Protein AF-A0AAD7I2K2-F1 (afdb_monomer_lite)

Foldseek 3Di:
DVVVVVVVVVVVVVVPPDPPDDDDPPPPDDDDDPDPDPPPPDDDDPPPPPPPPPPPPPPPDPPPDPDDDDDDDDDDDDDDDDDDDDDDDDDDDDDDDDDPPCPVVVVVVVVVVVVVPPPDPDPDDDPDDDDDDDDDDDDDDDDDDDDDDDDDDDDPPPDDPDPPPPPPPPPPDPVNVVVVVVVCVVVVVVVVVVVVVVVVVVVVVVVVVVVVVVLVVLDDPVADVVVQLVQLQVQLVVQCVVLVPPDPVSNVPRSVVRSVVSNCVRPVSSNVSVVVVVLVVCVVPPVVVNVVVVVVVVVVVVVVVVVVVVVVVVVVVVVVVVVVVVVVCCVVVVDPCVVVPCCPVVVVVVVVVVVVVVVVVVVVVVVVVVVVVVVVVVVVVD

Organism: NCBI:txid1033252

Secondary structure (DSSP, 8-state):
-HHHHHHHHHHHHTTS-----SSS-SSSS-S------------------------TTSSSSSSSSS---------------------------------GGGTTHHHHHHHHHHHHSSS--------------------------------------SSPPP-----------HHHHHHHHHHHHHHHHHHHHHHHHHHHHHHHHHHHHHHHHHHHHHS-TTS-HHHHHHHHHHHHHHHHHHGGGS-HHHHHHHHHHHHHHHHHHH-HHHHHHHHHHHHHHHHHH-HHHHHHHHHHHHHHHHHHHHHHHHHHHHHHHHHHHHHHHHHHHHHHH---HHHH---HHHHHHHHHHHHHHHHHHHHHHHHHHHHHHHHHHHTTT-

Radius of gyration: 44.7 Å; chains: 1; bounding box: 110×74×136 Å

Structure (mmCIF, N/CA/C/O backbone):
data_AF-A0AAD7I2K2-F1
#
_entry.id   AF-A0AAD7I2K2-F1
#
loop_
_atom_site.group_PDB
_atom_site.id
_atom_site.type_symbol
_atom_site.label_atom_id
_atom_site.label_alt_id
_atom_site.label_comp_id
_atom_site.label_asym_id
_atom_site.label_entity_id
_atom_site.label_seq_id
_atom_site.pdbx_PDB_ins_code
_atom_site.Cartn_x
_atom_site.Cartn_y
_atom_site.Cartn_z
_atom_site.occupancy
_atom_site.B_iso_or_equiv
_atom_site.auth_seq_id
_atom_site.auth_comp_id
_atom_site.auth_asym_id
_atom_site.auth_atom_id
_atom_site.pdbx_PDB_model_num
ATOM 1 N N . MET A 1 1 ? -46.740 -30.922 44.273 1.00 50.88 1 MET A N 1
ATOM 2 C CA . MET A 1 1 ? -46.503 -29.736 43.411 1.00 50.88 1 MET A CA 1
ATOM 3 C C . MET A 1 1 ? -45.227 -29.784 42.548 1.00 50.88 1 MET A C 1
ATOM 5 O O . MET A 1 1 ? -45.094 -28.947 41.668 1.00 50.88 1 MET A O 1
ATOM 9 N N . ARG A 1 2 ? -44.319 -30.770 42.682 1.00 46.00 2 ARG A N 1
ATOM 10 C CA . ARG A 1 2 ? -43.087 -30.849 41.857 1.00 46.00 2 ARG A CA 1
ATOM 11 C C . ARG A 1 2 ? -43.280 -31.309 40.396 1.00 46.00 2 ARG A C 1
ATOM 13 O O . ARG A 1 2 ? -42.390 -31.097 39.586 1.00 46.00 2 ARG A O 1
ATOM 20 N N . CYS A 1 3 ? -44.440 -31.866 40.027 1.00 49.25 3 CYS A N 1
ATOM 21 C CA . CYS A 1 3 ? -44.718 -32.269 38.637 1.00 49.25 3 CYS A CA 1
ATOM 22 C C . CYS A 1 3 ? -45.165 -31.117 37.719 1.00 49.25 3 CYS A C 1
ATOM 24 O O . CYS A 1 3 ? -44.959 -31.202 36.512 1.00 49.25 3 CYS A O 1
ATOM 26 N N . GLN A 1 4 ? -45.725 -30.024 38.252 1.00 58.06 4 GLN A N 1
ATOM 27 C CA . GLN A 1 4 ? -46.202 -28.927 37.396 1.00 58.06 4 GLN A CA 1
ATOM 28 C C . GLN A 1 4 ? -45.075 -27.988 36.940 1.00 58.06 4 GLN A C 1
ATOM 30 O O . GLN A 1 4 ? -45.132 -27.461 35.831 1.00 58.06 4 GLN A O 1
ATOM 35 N N . LEU A 1 5 ? -44.000 -27.851 37.727 1.00 55.34 5 LEU A N 1
ATOM 36 C CA . LEU A 1 5 ? -42.855 -27.022 37.337 1.00 55.34 5 LEU A CA 1
ATOM 37 C C . LEU A 1 5 ? -42.014 -27.667 36.216 1.00 55.34 5 LEU A C 1
ATOM 39 O O . LEU A 1 5 ? -41.504 -26.967 35.344 1.00 55.34 5 LEU A O 1
ATOM 43 N N . ALA A 1 6 ? -41.927 -29.002 36.182 1.00 58.91 6 ALA A N 1
ATOM 44 C CA . ALA A 1 6 ? -41.206 -29.725 35.130 1.00 58.91 6 ALA A CA 1
ATOM 45 C C . ALA A 1 6 ? -41.907 -29.626 33.759 1.00 58.91 6 ALA A C 1
ATOM 47 O O . ALA A 1 6 ? -41.243 -29.511 32.730 1.00 58.91 6 ALA A O 1
ATOM 48 N N . GLN A 1 7 ? -43.245 -29.576 33.734 1.00 63.06 7 GLN A N 1
ATOM 49 C CA . GLN A 1 7 ? -44.010 -29.385 32.493 1.00 63.06 7 GLN A CA 1
ATOM 50 C C . GLN A 1 7 ? -43.929 -27.956 31.931 1.00 63.06 7 GLN A C 1
ATOM 52 O O . GLN A 1 7 ? -44.061 -27.771 30.719 1.00 63.06 7 GLN A O 1
ATOM 57 N N . ALA A 1 8 ? -43.677 -26.946 32.770 1.00 59.03 8 ALA A N 1
ATOM 58 C CA . ALA A 1 8 ? -43.521 -25.563 32.317 1.00 59.03 8 ALA A CA 1
ATOM 59 C C . ALA A 1 8 ? -42.165 -25.320 31.625 1.00 59.03 8 ALA A C 1
ATOM 61 O O . ALA A 1 8 ? -42.098 -24.603 30.624 1.00 59.03 8 ALA A O 1
ATOM 62 N N . ILE A 1 9 ? -41.097 -25.972 32.096 1.00 60.28 9 ILE A N 1
ATOM 63 C CA . ILE A 1 9 ? -39.748 -25.829 31.523 1.00 60.28 9 ILE A CA 1
ATOM 64 C C . ILE A 1 9 ? -39.633 -26.562 30.174 1.00 60.28 9 ILE A C 1
ATOM 66 O O . ILE A 1 9 ? -39.000 -26.051 29.248 1.00 60.28 9 ILE A O 1
ATOM 70 N N . ASP A 1 10 ? -40.319 -27.696 29.997 1.00 58.28 10 ASP A N 1
ATOM 71 C CA . ASP A 1 10 ? -40.282 -28.443 28.731 1.00 58.28 10 ASP A CA 1
ATOM 72 C C . ASP A 1 10 ? -41.101 -27.777 27.600 1.00 58.28 10 ASP A C 1
ATOM 74 O O . ASP A 1 10 ? -40.757 -27.870 26.419 1.00 58.28 10 ASP A O 1
ATOM 78 N N . ARG A 1 11 ? -42.144 -27.001 27.939 1.00 57.34 11 ARG A N 1
ATOM 79 C CA . ARG A 1 11 ? -42.892 -26.191 26.953 1.00 57.34 11 ARG A CA 1
ATOM 80 C C . ARG A 1 11 ? -42.120 -24.964 26.458 1.00 57.34 11 ARG A C 1
ATOM 82 O O . ARG A 1 11 ? -42.374 -24.511 25.343 1.00 57.34 11 ARG A O 1
ATOM 89 N N . SER A 1 12 ? -41.177 -24.451 27.250 1.00 52.66 12 SER A N 1
ATOM 90 C CA . SER A 1 12 ? -40.295 -23.339 26.868 1.00 52.66 12 SER A CA 1
ATOM 91 C C . SER A 1 12 ? -39.245 -23.778 25.835 1.00 52.66 12 SER A C 1
ATOM 93 O O . SER A 1 12 ? -39.040 -23.095 24.830 1.00 52.66 12 SER A O 1
ATOM 95 N N . LYS A 1 13 ? -38.671 -24.981 25.986 1.00 55.00 13 LYS A N 1
ATOM 96 C CA . LYS A 1 13 ? -37.675 -25.516 25.039 1.00 55.00 13 LYS A CA 1
ATOM 97 C C . LYS A 1 13 ? -38.234 -25.837 23.648 1.00 55.00 13 LYS A C 1
ATOM 99 O O . LYS A 1 13 ? -37.517 -25.664 22.668 1.00 55.00 13 LYS A O 1
ATOM 104 N N . ARG A 1 14 ? -39.510 -26.225 23.521 1.00 53.28 14 ARG A N 1
ATOM 105 C CA . ARG A 1 14 ? -40.127 -26.540 22.211 1.00 53.28 14 ARG A CA 1
ATOM 106 C C . ARG A 1 14 ? -40.544 -25.321 21.379 1.00 53.28 14 ARG A C 1
ATOM 108 O O . ARG A 1 14 ? -40.885 -25.492 20.215 1.00 53.28 14 ARG A O 1
ATOM 115 N N . ARG A 1 15 ? -40.515 -24.097 21.928 1.00 52.09 15 ARG A N 1
ATOM 116 C CA . ARG A 1 15 ? -40.813 -22.864 21.162 1.00 52.09 15 ARG A CA 1
ATOM 117 C C . ARG A 1 15 ? -39.586 -22.199 20.533 1.00 52.09 15 ARG A C 1
ATOM 119 O O . ARG A 1 15 ? -39.756 -21.251 19.778 1.00 52.09 15 ARG A O 1
ATOM 126 N N . LEU A 1 16 ? -38.376 -22.695 20.805 1.00 52.97 16 LEU A N 1
ATOM 127 C CA . LEU A 1 16 ? -37.130 -22.176 20.220 1.00 52.97 16 LEU A CA 1
ATOM 128 C C . LEU A 1 16 ? -36.544 -23.066 19.114 1.00 52.97 16 LEU A C 1
ATOM 130 O O . LEU A 1 16 ? -35.600 -22.658 18.447 1.00 52.97 16 LEU A O 1
ATOM 134 N N . SER A 1 17 ? -37.131 -24.235 18.849 1.00 47.56 17 SER A N 1
ATOM 135 C CA . SER A 1 17 ? -36.839 -25.037 17.658 1.00 47.56 17 SER A CA 1
ATOM 136 C C . SER A 1 17 ? -37.829 -24.694 16.542 1.00 47.56 17 SER A C 1
ATOM 138 O O . SER A 1 17 ? -38.709 -25.487 16.206 1.00 47.56 17 SER A O 1
ATOM 140 N N . VAL A 1 18 ? -37.723 -23.483 15.992 1.00 51.25 18 VAL A N 1
ATOM 141 C CA . VAL A 1 18 ? -38.296 -23.200 14.672 1.00 51.25 18 VAL A CA 1
ATOM 142 C C . VAL A 1 18 ? -37.351 -23.835 13.649 1.00 51.25 18 VAL A C 1
ATOM 144 O O . VAL A 1 18 ? -36.168 -23.489 13.646 1.00 51.25 18 VAL A O 1
ATOM 147 N N . PRO A 1 19 ? -37.813 -24.759 12.791 1.00 46.66 19 PRO A N 1
ATOM 148 C CA . PRO A 1 19 ? -37.011 -25.211 11.668 1.00 46.66 19 PRO A CA 1
ATOM 149 C C . PRO A 1 19 ? -36.876 -24.050 10.678 1.00 46.66 19 PRO A C 1
ATOM 151 O O . PRO A 1 19 ? -37.779 -23.768 9.896 1.00 46.66 19 PRO A O 1
ATOM 154 N N . VAL A 1 20 ? -35.733 -23.366 10.701 1.00 53.81 20 VAL A N 1
ATOM 155 C CA . VAL A 1 20 ? -35.263 -22.580 9.554 1.00 53.81 20 VAL A CA 1
ATOM 156 C C . VAL A 1 20 ? -34.643 -23.576 8.576 1.00 53.81 20 VAL A C 1
ATOM 158 O O . VAL A 1 20 ? -33.433 -23.735 8.491 1.00 53.81 20 VAL A O 1
ATOM 161 N N . SER A 1 21 ? -35.501 -24.321 7.888 1.00 51.47 21 SER A N 1
ATOM 162 C CA . SER A 1 21 ? -35.152 -25.065 6.682 1.00 51.47 21 SER A CA 1
ATOM 163 C C . SER A 1 21 ? -36.314 -24.899 5.718 1.00 51.47 21 SER A C 1
ATOM 165 O O . SER A 1 21 ? -37.441 -25.287 6.023 1.00 51.47 21 SER A O 1
ATOM 167 N N . GLY A 1 22 ? -36.055 -24.238 4.591 1.00 49.56 22 GLY A N 1
ATOM 168 C CA . GLY A 1 22 ? -37.079 -24.075 3.568 1.00 49.56 22 GLY A CA 1
ATOM 169 C C . GLY A 1 22 ? -36.928 -22.912 2.597 1.00 49.56 22 GLY A C 1
ATOM 170 O O . GLY A 1 22 ? -37.960 -22.431 2.144 1.00 49.56 22 GLY A O 1
ATOM 171 N N . ARG A 1 23 ? -35.716 -22.445 2.254 1.00 51.72 23 ARG A N 1
ATOM 172 C CA . ARG A 1 23 ? -35.456 -21.747 0.976 1.00 51.72 23 ARG A CA 1
ATOM 173 C C . ARG A 1 23 ? -33.951 -21.509 0.806 1.00 51.72 23 ARG A C 1
ATOM 175 O O . ARG A 1 23 ? -33.424 -20.694 1.541 1.00 51.72 23 ARG A O 1
ATOM 182 N N . PHE A 1 24 ? -33.320 -22.242 -0.115 1.00 47.47 24 PHE A N 1
ATOM 183 C CA . PHE A 1 24 ? -31.965 -22.106 -0.709 1.00 47.47 24 PHE A CA 1
ATOM 184 C C . PHE A 1 24 ? -31.224 -23.452 -0.781 1.00 47.47 24 PHE A C 1
ATOM 186 O O . PHE A 1 24 ? -30.059 -23.562 -0.431 1.00 47.47 24 PHE A O 1
ATOM 193 N N . GLU A 1 25 ? -31.906 -24.499 -1.249 1.00 47.81 25 GLU A N 1
ATOM 194 C CA . GLU A 1 25 ? -31.252 -25.779 -1.549 1.00 47.81 25 GLU A CA 1
ATOM 195 C C . GLU A 1 25 ? -31.965 -26.472 -2.717 1.00 47.81 25 GLU A C 1
ATOM 197 O O . GLU A 1 25 ? -32.531 -27.552 -2.601 1.00 47.81 25 GLU A O 1
ATOM 202 N N . LYS A 1 26 ? -32.013 -25.770 -3.856 1.00 44.69 26 LYS A N 1
ATOM 203 C CA . LYS A 1 26 ? -32.273 -26.332 -5.191 1.00 44.69 26 LYS A CA 1
ATOM 204 C C . LYS A 1 26 ? -31.541 -25.493 -6.241 1.00 44.69 26 LYS A C 1
ATOM 206 O O . LYS A 1 26 ? -32.177 -24.835 -7.046 1.00 44.69 26 LYS A O 1
ATOM 211 N N . GLU A 1 27 ? -30.210 -25.492 -6.182 1.00 47.78 27 GLU A N 1
ATOM 212 C CA . GLU A 1 27 ? -29.347 -25.147 -7.329 1.00 47.78 27 GLU A CA 1
ATOM 213 C C . GLU A 1 27 ? -27.921 -25.722 -7.187 1.00 47.78 27 GLU A C 1
ATOM 215 O O . GLU A 1 27 ? -26.949 -25.202 -7.717 1.00 47.78 27 GLU A O 1
ATOM 220 N N . ALA A 1 28 ? -27.792 -26.851 -6.486 1.00 49.34 28 ALA A N 1
ATOM 221 C CA . ALA A 1 28 ? -26.585 -27.671 -6.476 1.00 49.34 28 ALA A CA 1
ATOM 222 C C . ALA A 1 28 ? -26.981 -29.083 -6.916 1.00 49.34 28 ALA A C 1
ATOM 224 O O . ALA A 1 28 ? -27.310 -29.909 -6.072 1.00 49.34 28 ALA A O 1
ATOM 225 N N . ASN A 1 29 ? -27.103 -29.294 -8.234 1.00 54.94 29 ASN A N 1
ATOM 226 C CA . ASN A 1 29 ? -26.949 -30.582 -8.943 1.00 54.94 29 ASN A CA 1
ATOM 227 C C . ASN A 1 29 ? -27.468 -30.495 -10.393 1.00 54.94 29 ASN A C 1
ATOM 229 O O . ASN A 1 29 ? -28.344 -31.263 -10.777 1.00 54.94 29 ASN A O 1
ATOM 233 N N . GLN A 1 30 ? -26.935 -29.575 -11.210 1.00 53.66 30 GLN A N 1
ATOM 234 C CA . GLN A 1 30 ? -26.867 -29.773 -12.670 1.00 53.66 30 GLN A CA 1
ATOM 235 C C . GLN A 1 30 ? -25.935 -28.762 -13.358 1.00 53.66 30 GLN A C 1
ATOM 237 O O . GLN A 1 30 ? -26.364 -27.878 -14.087 1.00 53.66 30 GLN A O 1
ATOM 242 N N . ALA A 1 31 ? -24.628 -28.901 -13.143 1.00 42.38 31 ALA A N 1
ATOM 243 C CA . ALA A 1 31 ? -23.627 -28.383 -14.073 1.00 42.38 31 ALA A CA 1
ATOM 244 C C . ALA A 1 31 ? -22.372 -29.250 -13.964 1.00 42.38 31 ALA A C 1
ATOM 246 O O . ALA A 1 31 ? -21.489 -29.015 -13.150 1.00 42.38 31 ALA A O 1
ATOM 247 N N . ASN A 1 32 ? -22.399 -30.333 -14.736 1.00 50.44 32 ASN A N 1
ATOM 248 C CA . ASN A 1 32 ? -21.274 -30.975 -15.401 1.00 50.44 32 ASN A CA 1
ATOM 249 C C . ASN A 1 32 ? -19.885 -30.751 -14.787 1.00 50.44 32 ASN A C 1
ATOM 251 O O . ASN A 1 32 ? -19.248 -29.715 -14.954 1.00 50.44 32 ASN A O 1
ATOM 255 N N . THR A 1 33 ? -19.382 -31.838 -14.214 1.00 45.09 33 THR A N 1
ATOM 256 C CA . THR A 1 33 ? -17.989 -32.269 -14.311 1.00 45.09 33 THR A CA 1
ATOM 257 C C . THR A 1 33 ? -17.370 -31.902 -15.665 1.00 45.09 33 THR A C 1
ATOM 259 O O . THR A 1 33 ? -17.479 -32.650 -16.635 1.00 45.09 33 THR A O 1
ATOM 262 N N . VAL A 1 34 ? -16.691 -30.759 -15.716 1.00 46.56 34 VAL A N 1
ATOM 263 C CA . VAL A 1 34 ? -15.572 -30.525 -16.626 1.00 46.56 34 VAL A CA 1
ATOM 264 C C . VAL A 1 34 ? -14.331 -30.646 -15.763 1.00 46.56 34 VAL A C 1
ATOM 266 O O . VAL A 1 34 ? -13.894 -29.709 -15.101 1.00 46.56 34 VAL A O 1
ATOM 269 N N . THR A 1 35 ? -13.800 -31.860 -15.715 1.00 43.56 35 THR A N 1
ATOM 270 C CA . THR A 1 35 ? -12.402 -32.081 -15.376 1.00 43.56 35 THR A CA 1
ATOM 271 C C . THR A 1 35 ? -11.554 -31.264 -16.354 1.00 43.56 35 THR A C 1
ATOM 273 O O . THR A 1 35 ? -11.701 -31.442 -17.566 1.00 43.56 35 THR A O 1
ATOM 276 N N . PRO A 1 36 ? -10.648 -30.380 -15.901 1.00 48.22 36 PRO A N 1
ATOM 277 C CA . PRO A 1 36 ? -9.575 -29.951 -16.772 1.00 48.22 36 PRO A CA 1
ATOM 278 C C . PRO A 1 36 ? -8.665 -31.166 -16.958 1.00 48.22 36 PRO A C 1
ATOM 280 O O . PRO A 1 36 ? -7.891 -31.540 -16.077 1.00 48.22 36 PRO A O 1
ATOM 283 N N . GLN A 1 37 ? -8.819 -31.824 -18.106 1.00 43.31 37 GLN A N 1
ATOM 284 C CA . GLN A 1 37 ? -7.761 -32.631 -18.696 1.00 43.31 37 GLN A CA 1
ATOM 285 C C . GLN A 1 37 ? -6.449 -31.831 -18.621 1.00 43.31 37 GLN A C 1
ATOM 287 O O . GLN A 1 37 ? -6.454 -30.636 -18.944 1.00 43.31 37 GLN A O 1
ATOM 292 N N . PRO A 1 38 ? -5.326 -32.444 -18.210 1.00 44.34 38 PRO A N 1
ATOM 293 C CA . PRO A 1 38 ? -4.021 -31.846 -18.409 1.00 44.34 38 PRO A CA 1
ATOM 294 C C . PRO A 1 38 ? -3.773 -31.815 -19.916 1.00 44.34 38 PRO A C 1
ATOM 296 O O . PRO A 1 38 ? -3.331 -32.792 -20.519 1.00 44.34 38 PRO A O 1
ATOM 299 N N . ASN A 1 39 ? -4.109 -30.692 -20.545 1.00 40.16 39 ASN A N 1
ATOM 300 C CA . ASN A 1 39 ? -3.713 -30.447 -21.914 1.00 40.16 39 ASN A CA 1
ATOM 301 C C . ASN A 1 39 ? -2.189 -30.364 -21.926 1.00 40.16 39 ASN A C 1
ATOM 303 O O . ASN A 1 39 ? -1.588 -29.371 -21.521 1.00 40.16 39 ASN A O 1
ATOM 307 N N . ASN A 1 40 ? -1.596 -31.454 -22.406 1.00 49.12 40 ASN A N 1
ATOM 308 C CA . ASN A 1 40 ? -0.311 -31.501 -23.076 1.00 49.12 40 ASN A CA 1
ATOM 309 C C . ASN A 1 40 ? -0.301 -30.470 -24.215 1.00 49.12 40 ASN A C 1
ATOM 311 O O . ASN A 1 40 ? -0.401 -30.811 -25.389 1.00 49.12 40 ASN A O 1
ATOM 315 N N . THR A 1 41 ? -0.166 -29.194 -23.881 1.00 43.06 41 THR A N 1
ATOM 316 C CA . THR A 1 41 ? 0.470 -28.227 -24.763 1.00 43.06 41 THR A CA 1
ATOM 317 C C . THR A 1 41 ? 1.952 -28.308 -24.464 1.00 43.06 41 THR A C 1
ATOM 319 O O . THR A 1 41 ? 2.454 -27.710 -23.515 1.00 43.06 41 THR A O 1
ATOM 322 N N . SER A 1 42 ? 2.609 -29.168 -25.240 1.00 40.28 42 SER A N 1
ATOM 323 C CA . SER A 1 42 ? 3.939 -28.936 -25.795 1.00 40.28 42 SER A CA 1
ATOM 324 C C . SER A 1 42 ? 4.626 -27.674 -25.268 1.00 40.28 42 SER A C 1
ATOM 326 O O . SER A 1 42 ? 4.324 -26.562 -25.698 1.00 40.28 42 SER A O 1
ATOM 328 N N . PHE A 1 43 ? 5.559 -27.892 -24.340 1.00 43.69 43 PHE A N 1
ATOM 329 C CA . PHE A 1 43 ? 6.924 -27.381 -24.425 1.00 43.69 43 PHE A CA 1
ATOM 330 C C . PHE A 1 43 ? 7.113 -26.272 -25.472 1.00 43.69 43 PHE A C 1
ATOM 332 O O . PHE A 1 43 ? 7.406 -26.540 -26.636 1.00 43.69 43 PHE A O 1
ATOM 339 N N . LEU A 1 44 ? 7.032 -25.023 -25.027 1.00 40.72 44 LEU A N 1
ATOM 340 C CA . LEU A 1 44 ? 8.015 -24.042 -25.458 1.00 40.72 44 LEU A CA 1
ATOM 341 C C . LEU A 1 44 ? 9.023 -23.934 -24.315 1.00 40.72 44 LEU A C 1
ATOM 343 O O . LEU A 1 44 ? 8.606 -23.769 -23.164 1.00 40.72 44 LEU A O 1
ATOM 347 N N . PRO A 1 45 ? 10.326 -24.108 -24.584 1.00 41.41 45 PRO A N 1
ATOM 348 C CA . PRO A 1 45 ? 11.325 -24.008 -23.544 1.00 41.41 45 PRO A CA 1
ATOM 349 C C . PRO A 1 45 ? 11.240 -22.602 -22.961 1.00 41.41 45 PRO A C 1
ATOM 351 O O . PRO A 1 45 ? 11.398 -21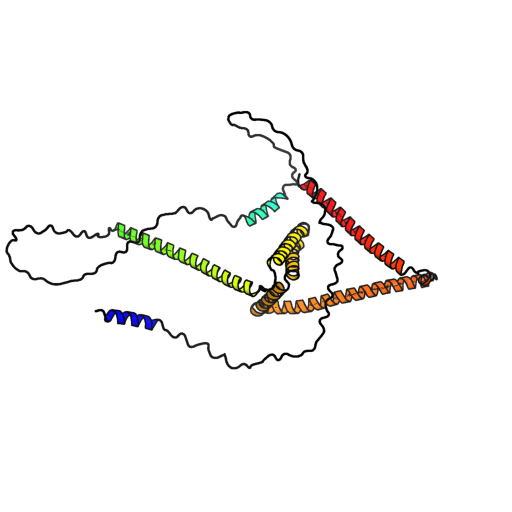.607 -23.668 1.00 41.41 45 PRO A O 1
ATOM 354 N N . SER A 1 46 ? 10.987 -22.537 -21.654 1.00 37.00 46 SER A N 1
ATOM 355 C CA . SER A 1 46 ? 11.461 -21.433 -20.840 1.00 37.00 46 SER A CA 1
ATOM 356 C C . SER A 1 46 ? 12.942 -21.311 -21.166 1.00 37.00 46 SER A C 1
ATOM 358 O O . SER A 1 46 ? 13.745 -22.149 -20.758 1.00 37.00 46 SER A O 1
ATOM 360 N N . SER A 1 47 ? 13.280 -20.326 -22.001 1.00 36.91 47 SER A N 1
ATOM 361 C CA . SER A 1 47 ? 14.637 -19.833 -22.094 1.00 36.91 47 SER A CA 1
ATOM 362 C C . SER A 1 47 ? 15.013 -19.530 -20.659 1.00 36.91 47 SER A C 1
ATOM 364 O O . SER A 1 47 ? 14.424 -18.639 -20.039 1.00 36.91 47 SER A O 1
ATOM 366 N N . SER A 1 48 ? 15.911 -20.346 -20.121 1.00 39.28 48 SER A N 1
ATOM 367 C CA . SER A 1 48 ? 16.744 -20.006 -18.990 1.00 39.28 48 SER A CA 1
ATOM 368 C C . SER A 1 48 ? 17.141 -18.552 -19.174 1.00 39.28 48 SER A C 1
ATOM 370 O O . SER A 1 48 ? 17.968 -18.234 -20.028 1.00 39.28 48 SER A O 1
ATOM 372 N N . GLY A 1 49 ? 16.462 -17.668 -18.446 1.00 35.56 49 GLY A N 1
ATOM 373 C CA . GLY A 1 49 ? 16.924 -16.316 -18.253 1.00 35.56 49 GLY A CA 1
ATOM 374 C C . GLY A 1 49 ? 18.247 -16.482 -17.545 1.00 35.56 49 GLY A C 1
ATOM 375 O O . GLY A 1 49 ? 18.280 -16.701 -16.336 1.00 35.56 49 GLY A O 1
ATOM 376 N N . GLU A 1 50 ? 19.314 -16.484 -18.335 1.00 36.88 50 GLU A N 1
ATOM 377 C CA . GLU A 1 50 ? 20.637 -16.124 -17.888 1.00 36.88 50 GLU A CA 1
ATOM 378 C C . GLU A 1 50 ? 20.447 -14.857 -17.064 1.00 36.88 50 GLU A C 1
ATOM 380 O O . GLU A 1 50 ? 20.172 -13.771 -17.581 1.00 36.88 50 GLU A O 1
ATOM 385 N N . TYR A 1 51 ? 20.515 -15.023 -15.746 1.00 42.75 51 TYR A N 1
ATOM 386 C CA . TYR A 1 51 ? 20.933 -13.952 -14.876 1.00 42.75 51 TYR A CA 1
ATOM 387 C C . TYR A 1 51 ? 22.293 -13.538 -15.420 1.00 42.75 51 TYR A C 1
ATOM 389 O O . TYR A 1 51 ? 23.297 -14.196 -15.152 1.00 42.75 51 TYR A O 1
ATOM 397 N N . LEU A 1 52 ? 22.307 -12.493 -16.248 1.00 40.28 52 LEU A N 1
ATOM 398 C CA . LEU A 1 52 ? 23.525 -11.764 -16.545 1.00 40.28 52 LEU A CA 1
ATOM 399 C C . LEU A 1 52 ? 24.190 -11.508 -15.189 1.00 40.28 52 LEU A C 1
ATOM 401 O O . LEU A 1 52 ? 23.539 -10.917 -14.316 1.00 40.28 52 LEU A O 1
ATOM 405 N N . PRO A 1 53 ? 25.427 -11.979 -14.960 1.00 41.72 53 PRO A N 1
ATOM 406 C CA . PRO A 1 53 ? 26.156 -11.572 -13.782 1.00 41.72 53 PRO A CA 1
ATOM 407 C C . PRO A 1 53 ? 26.341 -10.065 -13.919 1.00 41.72 53 PRO A C 1
ATOM 409 O O . PRO A 1 53 ? 27.127 -9.591 -14.736 1.00 41.72 53 PRO A O 1
ATOM 412 N N . LEU A 1 54 ? 25.563 -9.303 -13.150 1.00 40.25 54 LEU A N 1
ATOM 413 C CA . LEU A 1 54 ? 25.917 -7.936 -12.817 1.00 40.25 54 LEU A CA 1
ATOM 414 C C . LEU A 1 54 ? 27.354 -7.998 -12.305 1.00 40.25 54 LEU A C 1
ATOM 416 O O . LEU A 1 54 ? 27.641 -8.645 -11.296 1.00 40.25 54 LEU A O 1
ATOM 420 N N . SER A 1 55 ? 28.249 -7.400 -13.081 1.00 36.94 55 SER A N 1
ATOM 421 C CA . SER A 1 55 ? 29.674 -7.298 -12.825 1.00 36.94 55 SER A CA 1
ATOM 422 C C . SER A 1 55 ? 29.916 -6.939 -11.350 1.00 36.94 55 SER A C 1
ATOM 424 O O . SER A 1 55 ? 29.287 -6.001 -10.853 1.00 36.94 55 SER A O 1
ATOM 426 N N . PRO A 1 56 ? 30.831 -7.612 -10.630 1.00 41.28 56 PRO A N 1
ATOM 427 C CA . PRO A 1 56 ? 31.074 -7.380 -9.200 1.00 41.28 56 PRO A CA 1
ATOM 428 C C . PRO A 1 56 ? 31.764 -6.036 -8.877 1.00 41.28 56 PRO A C 1
ATOM 430 O O . PRO A 1 56 ? 32.314 -5.868 -7.793 1.00 41.28 56 PRO A O 1
ATOM 433 N N . LEU A 1 57 ? 31.737 -5.058 -9.787 1.00 40.66 57 LEU A N 1
ATOM 434 C CA . LEU A 1 57 ? 32.530 -3.829 -9.699 1.00 40.66 57 LEU A CA 1
ATOM 435 C C . LEU A 1 57 ? 31.817 -2.628 -9.052 1.00 40.66 57 LEU A C 1
ATOM 437 O O . LEU A 1 57 ? 32.469 -1.625 -8.802 1.00 40.66 57 LEU A O 1
ATOM 441 N N . VAL A 1 58 ? 30.525 -2.718 -8.705 1.00 42.53 58 VAL A N 1
ATOM 442 C CA . VAL A 1 58 ? 29.764 -1.558 -8.167 1.00 42.53 58 VAL A CA 1
ATOM 443 C C . VAL A 1 58 ? 29.349 -1.717 -6.689 1.00 42.53 58 VAL A C 1
ATOM 445 O O . VAL A 1 58 ? 28.697 -0.850 -6.120 1.00 42.53 58 VAL A O 1
ATOM 448 N N . VAL A 1 59 ? 29.764 -2.788 -5.999 1.00 41.19 59 VAL A N 1
ATOM 449 C CA . VAL A 1 59 ? 29.386 -3.034 -4.582 1.00 41.19 59 VAL A CA 1
ATOM 450 C C . VAL A 1 59 ? 30.547 -2.809 -3.587 1.00 41.19 59 VAL A C 1
ATOM 452 O O . VAL A 1 59 ? 30.393 -3.042 -2.392 1.00 41.19 59 VAL A O 1
ATOM 455 N N . LEU A 1 60 ? 31.704 -2.287 -4.019 1.00 37.31 60 LEU A N 1
ATOM 456 C CA . LEU A 1 60 ? 32.905 -2.159 -3.168 1.00 37.31 60 LEU A CA 1
ATOM 457 C C . LEU A 1 60 ? 33.476 -0.736 -2.991 1.00 37.31 60 LEU A C 1
ATOM 459 O O . LEU A 1 60 ? 34.684 -0.588 -2.845 1.00 37.31 60 LEU A O 1
ATOM 463 N N . THR A 1 61 ? 32.651 0.316 -2.911 1.00 40.16 61 THR A N 1
ATOM 464 C CA . THR A 1 61 ? 33.156 1.671 -2.557 1.00 40.16 61 THR A CA 1
ATOM 465 C C . THR A 1 61 ? 32.374 2.428 -1.475 1.00 40.16 61 THR A C 1
ATOM 467 O O . THR A 1 61 ? 32.638 3.602 -1.247 1.00 40.16 61 THR A O 1
ATOM 470 N N . LEU A 1 62 ? 31.493 1.774 -0.706 1.00 40.09 62 LEU A N 1
ATOM 471 C CA . LEU A 1 62 ? 30.829 2.399 0.462 1.00 40.09 62 LEU A CA 1
ATOM 472 C C . LEU A 1 62 ? 31.051 1.638 1.782 1.00 40.09 62 LEU A C 1
ATOM 474 O O . LEU A 1 62 ? 30.215 1.672 2.683 1.00 40.09 62 LEU A O 1
ATOM 478 N N . GLY A 1 63 ? 32.187 0.945 1.912 1.00 36.47 63 GLY A N 1
ATOM 479 C CA . GLY A 1 63 ? 32.458 0.044 3.040 1.00 36.47 63 GLY A CA 1
ATOM 480 C C . GLY A 1 63 ? 33.807 0.197 3.747 1.00 36.47 63 GLY A C 1
ATOM 481 O O . GLY A 1 63 ? 34.178 -0.721 4.473 1.00 36.47 63 GLY A O 1
ATOM 482 N N . SER A 1 64 ? 34.569 1.284 3.558 1.00 39.06 64 SER A N 1
ATOM 483 C CA . SER A 1 64 ? 35.965 1.333 4.046 1.00 39.06 64 SER A CA 1
ATOM 484 C C . SER A 1 64 ? 36.453 2.646 4.677 1.00 39.06 64 SER A C 1
ATOM 486 O O . SER A 1 64 ? 37.662 2.845 4.767 1.00 39.06 64 SER A O 1
ATOM 488 N N . SER A 1 65 ? 35.579 3.527 5.183 1.00 41.12 65 SER A N 1
ATOM 489 C CA . SER A 1 65 ? 36.042 4.777 5.836 1.00 41.12 65 SER A CA 1
ATOM 490 C C . SER A 1 65 ? 35.545 5.033 7.262 1.00 41.12 65 SER A C 1
ATOM 492 O O . SER A 1 65 ? 35.821 6.097 7.804 1.00 41.12 65 SER A O 1
ATOM 494 N N . PHE A 1 66 ? 34.900 4.069 7.930 1.00 40.38 66 PHE A N 1
ATOM 495 C CA . PHE A 1 66 ? 34.413 4.262 9.309 1.00 40.38 66 PHE A CA 1
ATOM 496 C C . PHE A 1 66 ? 35.079 3.356 10.355 1.00 40.38 66 PHE A C 1
ATOM 498 O O . PHE A 1 66 ? 34.436 2.890 11.291 1.00 40.38 66 PHE A O 1
ATOM 505 N N . SER A 1 67 ? 36.379 3.084 10.212 1.00 42.97 67 SER A N 1
ATOM 506 C CA . SER A 1 67 ? 37.125 2.343 11.235 1.00 42.97 67 SER A CA 1
ATOM 507 C C . SER A 1 67 ? 38.590 2.771 11.306 1.00 42.97 67 SER A C 1
ATOM 509 O O . SER A 1 67 ? 39.480 2.077 10.831 1.00 42.97 67 SER A O 1
ATOM 511 N N . ALA A 1 68 ? 38.840 3.949 11.878 1.00 38.62 68 ALA A N 1
ATOM 512 C CA . ALA A 1 68 ? 40.083 4.273 12.578 1.00 38.62 68 ALA A CA 1
ATOM 513 C C . ALA A 1 68 ? 39.962 5.666 13.201 1.00 38.62 68 ALA A C 1
ATOM 515 O O . ALA A 1 68 ? 39.897 6.645 12.465 1.00 38.62 68 ALA A O 1
ATOM 516 N N . ARG A 1 69 ? 39.975 5.736 14.543 1.00 42.59 69 ARG A N 1
ATOM 517 C CA . ARG A 1 69 ? 40.702 6.726 15.377 1.00 42.59 69 ARG A CA 1
ATOM 518 C C . ARG A 1 69 ? 40.000 6.962 16.719 1.00 42.59 69 ARG A C 1
ATOM 520 O O . ARG A 1 69 ? 39.494 8.039 16.993 1.00 42.59 69 ARG A O 1
ATOM 527 N N . LEU A 1 70 ? 40.043 5.950 17.584 1.00 39.19 70 LEU A N 1
ATOM 528 C CA . LEU A 1 70 ? 39.985 6.136 19.034 1.00 39.19 70 LEU A CA 1
ATOM 529 C C . LEU A 1 70 ? 41.047 5.231 19.670 1.00 39.19 70 LEU A C 1
ATOM 531 O O . LEU A 1 70 ? 40.810 4.060 19.951 1.00 39.19 70 LEU A O 1
ATOM 535 N N . ARG A 1 71 ? 42.252 5.779 19.857 1.00 37.31 71 ARG A N 1
ATOM 536 C CA . ARG A 1 71 ? 43.194 5.317 20.879 1.00 37.31 71 ARG A CA 1
ATOM 537 C C . ARG A 1 71 ? 43.562 6.505 21.751 1.00 37.31 71 ARG A C 1
ATOM 539 O O . ARG A 1 71 ? 44.003 7.518 21.230 1.00 37.31 71 ARG A O 1
ATOM 546 N N . HIS A 1 72 ? 43.343 6.275 23.042 1.00 39.56 72 HIS A N 1
ATOM 547 C CA . HIS A 1 72 ? 44.152 6.672 24.187 1.00 39.56 72 HIS A CA 1
ATOM 548 C C . HIS A 1 72 ? 44.712 8.092 24.212 1.00 39.56 72 HIS A C 1
ATOM 550 O O . HIS A 1 72 ? 45.707 8.361 23.562 1.00 39.56 72 HIS A O 1
ATOM 556 N N . ASP A 1 73 ? 44.175 8.890 25.135 1.00 36.78 73 ASP A N 1
ATOM 557 C CA . ASP A 1 73 ? 45.007 9.472 26.185 1.00 36.78 73 ASP A CA 1
ATOM 558 C C . ASP A 1 73 ? 44.248 9.426 27.515 1.00 36.78 73 ASP A C 1
ATOM 560 O O . ASP A 1 73 ? 43.054 9.716 27.594 1.00 36.78 73 ASP A O 1
ATOM 564 N N . GLY A 1 74 ? 44.939 8.942 28.545 1.00 39.53 74 GLY A N 1
ATOM 565 C CA . GLY A 1 74 ? 44.461 8.875 29.921 1.00 39.53 74 GLY A CA 1
ATOM 566 C C . GLY A 1 74 ? 45.177 9.874 30.829 1.00 39.53 74 GLY A C 1
ATOM 567 O O . GLY A 1 74 ? 46.121 10.532 30.403 1.00 39.53 74 GLY A O 1
ATOM 568 N N . LEU A 1 75 ? 44.773 9.845 32.112 1.00 39.94 75 LEU A N 1
ATOM 569 C CA . LEU A 1 75 ? 45.353 10.525 33.293 1.00 39.94 75 LEU A CA 1
ATOM 570 C C . LEU A 1 75 ? 44.962 12.018 33.387 1.00 39.94 75 LEU A C 1
ATOM 572 O O . LEU A 1 75 ? 45.130 12.755 32.434 1.00 39.94 75 LEU A O 1
ATOM 576 N N . ARG A 1 76 ? 44.432 12.590 34.478 1.00 34.84 76 ARG A N 1
ATOM 577 C CA . ARG A 1 76 ? 44.432 12.333 35.936 1.00 34.84 76 ARG A CA 1
ATOM 578 C C . ARG A 1 76 ? 43.292 13.166 36.583 1.00 34.84 76 ARG A C 1
ATOM 580 O O . ARG A 1 76 ? 42.912 14.179 36.001 1.00 34.84 76 ARG A O 1
ATOM 587 N N . PRO A 1 77 ? 42.826 12.833 37.803 1.00 61.06 77 PRO A N 1
ATOM 588 C CA . PRO A 1 77 ? 41.950 13.683 38.618 1.00 61.06 77 PRO A CA 1
ATOM 589 C C . PRO A 1 77 ? 42.751 14.579 39.588 1.00 61.06 77 PRO A C 1
ATOM 591 O O . PRO A 1 77 ? 43.896 14.256 39.918 1.00 61.06 77 PRO A O 1
ATOM 594 N N . PRO A 1 78 ? 42.150 15.678 40.079 1.00 55.75 78 PRO A N 1
ATOM 595 C CA . PRO A 1 78 ? 42.069 15.849 41.537 1.00 55.75 78 PRO A CA 1
ATOM 596 C C . PRO A 1 78 ? 40.721 16.474 41.981 1.00 55.75 78 PRO A C 1
ATOM 598 O O . PRO A 1 78 ? 40.128 17.294 41.292 1.00 55.75 78 PRO A O 1
ATOM 601 N N . SER A 1 79 ? 40.096 15.894 43.005 1.00 40.50 79 SER A N 1
ATOM 602 C CA . SER A 1 79 ? 40.022 16.397 44.391 1.00 40.50 79 SER A CA 1
ATOM 603 C C . SER A 1 79 ? 38.832 17.322 44.674 1.00 40.50 79 SER A C 1
ATOM 605 O O . SER A 1 79 ? 38.702 18.414 44.136 1.00 40.50 79 SER A O 1
ATOM 607 N N . THR A 1 80 ? 38.011 16.823 45.591 1.00 47.97 80 THR A N 1
ATOM 608 C CA . THR A 1 80 ? 36.999 17.468 46.431 1.00 47.97 80 THR A CA 1
ATOM 609 C C . THR A 1 80 ? 37.341 18.876 46.919 1.00 47.97 80 THR A C 1
ATOM 611 O O . THR A 1 80 ? 38.420 19.057 47.475 1.00 47.97 80 THR A O 1
ATOM 614 N N . THR A 1 81 ? 36.353 19.775 46.904 1.00 44.09 81 THR A N 1
ATOM 615 C CA . THR A 1 81 ? 36.066 20.688 48.025 1.00 44.09 81 THR A CA 1
ATOM 616 C C . THR A 1 81 ? 34.596 21.117 48.039 1.00 44.09 81 THR A C 1
ATOM 618 O O . THR A 1 81 ? 33.948 21.278 47.008 1.00 44.09 81 THR A O 1
ATOM 621 N N . GLU A 1 82 ? 34.104 21.242 49.269 1.00 39.91 82 GLU A N 1
ATOM 622 C CA . GLU A 1 82 ? 32.826 21.771 49.739 1.00 39.91 82 GLU A CA 1
ATOM 623 C C . GLU A 1 82 ? 32.427 23.135 49.157 1.00 39.91 82 GLU A C 1
ATOM 625 O O . GLU A 1 82 ? 33.274 23.959 48.820 1.00 39.91 82 GLU A O 1
ATOM 630 N N . GLY A 1 83 ? 31.122 23.430 49.172 1.00 37.38 83 GLY A N 1
ATOM 631 C CA . GLY A 1 83 ? 30.633 24.803 49.035 1.00 37.38 83 GLY A CA 1
ATOM 632 C C . GLY A 1 83 ? 29.116 24.906 48.896 1.00 37.38 83 GLY A C 1
ATOM 633 O O . GLY A 1 83 ? 28.550 24.532 47.878 1.00 37.38 83 GLY A O 1
ATOM 634 N N . ALA A 1 84 ? 28.468 25.406 49.942 1.00 36.22 84 ALA A N 1
ATOM 635 C CA . ALA A 1 84 ? 27.028 25.551 50.117 1.00 36.22 84 ALA A CA 1
ATOM 636 C C . ALA A 1 84 ? 26.345 26.603 49.200 1.00 36.22 84 ALA A C 1
ATOM 638 O O . ALA A 1 84 ? 26.978 27.574 48.810 1.00 36.22 84 ALA A O 1
ATOM 639 N N . HIS A 1 85 ? 25.044 26.374 48.922 1.00 38.66 85 HIS A N 1
ATOM 640 C CA . HIS A 1 85 ? 23.867 27.284 48.807 1.00 38.66 85 HIS A CA 1
ATOM 641 C C . HIS A 1 85 ? 24.015 28.813 48.501 1.00 38.66 85 HIS A C 1
ATOM 643 O O . HIS A 1 85 ? 24.960 29.437 48.960 1.00 38.66 85 HIS A O 1
ATOM 649 N N . PRO A 1 86 ? 22.941 29.533 48.069 1.00 57.81 86 PRO A N 1
ATOM 650 C CA . PRO A 1 86 ? 21.881 29.247 47.088 1.00 57.81 86 PRO A CA 1
ATOM 651 C C . PRO A 1 86 ? 21.563 30.523 46.213 1.00 57.81 86 PRO A C 1
ATOM 653 O O . PRO A 1 86 ? 22.516 31.180 45.808 1.00 57.81 86 PRO A O 1
ATOM 656 N N . PRO A 1 87 ? 20.316 30.879 45.790 1.00 68.81 87 PRO A N 1
ATOM 657 C CA . PRO A 1 87 ? 20.029 31.298 44.410 1.00 68.81 87 PRO A CA 1
ATOM 658 C C . PRO A 1 87 ? 19.724 32.803 44.233 1.00 68.81 87 PRO A C 1
ATOM 660 O O . PRO A 1 87 ? 19.303 33.470 45.172 1.00 68.81 87 PRO A O 1
ATOM 663 N N . SER A 1 88 ? 19.804 33.332 43.005 1.00 38.75 88 SER A N 1
ATOM 664 C CA . SER A 1 88 ? 18.810 34.275 42.435 1.00 38.75 88 SER A CA 1
ATOM 665 C C . SER A 1 88 ? 19.275 34.941 41.131 1.00 38.75 88 SER A C 1
ATOM 667 O O . SER A 1 88 ? 20.442 35.254 40.961 1.00 38.75 88 SER A O 1
ATOM 669 N N . ARG A 1 89 ? 18.282 35.184 40.260 1.00 37.72 89 ARG A N 1
ATOM 670 C CA . ARG A 1 89 ? 18.136 36.298 39.298 1.00 37.72 89 ARG A CA 1
ATOM 671 C C . ARG A 1 89 ? 19.312 36.627 38.362 1.00 37.72 89 ARG A C 1
ATOM 673 O O . ARG A 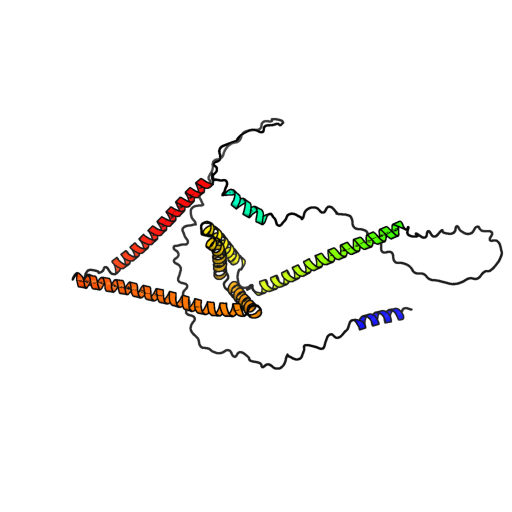1 89 ? 20.313 37.183 38.776 1.00 37.72 89 ARG A O 1
ATOM 680 N N . CYS A 1 90 ? 19.060 36.516 37.057 1.00 35.41 90 CYS A N 1
ATOM 681 C CA . CYS A 1 90 ? 18.736 37.691 36.235 1.00 35.41 90 CYS A CA 1
ATOM 682 C C . CYS A 1 90 ? 18.369 37.271 34.805 1.00 35.41 90 CYS A C 1
ATOM 684 O O . CYS A 1 90 ? 19.162 36.675 34.081 1.00 35.41 90 CYS A O 1
ATOM 686 N N . GLN A 1 91 ? 17.147 37.626 34.403 1.00 39.09 91 GLN A N 1
ATOM 687 C CA . GLN A 1 91 ? 16.891 38.030 33.028 1.00 39.09 91 GLN A CA 1
ATOM 688 C C . GLN A 1 91 ? 17.747 39.263 32.728 1.00 39.09 91 GLN A C 1
ATOM 690 O O . GLN A 1 91 ? 17.737 40.184 33.536 1.00 39.09 91 GLN A O 1
ATOM 695 N N . GLU A 1 92 ? 18.405 39.320 31.575 1.00 36.47 92 GLU A N 1
ATOM 696 C CA . GLU A 1 92 ? 18.150 40.352 30.559 1.00 36.47 92 GLU A CA 1
ATOM 697 C C . GLU A 1 92 ? 19.147 40.256 29.397 1.00 36.47 92 GLU A C 1
ATOM 699 O O . GLU A 1 92 ? 20.337 40.045 29.591 1.00 36.47 92 GLU A O 1
ATOM 704 N N . LYS A 1 93 ? 18.615 40.548 28.203 1.00 38.66 93 LYS A N 1
ATOM 705 C CA . LYS A 1 93 ? 19.295 41.125 27.031 1.00 38.66 93 LYS A CA 1
ATOM 706 C C . LYS A 1 93 ? 20.312 40.265 26.280 1.00 38.66 93 LYS A C 1
ATOM 708 O O . LYS A 1 93 ? 21.509 40.426 26.451 1.00 38.66 93 LYS A O 1
ATOM 713 N N . ILE A 1 94 ? 19.816 39.563 25.255 1.00 35.38 94 ILE A N 1
ATOM 714 C CA . ILE A 1 94 ? 20.408 39.660 23.909 1.00 35.38 94 ILE A CA 1
ATOM 715 C C . ILE A 1 94 ? 19.268 39.802 22.898 1.00 35.38 94 ILE A C 1
ATOM 717 O O . ILE A 1 94 ? 18.585 38.845 22.538 1.00 35.38 94 ILE A O 1
ATOM 721 N N . SER A 1 95 ? 19.042 41.042 22.474 1.00 38.91 95 SER A N 1
ATOM 722 C CA . SER A 1 95 ? 18.234 41.388 21.314 1.00 38.91 95 SER A CA 1
ATOM 723 C C . SER A 1 95 ? 19.164 41.813 20.181 1.00 38.91 95 SER A C 1
ATOM 725 O O . SER A 1 95 ? 20.039 42.641 20.415 1.00 38.91 95 SER A O 1
ATOM 727 N N . LEU A 1 96 ? 18.838 41.345 18.972 1.00 41.78 96 LEU A N 1
ATOM 728 C CA . LEU A 1 96 ? 19.178 41.916 17.660 1.00 41.78 96 LEU A CA 1
ATOM 729 C C . LEU A 1 96 ? 20.547 41.537 17.072 1.00 41.78 96 LEU A C 1
ATOM 731 O O . LEU A 1 96 ? 21.541 42.204 17.298 1.00 41.78 96 LEU A O 1
ATOM 735 N N . GLN A 1 97 ? 20.544 40.531 16.194 1.00 44.75 97 GLN A N 1
ATOM 736 C CA . GLN A 1 97 ? 20.665 40.747 14.745 1.00 44.75 97 GLN A CA 1
ATOM 737 C C . GLN A 1 97 ? 20.248 39.441 14.046 1.00 44.75 97 GLN A C 1
ATOM 739 O O . GLN A 1 97 ? 20.948 38.439 14.128 1.00 44.75 97 GLN A O 1
ATOM 744 N N . CYS A 1 98 ? 19.085 39.404 13.391 1.00 35.41 98 CYS A N 1
ATOM 745 C CA . CYS A 1 98 ? 18.715 38.259 12.555 1.00 35.41 98 CYS A CA 1
ATOM 746 C C . CYS A 1 98 ? 18.023 38.767 11.276 1.00 35.41 98 CYS A C 1
ATOM 748 O O . CYS A 1 98 ? 17.034 39.503 11.379 1.00 35.41 98 CYS A O 1
ATOM 750 N N . PRO A 1 99 ? 18.554 38.462 10.078 1.00 49.72 99 PRO A N 1
ATOM 751 C CA . PRO A 1 99 ? 18.077 39.025 8.821 1.00 49.72 99 PRO A CA 1
ATOM 752 C C . PRO A 1 99 ? 16.689 38.499 8.418 1.00 49.72 99 PRO A C 1
ATOM 754 O O . PRO A 1 99 ? 16.348 37.328 8.583 1.00 49.72 99 PRO A O 1
ATOM 757 N N . ARG A 1 100 ? 15.886 39.394 7.825 1.00 50.50 100 ARG A N 1
ATOM 758 C CA . ARG A 1 100 ? 14.485 39.201 7.391 1.00 50.50 100 ARG A CA 1
ATOM 759 C C . ARG A 1 100 ? 14.247 38.077 6.363 1.00 50.50 100 ARG A C 1
ATOM 761 O O . ARG A 1 100 ? 13.091 37.798 6.065 1.00 50.50 100 ARG A O 1
ATOM 768 N N . ALA A 1 101 ? 15.282 37.407 5.856 1.00 47.00 101 ALA A N 1
ATOM 769 C CA . ALA A 1 101 ? 15.149 36.358 4.841 1.00 47.00 101 ALA A CA 1
ATOM 770 C C . ALA A 1 101 ? 14.772 34.971 5.404 1.00 47.00 101 ALA A C 1
ATOM 772 O O . ALA A 1 101 ? 14.344 34.106 4.648 1.00 47.00 101 ALA A O 1
ATOM 773 N N . PHE A 1 102 ? 14.859 34.753 6.722 1.00 44.75 102 PHE A N 1
ATOM 774 C CA . PHE A 1 102 ? 14.591 33.436 7.323 1.00 44.75 102 PHE A CA 1
ATOM 775 C C . PHE A 1 102 ? 13.140 33.222 7.789 1.00 44.75 102 PHE A C 1
ATOM 777 O O . PHE A 1 102 ? 12.788 32.160 8.305 1.00 44.75 102 PHE A O 1
ATOM 784 N N . ARG A 1 103 ? 12.267 34.225 7.617 1.00 50.31 103 ARG A N 1
ATOM 785 C CA . ARG A 1 103 ? 10.907 34.190 8.177 1.00 50.31 103 ARG A CA 1
ATOM 786 C C . ARG A 1 103 ? 9.897 33.421 7.309 1.00 50.31 103 ARG A C 1
ATOM 788 O O . ARG A 1 103 ? 8.900 32.967 7.845 1.00 50.31 103 ARG A O 1
ATOM 795 N N . THR A 1 104 ? 10.175 33.172 6.026 1.00 51.59 104 THR A N 1
ATOM 796 C CA . THR A 1 104 ? 9.277 32.398 5.138 1.00 51.59 104 THR A CA 1
ATOM 797 C C . THR A 1 104 ? 9.554 30.889 5.130 1.00 51.59 104 THR A C 1
ATOM 799 O O . THR A 1 104 ? 8.665 30.102 4.815 1.00 51.59 104 THR A O 1
ATOM 802 N N . ALA A 1 105 ? 10.751 30.447 5.529 1.00 49.00 105 ALA A N 1
ATOM 803 C CA . ALA A 1 105 ? 11.094 29.021 5.574 1.00 49.00 105 ALA A CA 1
ATOM 804 C C . ALA A 1 105 ? 10.558 28.311 6.834 1.00 49.00 105 ALA A C 1
ATOM 806 O O . ALA A 1 105 ? 10.248 27.118 6.794 1.00 49.00 105 ALA A O 1
ATOM 807 N N . LEU A 1 106 ? 10.394 29.040 7.944 1.00 48.50 106 LEU A N 1
ATOM 808 C CA . LEU A 1 106 ? 9.865 28.489 9.198 1.00 48.50 106 LEU A CA 1
ATOM 809 C C . LEU A 1 106 ? 8.335 28.342 9.207 1.00 48.50 106 LEU A C 1
ATOM 811 O O . LEU A 1 106 ? 7.825 27.464 9.906 1.00 48.50 106 LEU A O 1
ATOM 815 N N . ASP A 1 107 ? 7.606 29.090 8.376 1.00 50.91 107 ASP A N 1
ATOM 816 C CA . ASP A 1 107 ? 6.145 28.959 8.281 1.00 50.91 107 ASP A CA 1
ATOM 817 C C . ASP A 1 107 ? 5.712 27.636 7.617 1.00 50.91 107 ASP A C 1
ATOM 819 O O . ASP A 1 107 ? 4.731 27.016 8.040 1.00 50.91 107 ASP A O 1
ATOM 823 N N . HIS A 1 108 ? 6.496 27.103 6.672 1.00 52.50 108 HIS A N 1
ATOM 824 C CA . HIS A 1 108 ? 6.198 25.810 6.038 1.00 52.50 108 HIS A CA 1
ATOM 825 C C . HIS A 1 108 ? 6.498 24.597 6.935 1.00 52.50 108 HIS A C 1
ATOM 827 O O . HIS A 1 108 ? 5.792 23.587 6.870 1.00 52.50 108 HIS A O 1
ATOM 833 N N . VAL A 1 109 ? 7.494 24.693 7.823 1.00 52.41 109 VAL A N 1
ATOM 834 C CA . VAL A 1 109 ? 7.800 23.631 8.801 1.00 52.41 109 VAL A CA 1
ATOM 835 C C . VAL A 1 109 ? 6.785 23.637 9.953 1.00 52.41 109 VAL A C 1
ATOM 837 O O . VAL A 1 109 ? 6.430 22.580 10.483 1.00 52.41 109 VAL A O 1
ATOM 840 N N . CYS A 1 110 ? 6.235 24.806 10.293 1.00 45.81 110 CYS A N 1
ATOM 841 C CA . CYS A 1 110 ? 5.194 24.935 11.310 1.00 45.81 110 CYS A CA 1
ATOM 842 C C . CYS A 1 110 ? 3.836 24.365 10.843 1.00 45.81 110 CYS A C 1
ATOM 844 O O . CYS A 1 110 ? 3.093 23.804 11.653 1.00 45.81 110 CYS A O 1
ATOM 846 N N . TRP A 1 111 ? 3.533 24.405 9.538 1.00 54.12 111 TRP A N 1
ATOM 847 C CA . TRP A 1 111 ? 2.291 23.846 8.983 1.00 54.12 111 TRP A CA 1
ATOM 848 C C . TRP A 1 111 ? 2.225 22.309 9.064 1.00 54.12 111 TRP A C 1
ATOM 850 O O . TRP A 1 111 ? 1.225 21.757 9.527 1.00 54.12 111 TRP A O 1
ATOM 860 N N . ILE A 1 112 ? 3.314 21.601 8.735 1.00 51.94 112 ILE A N 1
ATOM 861 C CA . ILE A 1 112 ? 3.355 20.123 8.768 1.00 51.94 112 ILE A CA 1
ATOM 862 C C . ILE A 1 112 ? 3.248 19.590 10.208 1.00 51.94 112 ILE A C 1
ATOM 864 O O . ILE A 1 112 ? 2.561 18.599 10.463 1.00 51.94 112 ILE A O 1
ATOM 868 N N . ARG A 1 113 ? 3.844 20.283 11.189 1.00 47.44 113 ARG A N 1
ATOM 869 C CA . ARG A 1 113 ? 3.746 19.899 12.608 1.00 47.44 113 ARG A CA 1
ATOM 870 C C . ARG A 1 113 ? 2.363 20.191 13.205 1.00 47.44 113 ARG A C 1
ATOM 872 O O . ARG A 1 113 ? 1.944 19.506 14.138 1.00 47.44 113 ARG A O 1
ATOM 879 N N . ARG A 1 114 ? 1.621 21.160 12.654 1.00 49.06 114 ARG A N 1
ATOM 880 C CA . ARG A 1 114 ? 0.248 21.482 13.075 1.00 49.06 114 ARG A CA 1
ATOM 881 C C . ARG A 1 114 ? -0.786 20.498 12.517 1.00 49.06 114 ARG A C 1
ATOM 883 O O . ARG A 1 114 ? -1.767 20.234 13.205 1.00 49.06 114 ARG A O 1
ATOM 890 N N . PHE A 1 115 ? -0.528 19.892 11.355 1.00 50.59 115 PHE A N 1
ATOM 891 C CA . PHE A 1 115 ? -1.408 18.871 10.771 1.00 50.59 115 PHE A CA 1
ATOM 892 C C . PHE A 1 115 ? -1.335 17.519 11.507 1.00 50.59 115 PHE A C 1
ATOM 894 O O . PHE A 1 115 ? -2.351 16.849 11.652 1.00 50.59 115 PHE A O 1
ATOM 901 N N . PHE A 1 116 ? -0.171 17.143 12.056 1.00 48.34 116 PHE A N 1
ATOM 902 C CA . PHE A 1 116 ? -0.019 15.874 12.792 1.00 48.34 116 PHE A CA 1
ATOM 903 C C . PHE A 1 116 ? -0.361 15.961 14.296 1.00 48.34 116 PHE A C 1
ATOM 905 O O . PHE A 1 116 ? -0.712 14.956 14.908 1.00 48.34 116 PHE A O 1
ATOM 912 N N . CYS A 1 117 ? -0.328 17.152 14.907 1.00 43.78 117 CYS A N 1
ATOM 913 C CA . CYS A 1 117 ? -0.636 17.340 16.338 1.00 43.78 117 CYS A CA 1
ATOM 914 C C . CYS A 1 117 ? -2.108 17.677 16.653 1.00 43.78 117 CYS A C 1
ATOM 916 O O . CYS A 1 117 ? -2.451 17.836 17.827 1.00 43.78 117 CYS A O 1
ATOM 918 N N . ALA A 1 118 ? -2.980 17.800 15.647 1.00 43.09 118 ALA A N 1
ATOM 919 C CA . ALA A 1 118 ? -4.395 18.136 15.843 1.00 43.09 118 ALA A CA 1
ATOM 920 C C . ALA A 1 118 ? -5.304 16.918 16.132 1.00 43.09 118 ALA A C 1
ATOM 922 O O . ALA A 1 118 ? -6.478 17.106 16.433 1.00 43.09 118 ALA A O 1
ATOM 923 N N . GLY A 1 119 ? -4.784 15.683 16.083 1.00 40.84 119 GLY A N 1
ATOM 924 C CA . GLY A 1 119 ? -5.598 14.459 16.160 1.00 40.84 119 GLY A CA 1
ATOM 925 C C . GLY A 1 119 ? -5.711 13.751 17.520 1.00 40.84 119 GLY A C 1
ATOM 926 O O . GLY A 1 119 ? -6.474 12.798 17.618 1.00 40.84 119 GLY A O 1
ATOM 927 N N . THR A 1 120 ? -4.976 14.143 18.572 1.00 43.78 120 THR A N 1
ATOM 928 C CA . THR A 1 120 ? -4.860 13.299 19.793 1.00 43.78 120 THR A CA 1
ATOM 929 C C . THR A 1 120 ? -4.963 14.029 21.139 1.00 43.78 120 THR A C 1
ATOM 931 O O . THR A 1 120 ? -4.524 13.512 22.166 1.00 43.78 120 THR A O 1
ATOM 934 N N . ARG A 1 121 ? -5.601 15.203 21.203 1.00 42.81 121 ARG A N 1
ATOM 935 C CA . ARG A 1 121 ? -5.848 15.900 22.482 1.00 42.81 121 ARG A CA 1
ATOM 936 C C . ARG A 1 121 ? -7.282 15.723 22.982 1.00 42.81 121 ARG A C 1
ATOM 938 O O . ARG A 1 121 ? -8.032 16.683 22.891 1.00 42.81 121 ARG A O 1
ATOM 945 N N . ASN A 1 122 ? -7.653 14.552 23.524 1.00 46.03 122 ASN A N 1
ATOM 946 C CA . ASN A 1 122 ? -8.620 14.501 24.645 1.00 46.03 122 ASN A CA 1
ATOM 947 C C . ASN A 1 122 ? -8.777 13.128 25.346 1.00 46.03 122 ASN A C 1
ATOM 949 O O . ASN A 1 122 ? -9.889 12.642 25.518 1.00 46.03 122 ASN A O 1
ATOM 953 N N . TRP A 1 123 ? -7.691 12.477 25.775 1.00 42.00 123 TRP A N 1
ATOM 954 C CA . TRP A 1 123 ? -7.802 11.260 26.600 1.00 42.00 123 TRP A CA 1
ATOM 955 C C . TRP A 1 123 ? -6.831 11.297 27.778 1.00 42.00 123 TRP A C 1
ATOM 957 O O . TRP A 1 123 ? -5.856 10.551 27.825 1.00 42.00 123 TRP A O 1
ATOM 967 N N . ARG A 1 124 ? -7.066 12.201 28.735 1.00 46.06 124 ARG A N 1
ATOM 968 C CA . ARG A 1 124 ? -6.450 12.112 30.066 1.00 46.06 124 ARG A CA 1
ATOM 969 C C . ARG A 1 124 ? -7.192 12.981 31.079 1.00 46.06 124 ARG A C 1
ATOM 971 O O . ARG A 1 124 ? -6.811 14.120 31.283 1.00 46.06 124 ARG A O 1
ATOM 978 N N . THR A 1 125 ? -8.218 12.403 31.700 1.00 43.97 125 THR A N 1
ATOM 979 C CA . THR A 1 125 ? -8.542 12.518 33.137 1.00 43.97 125 THR A CA 1
ATOM 980 C C . THR A 1 125 ? -9.798 11.688 33.429 1.00 43.97 125 THR A C 1
ATOM 982 O O . THR A 1 125 ? -10.911 12.094 33.132 1.00 43.97 125 THR A O 1
ATOM 985 N N . ASN A 1 126 ? -9.628 10.510 34.033 1.00 43.91 126 ASN A N 1
ATOM 986 C CA . ASN A 1 126 ? -10.716 9.817 34.726 1.00 43.91 126 ASN A CA 1
ATOM 987 C C . ASN A 1 126 ? -10.197 9.403 36.108 1.00 43.91 126 ASN A C 1
ATOM 989 O O . ASN A 1 126 ? -9.419 8.452 36.196 1.00 43.91 126 ASN A O 1
ATOM 993 N N . PRO A 1 127 ? -10.568 10.119 37.181 1.00 58.28 127 PRO A N 1
ATOM 994 C CA . PRO A 1 127 ? -10.217 9.754 38.540 1.00 58.28 127 PRO A CA 1
ATOM 995 C C . PRO A 1 127 ? -11.430 9.122 39.228 1.00 58.28 127 PRO A C 1
ATOM 997 O O . PRO A 1 127 ? -12.056 9.765 40.051 1.00 58.28 127 PRO A O 1
ATOM 1000 N N . PHE A 1 128 ? -11.789 7.875 38.913 1.00 43.53 128 PHE A N 1
ATOM 1001 C CA . PHE A 1 128 ? -12.755 7.135 39.738 1.00 43.53 128 PHE A CA 1
ATOM 1002 C C . PHE A 1 128 ? -12.391 5.655 39.803 1.00 43.53 128 PHE A C 1
ATOM 1004 O O . PHE A 1 128 ? -12.872 4.813 39.050 1.00 43.53 128 PHE A O 1
ATOM 1011 N N . ARG A 1 129 ? -11.497 5.357 40.747 1.00 48.34 129 ARG A N 1
ATOM 1012 C CA . ARG A 1 129 ? -11.370 4.044 41.370 1.00 48.34 129 ARG A CA 1
ATOM 1013 C C . ARG A 1 129 ? -12.227 4.091 42.634 1.00 48.34 129 ARG A C 1
ATOM 1015 O O . ARG A 1 129 ? -11.756 4.552 43.667 1.00 48.34 129 ARG A O 1
ATOM 1022 N N . THR A 1 130 ? -13.474 3.641 42.549 1.00 42.34 130 THR A N 1
ATOM 1023 C CA . THR A 1 130 ? -14.294 3.344 43.728 1.00 42.34 130 THR A CA 1
ATOM 1024 C C . THR A 1 130 ? -14.640 1.860 43.738 1.00 42.34 130 THR A C 1
ATOM 1026 O O . THR A 1 130 ? -15.271 1.327 42.830 1.00 42.34 130 THR A O 1
ATOM 1029 N N . SER A 1 131 ? -14.077 1.211 44.755 1.00 49.88 131 SER A N 1
ATOM 1030 C CA . SER A 1 131 ? -14.548 0.034 45.487 1.00 49.88 131 SER A CA 1
ATOM 1031 C C . SER A 1 131 ? -15.755 -0.733 44.929 1.00 49.88 131 SER A C 1
ATOM 1033 O O . SER A 1 131 ? -16.876 -0.231 44.857 1.00 49.88 131 SER A O 1
ATOM 1035 N N . SER A 1 132 ? -15.501 -2.013 44.676 1.00 50.41 132 SER A N 1
ATOM 1036 C CA . SER A 1 132 ? -16.454 -3.122 44.616 1.00 50.41 132 SER A CA 1
ATOM 1037 C C . SER A 1 132 ? -17.537 -3.073 45.705 1.00 50.41 132 SER A C 1
ATOM 1039 O O . SER A 1 132 ? -17.180 -2.948 46.880 1.00 50.41 132 SER A O 1
ATOM 1041 N N . PRO A 1 133 ? -18.823 -3.294 45.377 1.00 52.84 133 PRO A N 1
ATOM 1042 C CA . PRO A 1 133 ? -19.798 -3.725 46.360 1.00 52.84 133 PRO A CA 1
ATOM 1043 C C . PRO A 1 133 ? -19.867 -5.257 46.400 1.00 52.84 133 PRO A C 1
ATOM 1045 O O . PRO A 1 133 ? -19.984 -5.931 45.375 1.00 52.84 133 PRO A O 1
ATOM 1048 N N . VAL A 1 134 ? -19.779 -5.768 47.623 1.00 49.50 134 VAL A N 1
ATOM 1049 C CA . VAL A 1 134 ? -20.108 -7.130 48.042 1.00 49.50 134 VAL A CA 1
ATOM 1050 C C . VAL A 1 134 ? -21.533 -7.449 47.582 1.00 49.50 134 VAL A C 1
ATOM 1052 O O . VAL A 1 134 ? -22.449 -6.650 47.771 1.00 49.50 134 VAL A O 1
ATOM 1055 N N . ALA A 1 135 ? -21.704 -8.584 46.908 1.00 42.41 135 ALA A N 1
ATOM 1056 C CA . ALA A 1 135 ? -23.006 -9.079 46.492 1.00 42.41 135 ALA A CA 1
ATOM 1057 C C . ALA A 1 135 ? -23.650 -9.829 47.665 1.00 42.41 135 ALA A C 1
ATOM 1059 O O . ALA A 1 135 ? -23.376 -11.010 47.861 1.00 42.41 135 ALA A O 1
ATOM 1060 N N . ASP A 1 136 ? -24.504 -9.143 48.423 1.00 36.84 136 ASP A N 1
ATOM 1061 C CA . ASP A 1 136 ? -25.444 -9.792 49.335 1.00 36.84 136 ASP A CA 1
ATOM 1062 C C . ASP A 1 136 ? -26.618 -10.355 48.529 1.00 36.84 136 ASP A C 1
ATOM 1064 O O . ASP A 1 136 ? -27.421 -9.637 47.927 1.00 36.84 136 ASP A O 1
ATOM 1068 N N . ILE A 1 137 ? -26.673 -11.683 48.487 1.00 46.00 137 ILE A N 1
ATOM 1069 C CA . ILE A 1 137 ? -27.764 -12.476 47.932 1.00 46.00 137 ILE A CA 1
ATOM 1070 C C . ILE A 1 137 ? -28.808 -12.622 49.044 1.00 46.00 137 ILE A C 1
ATOM 1072 O O . ILE A 1 137 ? -28.677 -13.490 49.902 1.00 46.00 137 ILE A O 1
ATOM 1076 N N . TYR A 1 138 ? -29.851 -11.790 49.030 1.00 41.59 138 TYR A N 1
ATOM 1077 C CA . TYR A 1 138 ? -31.070 -12.046 49.801 1.00 41.59 138 TYR A CA 1
ATOM 1078 C C . TYR A 1 138 ? -32.086 -12.780 48.918 1.00 41.59 138 TYR A C 1
ATOM 1080 O O . TYR A 1 138 ? -32.595 -12.245 47.932 1.00 41.59 138 TYR A O 1
ATOM 1088 N N . LEU A 1 139 ? -32.353 -14.035 49.278 1.00 44.19 139 LEU A N 1
ATOM 1089 C CA . LEU A 1 139 ? -33.487 -14.828 48.806 1.00 44.19 139 LEU A CA 1
ATOM 1090 C C . LEU A 1 139 ? -34.747 -14.401 49.583 1.00 44.19 139 LEU A C 1
ATOM 1092 O O . LEU A 1 139 ? -34.689 -14.373 50.813 1.00 44.19 139 LEU A O 1
ATOM 1096 N N . PRO A 1 140 ? -35.890 -14.115 48.934 1.00 51.09 140 PRO A N 1
ATOM 1097 C CA . PRO A 1 140 ? -37.148 -13.936 49.648 1.00 51.09 140 PRO A CA 1
ATOM 1098 C C . PRO A 1 140 ? -37.775 -15.300 49.980 1.00 51.09 140 PRO A C 1
ATOM 1100 O O . PRO A 1 140 ? -38.067 -16.100 49.090 1.00 51.09 140 PRO A O 1
ATOM 1103 N N . CYS A 1 141 ? -37.994 -15.557 51.271 1.00 38.97 141 CYS A N 1
ATOM 1104 C CA . CYS A 1 141 ? -38.886 -16.610 51.752 1.00 38.97 141 CYS A CA 1
ATOM 1105 C C . CYS A 1 141 ? -40.337 -16.127 51.636 1.00 38.97 141 CYS A C 1
ATOM 1107 O O . CYS A 1 141 ? -40.771 -15.268 52.398 1.00 38.97 141 CYS A O 1
ATOM 1109 N N . GLU A 1 142 ? -41.100 -16.704 50.710 1.00 44.19 142 GLU A N 1
ATOM 1110 C CA . GLU A 1 142 ? -42.562 -16.687 50.768 1.00 44.19 142 GLU A CA 1
ATOM 1111 C C . GLU A 1 142 ? -43.033 -17.852 51.648 1.00 44.19 142 GLU A C 1
ATOM 1113 O O . GLU A 1 142 ? -42.889 -19.018 51.280 1.00 44.19 142 GLU A O 1
ATOM 1118 N N . SER A 1 143 ? -43.641 -17.551 52.796 1.00 52.31 143 SER A N 1
ATOM 1119 C CA . SER A 1 143 ? -44.461 -18.512 53.541 1.00 52.31 143 SER A CA 1
ATOM 1120 C C . SER A 1 143 ? -45.861 -17.946 53.751 1.00 52.31 143 SER A C 1
ATOM 1122 O O . SER A 1 143 ? -46.175 -17.356 54.782 1.00 52.31 143 SER A O 1
ATOM 1124 N N . ASN A 1 144 ? -46.709 -18.166 52.746 1.00 52.44 144 ASN A N 1
ATOM 1125 C CA . ASN A 1 144 ? -48.158 -18.181 52.901 1.00 52.44 144 ASN A CA 1
ATOM 1126 C C . ASN A 1 144 ? -48.553 -19.453 53.661 1.00 52.44 144 ASN A C 1
ATOM 1128 O O . ASN A 1 144 ? -48.552 -20.543 53.087 1.00 52.44 144 ASN A O 1
ATOM 1132 N N . PHE A 1 145 ? -48.926 -19.321 54.933 1.00 45.12 145 PHE A N 1
ATOM 1133 C CA . PHE A 1 145 ? -49.711 -20.345 55.616 1.00 45.12 145 PHE A CA 1
ATOM 1134 C C . PHE A 1 145 ? -50.868 -19.685 56.366 1.00 45.12 145 PHE A C 1
ATOM 1136 O O . PHE A 1 145 ? -50.723 -19.164 57.468 1.00 45.12 145 PHE A O 1
ATOM 1143 N N . SER A 1 146 ? -52.019 -19.665 55.697 1.00 51.75 146 SER A N 1
ATOM 1144 C CA . SER A 1 146 ? -53.316 -19.315 56.265 1.00 51.75 146 SER A CA 1
ATOM 1145 C C . SER A 1 146 ? -53.923 -20.525 56.974 1.00 51.75 146 SER A C 1
ATOM 1147 O O . SER A 1 146 ? -54.024 -21.602 56.390 1.00 51.75 146 SER A O 1
ATOM 1149 N N . GLY A 1 147 ? -54.408 -20.309 58.194 1.00 48.88 147 GLY A N 1
ATOM 1150 C CA . GLY A 1 147 ? -55.283 -21.222 58.933 1.00 48.88 147 GLY A CA 1
ATOM 1151 C C . GLY A 1 147 ? -54.998 -21.111 60.430 1.00 48.88 147 GLY A C 1
ATOM 1152 O O . GLY A 1 147 ? -53.855 -21.228 60.834 1.00 48.88 147 GLY A O 1
ATOM 1153 N N . GLY A 1 148 ? -55.941 -20.855 61.326 1.00 44.53 148 GLY A N 1
ATOM 1154 C CA . GLY A 1 148 ? -57.378 -20.667 61.231 1.00 44.53 148 GLY A CA 1
ATOM 1155 C C . GLY A 1 148 ? -57.857 -20.113 62.577 1.00 44.53 148 GLY A C 1
ATOM 1156 O O . GLY A 1 148 ? -57.213 -20.300 63.608 1.00 44.53 148 GLY A O 1
ATOM 1157 N N . ILE A 1 149 ? -58.964 -19.380 62.546 1.00 51.00 149 ILE A N 1
ATOM 1158 C CA . ILE A 1 149 ? -59.594 -18.765 63.713 1.00 51.00 149 ILE A CA 1
ATOM 1159 C C . ILE A 1 149 ? -60.358 -19.848 64.478 1.00 51.00 149 ILE A C 1
ATOM 1161 O O . ILE A 1 149 ? -61.288 -20.434 63.928 1.00 51.00 149 ILE A O 1
ATOM 1165 N N . LEU A 1 150 ? -60.017 -20.066 65.748 1.00 47.72 150 LEU A N 1
ATOM 1166 C CA . LEU A 1 150 ? -60.936 -20.618 66.744 1.00 47.72 150 LEU A CA 1
ATOM 1167 C C . LEU A 1 150 ? -60.832 -19.782 68.019 1.00 47.72 150 LEU A C 1
ATOM 1169 O O . LEU A 1 150 ? -59.875 -19.868 68.783 1.00 47.72 150 LEU A O 1
ATOM 1173 N N . THR A 1 151 ? -61.836 -18.935 68.211 1.00 54.88 151 THR A N 1
ATOM 1174 C CA . THR A 1 151 ? -62.103 -18.186 69.435 1.00 54.88 151 THR A CA 1
ATOM 1175 C C . THR A 1 151 ? -62.625 -19.137 70.508 1.00 54.88 151 THR A C 1
ATOM 1177 O O . THR A 1 151 ? -63.699 -19.717 70.333 1.00 54.88 151 THR A O 1
ATOM 1180 N N . PHE A 1 152 ? -61.917 -19.267 71.631 1.00 53.81 152 PHE A N 1
ATOM 1181 C CA . PHE A 1 152 ? -62.485 -19.860 72.839 1.00 53.81 152 PHE A CA 1
ATOM 1182 C C . PHE A 1 152 ? -61.963 -19.177 74.106 1.00 53.81 152 PHE A C 1
ATOM 1184 O O . PHE A 1 152 ? -60.772 -18.916 74.242 1.00 53.81 152 PHE A O 1
ATOM 1191 N N . SER A 1 153 ? -62.892 -19.002 75.044 1.00 48.47 153 SER A N 1
ATOM 1192 C CA . SER A 1 153 ? -62.705 -18.752 76.476 1.00 48.47 153 SER A CA 1
ATOM 1193 C C . SER A 1 153 ? -62.355 -17.335 76.937 1.00 48.47 153 SER A C 1
ATOM 1195 O O . SER A 1 153 ? -61.211 -16.890 76.937 1.00 48.47 153 SER A O 1
ATOM 1197 N N . SER A 1 154 ? -63.382 -16.665 77.457 1.00 55.00 154 SER A N 1
ATOM 1198 C CA . SER A 1 154 ? -63.312 -15.489 78.320 1.00 55.00 154 SER A CA 1
ATOM 1199 C C . SER A 1 154 ? -62.812 -15.864 79.725 1.00 55.00 154 SER A C 1
ATOM 1201 O O . SER A 1 154 ? -63.585 -15.888 80.685 1.00 55.00 154 SER A O 1
ATOM 1203 N N . GLN A 1 155 ? -61.520 -16.158 79.849 1.00 59.22 155 GLN A N 1
ATOM 1204 C CA . GLN A 1 155 ? -60.806 -16.159 81.125 1.00 59.22 155 GLN A CA 1
ATOM 1205 C C . GLN A 1 155 ? -59.656 -15.152 80.990 1.00 59.22 155 GLN A C 1
ATOM 1207 O O . GLN A 1 155 ? -58.861 -15.298 80.061 1.00 59.22 155 GLN A O 1
ATOM 1212 N N . PRO A 1 156 ? -59.562 -14.105 81.830 1.00 62.53 156 PRO A N 1
ATOM 1213 C CA . PRO A 1 156 ? -58.438 -13.180 81.745 1.00 62.53 156 PRO A CA 1
ATOM 1214 C C . PRO A 1 156 ? -57.146 -13.962 82.010 1.00 62.53 156 PRO A C 1
ATOM 1216 O O . PRO A 1 156 ? -57.012 -14.612 83.050 1.00 62.53 156 PRO A O 1
ATOM 1219 N N . SER A 1 157 ? -56.219 -13.960 81.048 1.00 70.56 157 SER A N 1
ATOM 1220 C CA . SER A 1 157 ? -54.908 -14.576 81.230 1.00 70.56 157 SER A CA 1
ATOM 1221 C C . SER A 1 157 ? -54.163 -13.825 82.332 1.00 70.56 157 SER A C 1
ATOM 1223 O O . SER A 1 157 ? -53.993 -12.614 82.257 1.00 70.56 157 SER A O 1
ATOM 1225 N N . ILE A 1 158 ? -53.725 -14.557 83.358 1.00 73.75 158 ILE A N 1
ATOM 1226 C CA . ILE A 1 158 ? -52.953 -14.037 84.503 1.00 73.75 158 ILE A CA 1
ATOM 1227 C C . ILE A 1 158 ? -51.537 -13.599 84.082 1.00 73.75 158 ILE A C 1
ATOM 1229 O O . ILE A 1 158 ? -50.859 -12.890 84.818 1.00 73.75 158 ILE A O 1
ATOM 1233 N N . TYR A 1 159 ? -51.086 -14.007 82.896 1.00 78.31 159 TYR A N 1
ATOM 1234 C CA . TYR A 1 159 ? -49.799 -13.607 82.348 1.00 78.31 159 TYR A CA 1
ATOM 1235 C C . TYR A 1 159 ? -49.966 -12.404 81.434 1.00 78.31 159 TYR A C 1
ATOM 1237 O O . TYR A 1 159 ? -50.823 -12.413 80.543 1.00 78.31 159 TYR A O 1
ATOM 1245 N N . ASP A 1 160 ? -49.100 -11.414 81.632 1.00 76.31 160 ASP A N 1
ATOM 1246 C CA . ASP A 1 160 ? -48.874 -10.386 80.632 1.00 76.31 160 ASP A CA 1
ATOM 1247 C C . ASP A 1 160 ? -48.494 -11.079 79.313 1.00 76.31 160 ASP A C 1
ATOM 1249 O O . ASP A 1 160 ? -47.666 -12.002 79.318 1.00 76.31 160 ASP A O 1
ATOM 1253 N N . PRO A 1 161 ? -49.123 -10.707 78.185 1.00 74.38 161 PRO A N 1
ATOM 1254 C CA . PRO A 1 161 ? -48.772 -11.288 76.901 1.00 74.38 161 PRO A CA 1
ATOM 1255 C C . PRO A 1 161 ? -47.272 -11.064 76.649 1.00 74.38 161 PRO A C 1
ATOM 1257 O O . PRO A 1 161 ? -46.762 -9.986 76.973 1.00 74.38 161 PRO A O 1
ATOM 1260 N N . PRO A 1 162 ? -46.547 -12.061 76.101 1.00 79.19 162 PRO A N 1
ATOM 1261 C CA . PRO A 1 162 ? -45.128 -11.901 75.804 1.00 79.19 162 PRO A CA 1
ATOM 1262 C C . PRO A 1 162 ? -44.946 -10.645 74.945 1.00 79.19 162 PRO A C 1
ATOM 1264 O O . PRO A 1 162 ? -45.795 -10.399 74.082 1.00 79.19 162 PRO A O 1
ATOM 1267 N N . PRO A 1 163 ? -43.895 -9.837 75.187 1.00 74.81 163 PRO A N 1
ATOM 1268 C CA . PRO A 1 163 ? -43.715 -8.562 74.509 1.00 74.81 163 PRO A CA 1
ATOM 1269 C C . PRO A 1 163 ? -43.790 -8.799 73.006 1.00 74.81 163 PRO A C 1
ATOM 1271 O O . PRO A 1 163 ? -42.963 -9.511 72.438 1.00 74.81 163 PRO A O 1
ATOM 1274 N N . THR A 1 164 ? -44.846 -8.267 72.394 1.00 73.69 164 THR A N 1
ATOM 1275 C CA . THR A 1 164 ? -45.132 -8.446 70.978 1.00 73.69 164 THR A CA 1
ATOM 1276 C C . THR A 1 164 ? -43.919 -7.961 70.202 1.00 73.69 164 THR A C 1
ATOM 1278 O O . THR A 1 164 ? -43.582 -6.780 70.275 1.00 73.69 164 THR A O 1
ATOM 1281 N N . GLU A 1 165 ? -43.240 -8.868 69.498 1.00 71.31 165 GLU A N 1
ATOM 1282 C CA . GLU A 1 165 ? -42.112 -8.529 68.638 1.00 71.31 165 GLU A CA 1
ATOM 1283 C C . GLU A 1 165 ? -42.626 -7.553 67.576 1.00 71.31 165 GLU A C 1
ATOM 1285 O O . GLU A 1 165 ? -43.359 -7.920 66.655 1.00 71.31 165 GLU A O 1
ATOM 1290 N N . THR A 1 166 ? -42.348 -6.264 67.773 1.00 62.12 166 THR A N 1
ATOM 1291 C CA . THR A 1 166 ? -42.761 -5.212 66.853 1.00 62.12 166 THR A CA 1
ATOM 1292 C C . THR A 1 166 ? -41.998 -5.425 65.560 1.00 62.12 166 THR A C 1
ATOM 1294 O O . THR A 1 166 ? -40.824 -5.070 65.461 1.00 62.12 166 THR A O 1
ATOM 1297 N N . LEU A 1 167 ? -42.661 -6.042 64.584 1.00 71.44 167 LEU A N 1
ATOM 1298 C CA . LEU A 1 167 ? -42.126 -6.244 63.250 1.00 71.44 167 LEU A CA 1
ATOM 1299 C C . LEU A 1 167 ? -41.961 -4.860 62.617 1.00 71.44 167 LEU A C 1
ATOM 1301 O O . LEU A 1 167 ? -42.926 -4.251 62.153 1.00 71.44 167 LEU A O 1
ATOM 1305 N N . LEU A 1 168 ? -40.737 -4.337 62.683 1.00 73.94 168 LEU A N 1
ATOM 1306 C CA . LEU A 1 168 ? -40.319 -3.122 61.998 1.00 73.94 168 LEU A CA 1
ATOM 1307 C C . LEU A 1 168 ? -40.447 -3.392 60.498 1.00 73.94 168 LEU A C 1
ATOM 1309 O O . LEU A 1 168 ? -39.556 -3.950 59.863 1.00 73.94 168 LEU A O 1
ATOM 1313 N N . LEU A 1 169 ? -41.609 -3.055 59.940 1.00 71.94 169 LEU A N 1
ATOM 1314 C CA . LEU A 1 169 ? -41.762 -2.956 58.501 1.00 71.94 169 LEU A CA 1
ATOM 1315 C C . LEU A 1 169 ? -40.924 -1.761 58.057 1.00 71.94 169 LEU A C 1
ATOM 1317 O O . LEU A 1 169 ? -41.358 -0.613 58.195 1.00 71.94 169 LEU A O 1
ATOM 1321 N N . ASP A 1 170 ? -39.737 -2.050 57.519 1.00 76.12 170 ASP A N 1
ATOM 1322 C CA . ASP A 1 170 ? -38.928 -1.112 56.744 1.00 76.12 170 ASP A CA 1
ATOM 1323 C C . ASP A 1 170 ? -39.738 -0.687 55.519 1.00 76.12 170 ASP A C 1
ATOM 1325 O O . ASP A 1 170 ? -39.660 -1.241 54.421 1.00 76.12 170 ASP A O 1
ATOM 1329 N N . THR A 1 171 ? -40.623 0.272 55.753 1.00 82.75 171 THR A N 1
ATOM 1330 C CA . THR A 1 171 ? -41.479 0.841 54.732 1.00 82.75 171 THR A CA 1
ATOM 1331 C C . THR A 1 171 ? -40.611 1.877 54.037 1.00 82.75 171 THR A C 1
ATOM 1333 O O . THR A 1 171 ? -40.218 2.853 54.684 1.00 82.75 171 THR A O 1
ATOM 1336 N N . PRO A 1 172 ? -40.246 1.670 52.761 1.00 80.38 172 PRO A N 1
ATOM 1337 C CA . PRO A 1 172 ? -39.270 2.519 52.105 1.00 80.38 172 PRO A CA 1
ATOM 1338 C C . PRO A 1 172 ? -39.764 3.957 52.132 1.00 80.38 172 PRO A C 1
ATOM 1340 O O . PRO A 1 172 ? -40.897 4.261 51.742 1.00 80.38 172 PRO A O 1
ATOM 1343 N N . SER A 1 173 ? -38.907 4.852 52.613 1.00 90.31 173 SER A N 1
ATOM 1344 C CA . SER A 1 173 ? -39.251 6.268 52.659 1.00 90.31 173 SER A CA 1
ATOM 1345 C C . SER A 1 173 ? -39.479 6.793 51.236 1.00 90.31 173 SER A C 1
ATOM 1347 O O . SER A 1 173 ? -38.880 6.314 50.268 1.00 90.31 173 SER A O 1
ATOM 1349 N N . ALA A 1 174 ? -40.313 7.824 51.083 1.00 92.19 174 ALA A N 1
ATOM 1350 C CA . ALA A 1 174 ? -40.546 8.441 49.774 1.00 92.19 174 ALA A CA 1
ATOM 1351 C C . ALA A 1 174 ? -39.232 8.878 49.090 1.00 92.19 174 ALA A C 1
ATOM 1353 O O . ALA A 1 174 ? -39.114 8.818 47.865 1.00 92.19 174 ALA A O 1
ATOM 1354 N N . LEU A 1 175 ? -38.222 9.262 49.878 1.00 93.38 175 LEU A N 1
ATOM 1355 C CA . LEU A 1 175 ? -36.890 9.616 49.395 1.00 93.38 175 LEU A CA 1
ATOM 1356 C C . LEU A 1 175 ? -36.134 8.405 48.835 1.00 93.38 175 LEU A C 1
ATOM 1358 O O . LEU A 1 175 ? -35.528 8.490 47.768 1.00 93.38 175 LEU A O 1
ATOM 1362 N N . GLU A 1 176 ? -36.198 7.268 49.520 1.00 94.31 176 GLU A N 1
ATOM 1363 C CA . GLU A 1 176 ? -35.557 6.031 49.080 1.00 94.31 176 GLU A CA 1
ATOM 1364 C C . GLU A 1 176 ? -36.115 5.555 47.734 1.00 94.31 176 GLU A C 1
ATOM 1366 O O . GLU A 1 176 ? -35.351 5.180 46.839 1.00 94.31 176 GLU A O 1
ATOM 1371 N N . ALA A 1 177 ? -37.433 5.670 47.535 1.00 94.12 177 ALA A N 1
ATOM 1372 C CA . ALA A 1 177 ? -38.061 5.366 46.253 1.00 94.12 177 ALA A CA 1
ATOM 1373 C C . ALA A 1 177 ? -37.481 6.227 45.112 1.00 94.12 177 ALA A C 1
ATOM 1375 O O . ALA A 1 177 ? -37.166 5.700 44.041 1.00 94.12 177 ALA A O 1
ATOM 1376 N N . HIS A 1 178 ? -37.264 7.526 45.352 1.00 96.75 178 HIS A N 1
ATOM 1377 C CA . HIS A 1 178 ? -36.676 8.447 44.370 1.00 96.75 178 HIS A CA 1
ATOM 1378 C C . HIS A 1 178 ? -35.189 8.168 44.115 1.00 96.75 178 HIS A C 1
ATOM 1380 O O . HIS A 1 178 ? -34.744 8.157 42.968 1.00 96.75 178 HIS A O 1
ATOM 1386 N N . ILE A 1 179 ? -34.406 7.875 45.155 1.00 96.56 179 ILE A N 1
ATOM 1387 C CA . ILE A 1 179 ? -33.000 7.477 44.986 1.00 96.56 179 ILE A CA 1
ATOM 1388 C C . ILE A 1 179 ? -32.919 6.178 44.171 1.00 96.56 179 ILE A C 1
ATOM 1390 O O . ILE A 1 179 ? -32.073 6.042 43.281 1.00 96.56 179 ILE A O 1
ATOM 1394 N N . GLY A 1 180 ? -33.844 5.245 44.407 1.00 96.06 180 GLY A N 1
ATOM 1395 C CA . GLY A 1 180 ? -33.963 4.005 43.651 1.00 96.06 180 GLY A CA 1
ATOM 1396 C C . GLY A 1 180 ? -34.244 4.228 42.163 1.00 96.06 180 GLY A C 1
ATOM 1397 O O . GLY A 1 180 ? -33.604 3.589 41.322 1.00 96.06 180 GLY A O 1
ATOM 1398 N N . THR A 1 181 ? -35.161 5.131 41.799 1.00 97.56 181 THR A N 1
ATOM 1399 C CA . THR A 1 181 ? -35.455 5.431 40.383 1.00 97.56 181 THR A CA 1
ATOM 1400 C C . THR A 1 181 ? -34.269 6.092 39.692 1.00 97.56 181 THR A C 1
ATOM 1402 O O . THR A 1 181 ? -33.872 5.640 38.616 1.00 97.56 181 THR A O 1
ATOM 1405 N N . VAL A 1 182 ? -33.634 7.077 40.335 1.00 98.00 182 VAL A N 1
ATOM 1406 C CA . VAL A 1 182 ? -32.451 7.764 39.798 1.00 98.00 182 VAL A CA 1
ATOM 1407 C C . VAL A 1 182 ? -31.297 6.783 39.602 1.00 98.00 182 VAL A C 1
ATOM 1409 O O . VAL A 1 182 ? -30.687 6.746 38.530 1.00 98.00 182 VAL A O 1
ATOM 1412 N N . ARG A 1 183 ? -31.019 5.917 40.583 1.00 97.88 183 ARG A N 1
ATOM 1413 C CA . ARG A 1 183 ? -29.954 4.910 40.479 1.00 97.88 183 ARG A CA 1
ATOM 1414 C C . ARG A 1 183 ? -30.208 3.920 39.346 1.00 97.88 183 ARG A C 1
ATOM 1416 O O . ARG A 1 183 ? -29.287 3.597 38.596 1.00 97.88 183 ARG A O 1
ATOM 1423 N N . ARG A 1 184 ? -31.443 3.436 39.188 1.00 97.81 184 ARG A N 1
ATOM 1424 C CA . ARG A 1 184 ? -31.795 2.519 38.091 1.00 97.81 184 ARG A CA 1
ATOM 1425 C C . ARG A 1 184 ? -31.689 3.208 36.733 1.00 97.81 184 ARG A C 1
ATOM 1427 O O . ARG A 1 184 ? -31.108 2.626 35.822 1.00 97.81 184 ARG A O 1
ATOM 1434 N N . ALA A 1 185 ? -32.174 4.444 36.608 1.00 98.19 185 ALA A N 1
ATOM 1435 C CA . ALA A 1 185 ? -32.104 5.215 35.367 1.00 98.19 185 ALA A CA 1
ATOM 1436 C C . ALA A 1 185 ? -30.652 5.496 34.949 1.00 98.19 185 ALA A C 1
ATOM 1438 O O . ALA A 1 185 ? -30.267 5.234 33.810 1.00 98.19 185 ALA A O 1
ATOM 1439 N N . THR A 1 186 ? -29.821 5.952 35.888 1.00 98.25 186 THR A N 1
ATOM 1440 C CA . THR A 1 186 ? -28.391 6.216 35.655 1.00 98.25 186 THR A CA 1
ATOM 1441 C C . THR A 1 186 ? -27.621 4.938 35.324 1.00 98.25 186 THR A C 1
ATOM 1443 O O . THR A 1 186 ? -26.886 4.907 34.338 1.00 98.25 186 THR A O 1
ATOM 1446 N N . THR A 1 187 ? -27.844 3.849 36.067 1.00 98.25 187 THR A N 1
ATOM 1447 C CA . THR A 1 187 ? -27.219 2.544 35.779 1.00 98.25 187 THR A CA 1
ATOM 1448 C C . THR A 1 187 ? -27.674 1.992 34.426 1.00 98.25 187 THR A C 1
ATOM 1450 O O . THR A 1 187 ? -26.867 1.424 33.692 1.00 98.25 187 THR A O 1
ATOM 1453 N N . GLY A 1 188 ? -28.948 2.177 34.065 1.00 98.06 188 GLY A N 1
ATOM 1454 C CA . GLY A 1 188 ? -29.490 1.796 32.762 1.00 98.06 188 GLY A CA 1
ATOM 1455 C C . GLY A 1 188 ? -28.793 2.531 31.620 1.00 98.06 188 GLY A C 1
ATOM 1456 O O . GLY A 1 188 ? -28.281 1.890 30.704 1.00 98.06 188 GLY A O 1
ATOM 1457 N N . LYS A 1 189 ? -28.677 3.861 31.721 1.00 98.31 189 LYS A N 1
ATOM 1458 C CA . LYS A 1 189 ? -27.996 4.692 30.716 1.00 98.31 189 LYS A CA 1
ATOM 1459 C C . LYS A 1 189 ? -26.505 4.390 30.609 1.00 98.31 189 LYS A C 1
ATOM 1461 O O . LYS A 1 189 ? -25.971 4.320 29.506 1.00 98.31 189 LYS A O 1
ATOM 1466 N N . TYR A 1 190 ? -25.845 4.139 31.737 1.00 98.38 190 TYR A N 1
ATOM 1467 C CA . TYR A 1 190 ? -24.446 3.721 31.751 1.00 98.38 190 TYR A CA 1
ATOM 1468 C C . TYR A 1 190 ? -24.239 2.383 31.028 1.00 98.38 190 TYR A C 1
ATOM 1470 O O . TYR A 1 190 ? -23.340 2.256 30.197 1.00 98.38 190 TYR A O 1
ATOM 1478 N N . ARG A 1 191 ? -25.095 1.389 31.297 1.00 98.25 191 ARG A N 1
ATOM 1479 C CA . ARG A 1 191 ? -25.029 0.076 30.637 1.00 98.25 191 ARG A CA 1
ATOM 1480 C C . ARG A 1 191 ? -25.313 0.163 29.139 1.00 98.25 191 ARG A C 1
ATOM 1482 O O . ARG A 1 191 ? -24.626 -0.503 28.373 1.00 98.25 191 ARG A O 1
ATOM 1489 N N . GLU A 1 192 ? -26.272 0.988 28.724 1.00 98.06 192 GLU A N 1
ATOM 1490 C CA . GLU A 1 192 ? -26.592 1.244 27.312 1.00 98.06 192 GLU A CA 1
ATOM 1491 C C . GLU A 1 192 ? -25.396 1.863 26.570 1.00 98.06 192 GLU A C 1
ATOM 1493 O O . GLU A 1 192 ? -24.971 1.354 25.531 1.00 98.06 192 GLU A O 1
ATOM 1498 N N . ALA A 1 193 ? -24.783 2.903 27.145 1.00 98.00 193 ALA A N 1
ATOM 1499 C CA . ALA A 1 193 ? -23.584 3.524 26.587 1.00 98.00 193 ALA A CA 1
ATOM 1500 C C . ALA A 1 193 ? -22.414 2.531 26.502 1.00 98.00 193 ALA A C 1
ATOM 1502 O O . ALA A 1 193 ? -21.740 2.439 25.474 1.00 98.00 193 ALA A O 1
ATOM 1503 N N . HIS A 1 194 ? -22.203 1.736 27.555 1.00 98.12 194 HIS A N 1
ATOM 1504 C CA . HIS A 1 194 ? -21.177 0.699 27.562 1.00 98.12 194 HIS A CA 1
ATOM 1505 C C . HIS A 1 194 ? -21.436 -0.364 26.483 1.00 98.12 194 HIS A C 1
ATOM 1507 O O . HIS A 1 194 ? -20.516 -0.729 25.757 1.00 98.12 194 HIS A O 1
ATOM 1513 N N . ALA A 1 195 ? -22.681 -0.818 26.314 1.00 97.75 195 ALA A N 1
ATOM 1514 C CA . ALA A 1 195 ? -23.051 -1.775 25.273 1.00 97.75 195 ALA A CA 1
ATOM 1515 C C . ALA A 1 195 ? -22.800 -1.225 23.858 1.00 97.75 195 ALA A C 1
ATOM 1517 O O . ALA A 1 195 ? -22.311 -1.957 22.999 1.00 97.75 195 ALA A O 1
ATOM 1518 N N . HIS A 1 196 ? -23.050 0.067 23.619 1.00 97.81 196 HIS A N 1
ATOM 1519 C CA . HIS A 1 196 ? -22.733 0.707 22.340 1.00 97.81 196 HIS A CA 1
ATOM 1520 C C . HIS A 1 196 ? -21.232 0.732 22.043 1.00 97.81 196 HIS A C 1
ATOM 1522 O O . HIS A 1 196 ? -20.827 0.386 20.931 1.00 97.81 196 HIS A O 1
ATOM 1528 N N . VAL A 1 197 ? -20.407 1.095 23.029 1.00 98.06 197 VAL A N 1
ATOM 1529 C CA . VAL A 1 197 ? -18.943 1.092 22.879 1.00 98.06 197 VAL A CA 1
ATOM 1530 C C . VAL A 1 197 ? -18.437 -0.327 22.636 1.00 98.06 197 VAL A C 1
ATOM 1532 O O . VAL A 1 197 ? -17.691 -0.547 21.684 1.00 98.06 197 VAL A O 1
ATOM 1535 N N . GLN A 1 198 ? -18.902 -1.301 23.423 1.00 97.44 198 GLN A N 1
ATOM 1536 C CA . GLN A 1 198 ? -18.553 -2.708 23.224 1.00 97.44 198 GLN A CA 1
ATOM 1537 C C . GLN A 1 198 ? -18.966 -3.191 21.828 1.00 97.44 198 GLN A C 1
ATOM 1539 O O . GLN A 1 198 ? -18.162 -3.805 21.141 1.00 97.44 198 GLN A O 1
ATOM 1544 N N . GLY A 1 199 ? -20.153 -2.822 21.337 1.00 97.19 199 GLY A N 1
ATOM 1545 C CA . GLY A 1 199 ? -20.592 -3.162 19.982 1.00 97.19 199 GLY A CA 1
ATOM 1546 C C . GLY A 1 199 ? -19.745 -2.533 18.865 1.00 97.19 199 GLY A C 1
ATOM 1547 O O . GLY A 1 199 ? -19.600 -3.118 17.791 1.00 97.19 199 GLY A O 1
ATOM 1548 N N . VAL A 1 200 ? -19.163 -1.347 19.076 1.00 98.06 200 VAL A N 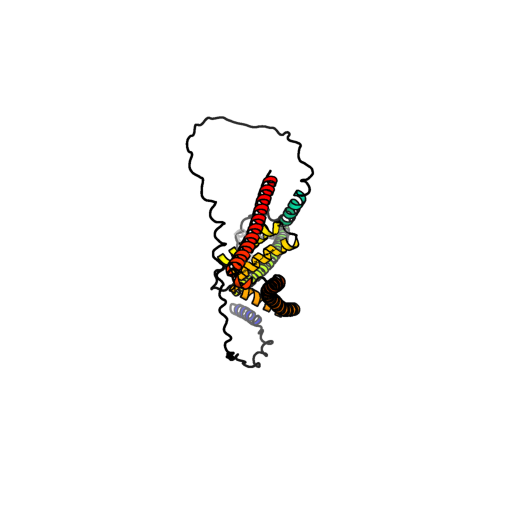1
ATOM 1549 C CA . VAL A 1 200 ? -18.195 -0.751 18.133 1.00 98.06 200 VAL A CA 1
ATOM 1550 C C . VAL A 1 200 ? -16.864 -1.498 18.184 1.00 98.06 200 VAL A C 1
ATOM 1552 O O . VAL A 1 200 ? -16.342 -1.870 17.134 1.00 98.06 200 VAL A O 1
ATOM 1555 N N . VAL A 1 201 ? -16.353 -1.784 19.382 1.00 98.12 201 VAL A N 1
ATOM 1556 C CA . VAL A 1 201 ? -15.100 -2.529 19.571 1.00 98.12 201 VAL A CA 1
ATOM 1557 C C . VAL A 1 201 ? -15.210 -3.940 18.989 1.00 98.12 201 VAL A C 1
ATOM 1559 O O . VAL A 1 201 ? -14.331 -4.356 18.242 1.00 98.12 201 VAL A O 1
ATOM 1562 N N . SER A 1 202 ? -16.314 -4.653 19.220 1.00 97.56 202 SER A N 1
ATOM 1563 C CA . SER A 1 202 ? -16.544 -5.981 18.639 1.00 97.56 202 SER A CA 1
ATOM 1564 C C . SER A 1 202 ? -16.589 -5.949 17.110 1.00 97.56 202 SER A C 1
ATOM 1566 O O . SER A 1 202 ? -16.049 -6.846 16.464 1.00 97.56 202 SER A O 1
ATOM 1568 N N . ARG A 1 203 ? -17.183 -4.907 16.507 1.00 97.56 203 ARG A N 1
ATOM 1569 C CA . ARG A 1 203 ? -17.154 -4.724 15.045 1.00 97.56 203 ARG A CA 1
ATOM 1570 C C . ARG A 1 203 ? -15.738 -4.479 14.536 1.00 97.56 203 ARG A C 1
ATOM 1572 O O . ARG A 1 203 ? -15.375 -5.041 13.506 1.00 97.56 203 ARG A O 1
ATOM 1579 N N . TRP A 1 204 ? -14.947 -3.690 15.259 1.00 97.75 204 TRP A N 1
ATOM 1580 C CA . TRP A 1 204 ? -13.552 -3.433 14.912 1.00 97.75 204 TRP A CA 1
ATOM 1581 C C . TRP A 1 204 ? -12.696 -4.704 14.986 1.00 97.75 204 TRP A C 1
ATOM 1583 O O . TRP A 1 204 ? -12.031 -5.036 14.010 1.00 97.75 204 TRP A O 1
ATOM 1593 N N . ILE A 1 205 ? -12.810 -5.480 16.067 1.00 97.06 205 ILE A N 1
ATOM 1594 C CA . ILE A 1 205 ? -12.128 -6.779 16.214 1.00 97.06 205 ILE A CA 1
ATOM 1595 C C . ILE A 1 205 ? -12.543 -7.740 15.088 1.00 97.06 205 ILE A C 1
ATOM 1597 O O . ILE A 1 205 ? -11.718 -8.453 14.526 1.00 97.06 205 ILE A O 1
ATOM 1601 N N . GLY A 1 206 ? -13.819 -7.736 14.690 1.00 97.25 206 GLY A N 1
ATOM 1602 C CA . GLY A 1 206 ? -14.289 -8.531 13.553 1.00 97.25 206 GLY A CA 1
ATOM 1603 C C . GLY A 1 206 ? -13.710 -8.092 12.200 1.00 97.25 206 GLY A C 1
ATOM 1604 O O . GLY A 1 206 ? -13.575 -8.911 11.291 1.00 97.25 206 GLY A O 1
ATOM 1605 N N . VAL A 1 207 ? -13.374 -6.810 12.025 1.00 97.75 207 VAL A N 1
ATOM 1606 C CA . VAL A 1 207 ? -12.636 -6.328 10.844 1.00 97.75 207 VAL A CA 1
ATOM 1607 C C . VAL A 1 207 ? -11.179 -6.772 10.924 1.00 97.75 207 VAL A C 1
ATOM 1609 O O . VAL A 1 207 ? -10.677 -7.329 9.953 1.00 97.75 207 VAL A O 1
ATOM 1612 N N . GLU A 1 208 ? -10.535 -6.605 12.078 1.00 97.19 208 GLU A N 1
ATOM 1613 C CA . GLU A 1 208 ? -9.150 -7.021 12.310 1.00 97.19 208 GLU A CA 1
ATOM 1614 C C . GLU A 1 208 ? -8.954 -8.512 12.033 1.00 97.19 208 GLU A C 1
ATOM 1616 O O . GLU A 1 208 ? -8.113 -8.866 11.216 1.00 97.19 208 GLU A O 1
ATOM 1621 N N . ASN A 1 209 ? -9.810 -9.378 12.580 1.00 97.62 209 ASN A N 1
ATOM 1622 C CA . ASN A 1 209 ? -9.724 -10.823 12.364 1.00 97.62 209 ASN A CA 1
ATOM 1623 C C . ASN A 1 209 ? -9.895 -11.220 10.890 1.00 97.62 209 ASN A C 1
ATOM 1625 O O . ASN A 1 209 ? -9.261 -12.173 10.431 1.00 97.62 209 ASN A O 1
ATOM 1629 N N . ARG A 1 210 ? -10.749 -10.506 10.137 1.00 95.94 210 ARG A N 1
ATOM 1630 C CA . ARG A 1 210 ? -10.928 -10.727 8.690 1.00 95.94 210 ARG A CA 1
ATOM 1631 C C . ARG A 1 210 ? -9.693 -10.298 7.909 1.00 95.94 210 ARG A C 1
ATOM 1633 O O . ARG A 1 210 ? -9.255 -11.026 7.022 1.00 95.94 210 ARG A O 1
ATOM 1640 N N . VAL A 1 211 ? -9.122 -9.145 8.253 1.00 95.75 211 VAL A N 1
ATOM 1641 C CA . VAL A 1 211 ? -7.880 -8.654 7.648 1.00 95.75 211 VAL A CA 1
ATOM 1642 C C . VAL A 1 211 ? -6.726 -9.590 7.986 1.00 95.75 211 VAL A C 1
ATOM 1644 O O . VAL A 1 211 ? -5.999 -9.981 7.085 1.00 95.75 211 VAL A O 1
ATOM 1647 N N . GLU A 1 212 ? -6.591 -10.025 9.236 1.00 96.25 212 GLU A N 1
ATOM 1648 C CA . GLU A 1 212 ? -5.550 -10.949 9.677 1.00 96.25 212 GLU A CA 1
ATOM 1649 C C . GLU A 1 212 ? -5.648 -12.290 8.945 1.00 96.25 212 GLU A C 1
ATOM 1651 O O . GLU A 1 212 ? -4.653 -12.750 8.386 1.00 96.25 212 GLU A O 1
ATOM 1656 N N . HIS A 1 213 ? -6.840 -12.895 8.877 1.00 96.00 213 HIS A N 1
ATOM 1657 C CA . HIS A 1 213 ? -7.047 -14.119 8.097 1.00 96.00 213 HIS A CA 1
ATOM 1658 C C . HIS A 1 213 ? -6.676 -13.914 6.630 1.00 96.00 213 HIS A C 1
ATOM 1660 O O . HIS A 1 213 ? -6.037 -14.780 6.029 1.00 96.00 213 HIS A O 1
ATOM 1666 N N . ARG A 1 214 ? -7.029 -12.761 6.049 1.00 93.69 214 ARG A N 1
ATOM 1667 C CA . ARG A 1 214 ? -6.709 -12.480 4.651 1.00 93.69 214 ARG A CA 1
ATOM 1668 C C . ARG A 1 214 ? -5.215 -12.290 4.435 1.00 93.69 214 ARG A C 1
ATOM 1670 O O . ARG A 1 214 ? -4.660 -12.909 3.534 1.00 93.69 214 ARG A O 1
ATOM 1677 N N . VAL A 1 215 ? -4.553 -11.501 5.273 1.00 93.94 215 VAL A N 1
ATOM 1678 C CA . VAL A 1 215 ? -3.104 -11.275 5.214 1.00 93.94 215 VAL A CA 1
ATOM 1679 C C . VAL A 1 215 ? -2.357 -12.595 5.388 1.00 93.94 215 VAL A C 1
ATOM 1681 O O . VAL A 1 215 ? -1.475 -12.895 4.589 1.00 93.94 215 VAL A O 1
ATOM 1684 N N . LYS A 1 216 ? -2.764 -13.435 6.348 1.00 93.19 216 LYS A N 1
ATOM 1685 C CA . LYS A 1 216 ? -2.205 -14.783 6.523 1.00 93.19 216 LYS A CA 1
ATOM 1686 C C . LYS A 1 216 ? -2.410 -15.661 5.291 1.00 93.19 216 LYS A C 1
ATOM 1688 O O . LYS A 1 216 ? -1.496 -16.383 4.926 1.00 93.19 216 LYS A O 1
ATOM 1693 N N . SER A 1 217 ? -3.564 -15.572 4.624 1.00 94.12 217 SER A N 1
ATOM 1694 C CA . SER A 1 217 ? -3.822 -16.338 3.394 1.00 94.12 217 SER A CA 1
ATOM 1695 C C . SER A 1 217 ? -2.983 -15.887 2.191 1.00 94.12 217 SER A C 1
ATOM 1697 O O . SER A 1 217 ? -2.767 -16.670 1.274 1.00 94.12 217 SER A O 1
ATOM 1699 N N . LEU A 1 218 ? -2.514 -14.634 2.180 1.00 94.19 218 LEU A N 1
ATOM 1700 C CA . LEU A 1 218 ? -1.673 -14.095 1.105 1.00 94.19 218 LEU A CA 1
ATOM 1701 C C . LEU A 1 218 ? -0.185 -14.388 1.317 1.00 94.19 218 LEU A C 1
ATOM 1703 O O . LEU A 1 218 ? 0.580 -14.393 0.350 1.00 94.19 218 LEU A O 1
ATOM 1707 N N . LEU A 1 219 ? 0.221 -14.617 2.566 1.00 93.94 219 LEU A N 1
ATOM 1708 C CA . LEU A 1 219 ? 1.597 -14.888 2.961 1.00 93.94 219 LEU A CA 1
ATOM 1709 C C . LEU A 1 219 ? 1.993 -16.335 2.618 1.00 93.94 219 LEU A C 1
ATOM 1711 O O . LEU A 1 219 ? 1.445 -17.267 3.207 1.00 93.94 219 LEU A O 1
ATOM 1715 N N . PRO A 1 220 ? 2.962 -16.553 1.711 1.00 91.88 220 PRO A N 1
ATOM 1716 C CA . PRO A 1 220 ? 3.517 -17.883 1.498 1.00 91.88 220 PRO A CA 1
ATOM 1717 C C . PRO A 1 220 ? 4.379 -18.295 2.710 1.00 91.88 220 PRO A C 1
ATOM 1719 O O . PRO A 1 220 ? 5.207 -17.498 3.156 1.00 91.88 220 PRO A O 1
ATOM 1722 N N . PRO A 1 221 ? 4.234 -19.523 3.247 1.00 89.19 221 PRO A N 1
ATOM 1723 C CA . PRO A 1 221 ? 5.025 -19.984 4.395 1.00 89.19 221 PRO A CA 1
ATOM 1724 C C . PRO A 1 221 ? 6.505 -20.224 4.052 1.00 89.19 221 PRO A C 1
ATOM 1726 O O . PRO A 1 221 ? 7.350 -20.231 4.945 1.00 89.19 221 PRO A O 1
ATOM 1729 N N . ASP A 1 222 ? 6.820 -20.388 2.767 1.00 90.88 222 ASP A N 1
ATOM 1730 C CA . ASP A 1 222 ? 8.151 -20.767 2.285 1.00 90.88 222 ASP A CA 1
ATOM 1731 C C . ASP A 1 222 ? 9.109 -19.570 2.105 1.00 90.88 222 ASP A C 1
ATOM 1733 O O . ASP A 1 222 ? 10.297 -19.753 1.841 1.00 90.88 222 ASP A O 1
ATOM 1737 N N . GLU A 1 223 ? 8.618 -18.332 2.238 1.00 90.69 223 GLU A N 1
ATOM 1738 C CA . GLU A 1 223 ? 9.382 -17.103 1.982 1.00 90.69 223 GLU A CA 1
ATOM 1739 C C . GLU A 1 223 ? 9.717 -16.360 3.290 1.00 90.69 223 GLU A C 1
ATOM 1741 O O . GLU A 1 223 ? 8.872 -16.165 4.166 1.00 90.69 223 GLU A O 1
ATOM 1746 N N . ARG A 1 224 ? 10.969 -15.904 3.444 1.00 90.19 224 ARG A N 1
ATOM 1747 C CA . ARG A 1 224 ? 11.402 -15.136 4.626 1.00 90.19 224 ARG A CA 1
ATOM 1748 C C . ARG A 1 224 ? 10.954 -13.676 4.510 1.00 90.19 224 ARG A C 1
ATOM 1750 O O . ARG A 1 224 ? 11.656 -12.849 3.942 1.00 90.19 224 ARG A O 1
ATOM 1757 N N . LEU A 1 225 ? 9.825 -13.342 5.125 1.00 89.00 225 LEU A N 1
ATOM 1758 C CA . LEU A 1 225 ? 9.194 -12.017 5.007 1.00 89.00 225 LEU A CA 1
ATOM 1759 C C . LEU A 1 225 ? 9.977 -10.874 5.664 1.00 89.00 225 LEU A C 1
ATOM 1761 O O . LEU A 1 225 ? 9.992 -9.753 5.158 1.00 89.00 225 LEU A O 1
ATOM 1765 N N . VAL A 1 226 ? 10.606 -11.149 6.810 1.00 91.88 226 VAL A N 1
ATOM 1766 C CA . VAL A 1 226 ? 11.245 -10.123 7.649 1.00 91.88 226 VAL A CA 1
ATOM 1767 C C . VAL A 1 226 ? 12.339 -9.346 6.901 1.00 91.88 226 VAL A C 1
ATOM 1769 O O . VAL A 1 226 ? 12.256 -8.117 6.888 1.00 91.88 226 VAL A O 1
ATOM 1772 N N . PRO A 1 227 ? 13.331 -9.985 6.245 1.00 92.06 227 PRO A N 1
ATOM 1773 C CA . PRO A 1 227 ? 14.340 -9.233 5.503 1.00 92.06 227 PRO A CA 1
ATOM 1774 C C . PRO A 1 227 ? 13.746 -8.496 4.295 1.00 92.06 227 PRO A C 1
ATOM 1776 O O . PRO A 1 227 ? 14.075 -7.333 4.079 1.00 92.06 227 PRO A O 1
ATOM 1779 N N . GLY A 1 228 ? 12.829 -9.116 3.542 1.00 92.31 228 GLY A N 1
ATOM 1780 C CA . GLY A 1 228 ? 12.281 -8.515 2.322 1.00 92.31 228 GLY A CA 1
ATOM 1781 C C . GLY A 1 228 ? 11.449 -7.256 2.582 1.00 92.31 228 GLY A C 1
ATOM 1782 O O . GLY A 1 228 ? 11.624 -6.242 1.907 1.00 92.31 228 GLY A O 1
ATOM 1783 N N . VAL A 1 229 ? 10.579 -7.276 3.599 1.00 94.50 229 VAL A N 1
ATOM 1784 C CA . VAL A 1 229 ? 9.793 -6.089 3.988 1.00 94.50 229 VAL A CA 1
ATOM 1785 C C . VAL A 1 229 ? 10.699 -4.988 4.541 1.00 94.50 229 VAL A C 1
ATOM 1787 O O . VAL A 1 229 ? 10.484 -3.813 4.241 1.00 94.50 229 VAL A O 1
ATOM 1790 N N . LEU A 1 230 ? 11.740 -5.351 5.297 1.00 96.31 230 LEU A N 1
ATOM 1791 C CA . LEU A 1 230 ? 12.721 -4.390 5.797 1.00 96.31 230 LEU A CA 1
ATOM 1792 C C . LEU A 1 230 ? 13.455 -3.693 4.641 1.00 96.31 230 LEU A C 1
ATOM 1794 O O . LEU A 1 230 ? 13.548 -2.467 4.640 1.00 96.31 230 LEU A O 1
ATOM 1798 N N . TYR A 1 231 ? 13.915 -4.437 3.630 1.00 95.50 231 TYR A N 1
ATOM 1799 C CA . TYR A 1 231 ? 14.571 -3.848 2.459 1.00 95.50 231 TYR A CA 1
ATOM 1800 C C . TYR A 1 231 ? 13.631 -2.962 1.641 1.00 95.50 231 TYR A C 1
ATOM 1802 O O . TYR A 1 231 ? 14.038 -1.884 1.208 1.00 95.50 231 TYR A O 1
ATOM 1810 N N . ALA A 1 232 ? 12.362 -3.350 1.488 1.00 96.56 232 ALA A N 1
ATOM 1811 C CA . ALA A 1 232 ? 11.362 -2.504 0.841 1.00 96.56 232 ALA A CA 1
ATOM 1812 C C . ALA A 1 232 ? 11.127 -1.189 1.607 1.00 96.56 232 ALA A C 1
ATOM 1814 O O . ALA A 1 232 ? 11.040 -0.121 0.998 1.00 96.56 232 ALA A O 1
ATOM 1815 N N . ALA A 1 233 ? 11.089 -1.236 2.943 1.00 97.00 233 ALA A N 1
ATOM 1816 C CA . ALA A 1 233 ? 10.966 -0.044 3.780 1.00 97.00 233 ALA A CA 1
ATOM 1817 C C . ALA A 1 233 ? 12.205 0.865 3.689 1.00 97.00 233 ALA A C 1
ATOM 1819 O O . ALA A 1 233 ? 12.065 2.086 3.587 1.00 97.00 233 ALA A O 1
ATOM 1820 N N . VAL A 1 234 ? 13.413 0.288 3.668 1.00 97.62 234 VAL A N 1
ATOM 1821 C CA . VAL A 1 234 ? 14.663 1.040 3.464 1.00 97.62 234 VAL A CA 1
ATOM 1822 C C . VAL A 1 234 ? 14.687 1.688 2.079 1.00 97.62 234 VAL A C 1
ATOM 1824 O O . VAL A 1 234 ? 15.033 2.862 1.979 1.00 97.62 234 VAL A O 1
ATOM 1827 N N . ALA A 1 235 ? 14.256 0.982 1.030 1.00 97.94 235 ALA A N 1
ATOM 1828 C CA . ALA A 1 235 ? 14.147 1.524 -0.326 1.00 97.94 235 ALA A CA 1
ATOM 1829 C C . ALA A 1 235 ? 13.114 2.662 -0.432 1.00 97.94 235 ALA A C 1
ATOM 1831 O O . ALA A 1 235 ? 13.340 3.661 -1.114 1.00 97.94 235 ALA A O 1
ATOM 1832 N N . PHE A 1 236 ? 11.989 2.551 0.277 1.00 97.81 236 PHE A N 1
ATOM 1833 C CA . PHE A 1 236 ? 11.007 3.631 0.370 1.00 97.81 236 PHE A CA 1
ATOM 1834 C C . PHE A 1 236 ? 11.603 4.871 1.058 1.00 97.81 236 PHE A C 1
ATOM 1836 O O . PHE A 1 236 ? 11.449 5.995 0.575 1.00 97.81 236 PHE A O 1
ATOM 1843 N N . LEU A 1 237 ? 12.315 4.675 2.175 1.00 97.12 237 LEU A N 1
ATOM 1844 C CA . LEU A 1 237 ? 12.935 5.760 2.937 1.00 97.12 237 LEU A CA 1
ATOM 1845 C C . LEU A 1 237 ? 14.087 6.421 2.167 1.00 97.12 237 LEU A C 1
ATOM 1847 O O . LEU A 1 237 ? 14.178 7.650 2.146 1.00 97.12 237 LEU A O 1
ATOM 1851 N N . SER A 1 238 ? 14.932 5.635 1.494 1.00 97.62 238 SER A N 1
ATOM 1852 C CA . SER A 1 238 ? 15.984 6.162 0.620 1.00 97.62 238 SER A CA 1
ATOM 1853 C C . SER A 1 238 ? 15.376 6.930 -0.552 1.00 97.62 238 SER A C 1
ATOM 1855 O O . SER A 1 238 ? 15.818 8.040 -0.850 1.00 97.62 238 SER A O 1
ATOM 1857 N N . GLY A 1 239 ? 14.273 6.435 -1.120 1.00 96.19 239 GLY A N 1
ATOM 1858 C CA . GLY A 1 239 ? 13.469 7.166 -2.090 1.00 96.19 239 GLY A CA 1
ATOM 1859 C C . GLY A 1 239 ? 12.984 8.512 -1.566 1.00 96.19 239 GLY A C 1
ATOM 1860 O O . GLY A 1 239 ? 13.109 9.512 -2.263 1.00 96.19 239 GLY A O 1
ATOM 1861 N N . ALA A 1 240 ? 12.512 8.593 -0.322 1.00 96.50 240 ALA A N 1
ATOM 1862 C CA . ALA A 1 240 ? 12.099 9.862 0.285 1.00 96.50 240 ALA A CA 1
ATOM 1863 C C . ALA A 1 240 ? 13.253 10.865 0.443 1.00 96.50 240 ALA A C 1
ATOM 1865 O O . ALA A 1 240 ? 13.046 12.069 0.256 1.00 96.50 240 ALA A O 1
ATOM 1866 N N . ILE A 1 241 ? 14.466 10.388 0.742 1.00 96.06 241 ILE A N 1
ATOM 1867 C CA . ILE A 1 241 ? 15.669 11.228 0.817 1.00 96.06 241 ILE A CA 1
ATOM 1868 C C . ILE A 1 241 ? 16.039 11.742 -0.579 1.00 96.06 241 ILE A C 1
ATOM 1870 O O . ILE A 1 241 ? 16.194 12.951 -0.757 1.00 96.06 241 ILE A O 1
ATOM 1874 N N . VAL A 1 242 ? 16.089 10.859 -1.581 1.00 95.94 242 VAL A N 1
ATOM 1875 C CA . VAL A 1 242 ? 16.416 11.218 -2.974 1.00 95.94 242 VAL A CA 1
ATOM 1876 C C . VAL A 1 242 ? 15.375 12.176 -3.561 1.00 95.94 242 VAL A C 1
ATOM 1878 O O . VAL A 1 242 ? 15.711 13.148 -4.242 1.00 95.94 242 VAL A O 1
ATOM 1881 N N . ALA A 1 243 ? 14.095 11.973 -3.252 1.00 95.81 243 ALA A N 1
ATOM 1882 C CA . ALA A 1 243 ? 13.017 12.814 -3.758 1.00 95.81 243 ALA A CA 1
ATOM 1883 C C . ALA A 1 243 ? 12.942 14.188 -3.068 1.00 95.81 243 ALA A C 1
ATOM 1885 O O . ALA A 1 243 ? 12.221 15.075 -3.534 1.00 95.81 243 ALA A O 1
ATOM 1886 N N . ARG A 1 244 ? 13.700 14.407 -1.980 1.00 92.62 244 ARG A N 1
ATOM 1887 C CA . ARG A 1 244 ? 13.662 15.650 -1.196 1.00 92.62 244 ARG A CA 1
ATOM 1888 C C . ARG A 1 244 ? 14.010 16.889 -2.025 1.00 92.62 244 ARG A C 1
ATOM 1890 O O . ARG A 1 244 ? 13.455 17.950 -1.744 1.00 92.62 244 ARG A O 1
ATOM 1897 N N . HIS A 1 245 ? 14.888 16.757 -3.020 1.00 91.88 245 HIS A N 1
ATOM 1898 C CA . HIS A 1 245 ? 15.376 17.863 -3.857 1.00 91.88 245 HIS A CA 1
ATOM 1899 C C . HIS A 1 245 ? 14.713 17.918 -5.253 1.00 91.88 245 HIS A C 1
ATOM 1901 O O . HIS A 1 245 ? 15.117 18.688 -6.125 1.00 91.88 245 HIS A O 1
ATOM 1907 N N . ARG A 1 246 ? 13.695 17.097 -5.520 1.00 93.56 246 ARG A N 1
ATOM 1908 C CA . ARG A 1 246 ? 13.007 17.088 -6.820 1.00 93.56 246 ARG A CA 1
ATOM 1909 C C . ARG A 1 246 ? 11.674 17.834 -6.743 1.00 93.56 246 ARG A C 1
ATOM 1911 O O . ARG A 1 246 ? 11.163 18.123 -5.661 1.00 93.56 246 ARG A O 1
ATOM 1918 N N . ILE A 1 247 ? 11.126 18.159 -7.913 1.00 94.50 247 ILE A N 1
ATOM 1919 C CA . ILE A 1 247 ? 9.793 18.758 -8.060 1.00 94.50 247 ILE A CA 1
ATOM 1920 C C . ILE A 1 247 ? 8.733 17.942 -7.293 1.00 94.50 247 ILE A C 1
ATOM 1922 O O . ILE A 1 247 ? 8.841 16.718 -7.185 1.00 94.50 247 ILE A O 1
ATOM 1926 N N . LEU A 1 248 ? 7.690 18.612 -6.785 1.00 94.38 248 LEU A N 1
ATOM 1927 C CA . LEU A 1 248 ? 6.628 18.010 -5.960 1.00 94.38 248 LEU A CA 1
ATOM 1928 C C . LEU A 1 248 ? 6.040 16.678 -6.479 1.00 94.38 248 LEU A C 1
ATOM 1930 O O . LEU A 1 248 ? 5.865 15.783 -5.651 1.00 94.38 248 LEU A O 1
ATOM 1934 N N . PRO A 1 249 ? 5.764 16.473 -7.786 1.00 94.38 249 PRO A N 1
ATOM 1935 C CA . PRO A 1 249 ? 5.220 15.193 -8.245 1.00 94.38 249 PRO A CA 1
ATOM 1936 C C . PRO A 1 249 ? 6.218 14.041 -8.086 1.00 94.38 249 PRO A C 1
ATOM 1938 O O . PRO A 1 249 ? 5.858 12.982 -7.578 1.00 94.38 249 PRO A O 1
ATOM 1941 N N . ILE A 1 250 ? 7.493 14.257 -8.428 1.00 95.00 250 ILE A N 1
ATOM 1942 C CA . ILE A 1 250 ? 8.548 13.254 -8.217 1.00 95.00 250 ILE A CA 1
ATOM 1943 C C . ILE A 1 250 ? 8.713 12.993 -6.719 1.00 95.00 250 ILE A C 1
ATOM 1945 O O . ILE A 1 250 ? 8.879 11.851 -6.309 1.00 95.00 250 ILE A O 1
ATOM 1949 N N . ARG A 1 251 ? 8.589 14.027 -5.882 1.00 94.25 251 ARG A N 1
ATOM 1950 C CA . ARG A 1 251 ? 8.649 13.881 -4.425 1.00 94.25 251 ARG A CA 1
ATOM 1951 C C . ARG A 1 251 ? 7.578 12.946 -3.858 1.00 94.25 251 ARG A C 1
ATOM 1953 O O . ARG A 1 251 ? 7.867 12.209 -2.920 1.00 94.25 251 ARG A O 1
ATOM 1960 N N . ALA A 1 252 ? 6.369 12.982 -4.409 1.00 95.31 252 ALA A N 1
ATOM 1961 C CA . ALA A 1 252 ? 5.269 12.126 -3.975 1.00 95.31 252 ALA A CA 1
ATOM 1962 C C . ALA A 1 252 ? 5.346 10.711 -4.574 1.00 95.31 252 ALA A C 1
ATOM 1964 O O . ALA A 1 252 ? 5.006 9.747 -3.894 1.00 95.31 252 ALA A O 1
ATOM 1965 N N . LEU A 1 253 ? 5.803 10.585 -5.825 1.00 97.31 253 LEU A N 1
ATOM 1966 C CA . LEU A 1 253 ? 5.791 9.319 -6.563 1.00 97.31 253 LEU A CA 1
ATOM 1967 C C . LEU A 1 253 ? 7.051 8.470 -6.361 1.00 97.31 253 LEU A C 1
ATOM 1969 O O . LEU A 1 253 ? 6.958 7.247 -6.348 1.00 97.31 253 LEU A O 1
ATOM 1973 N N . LEU A 1 254 ? 8.225 9.078 -6.178 1.00 97.06 254 LEU A N 1
ATOM 1974 C CA . LEU A 1 254 ? 9.487 8.334 -6.107 1.00 97.06 254 LEU A CA 1
ATOM 1975 C C . LEU A 1 254 ? 9.551 7.366 -4.907 1.00 97.06 254 LEU A C 1
ATOM 1977 O O . LEU A 1 254 ? 9.916 6.210 -5.123 1.00 97.06 254 LEU A O 1
ATOM 1981 N N . PRO A 1 255 ? 9.173 7.760 -3.670 1.00 96.75 255 PRO A N 1
ATOM 1982 C CA . PRO A 1 255 ? 9.224 6.844 -2.528 1.00 96.75 255 PRO A CA 1
ATOM 1983 C C . PRO A 1 255 ? 8.357 5.584 -2.697 1.00 96.75 255 PRO A C 1
ATOM 1985 O O . PRO A 1 255 ? 8.899 4.484 -2.556 1.00 96.75 255 PRO A O 1
ATOM 1988 N N . PRO A 1 256 ? 7.051 5.672 -3.044 1.00 97.31 256 PRO A N 1
ATOM 1989 C CA . PRO A 1 256 ? 6.232 4.477 -3.231 1.00 97.31 256 PRO A CA 1
ATOM 1990 C C . PRO A 1 256 ? 6.688 3.640 -4.425 1.00 97.31 256 PRO A C 1
ATOM 1992 O O . PRO A 1 256 ? 6.629 2.416 -4.341 1.00 97.31 256 PRO A O 1
ATOM 1995 N N . VAL A 1 257 ? 7.196 4.250 -5.502 1.00 97.75 257 VAL A N 1
ATOM 1996 C CA . VAL A 1 257 ? 7.728 3.496 -6.648 1.00 97.75 257 VAL A CA 1
ATOM 1997 C C . VAL A 1 257 ? 8.947 2.666 -6.243 1.00 97.75 257 VAL A C 1
ATOM 1999 O O . VAL A 1 257 ? 8.979 1.472 -6.522 1.00 97.75 257 VAL A O 1
ATOM 2002 N N . LEU A 1 258 ? 9.918 3.241 -5.526 1.00 97.31 258 LEU A N 1
ATOM 2003 C CA . LEU A 1 258 ? 11.087 2.477 -5.076 1.00 97.31 258 LEU A CA 1
ATOM 2004 C C . LEU A 1 258 ? 10.729 1.414 -4.033 1.00 97.31 258 LEU A C 1
ATOM 2006 O O . LEU A 1 258 ? 11.228 0.294 -4.110 1.00 97.31 258 LEU A O 1
ATOM 2010 N N . GLY A 1 259 ? 9.829 1.725 -3.097 1.00 97.38 259 GLY A N 1
ATOM 2011 C CA . GLY A 1 259 ? 9.360 0.752 -2.109 1.00 97.38 259 GLY A CA 1
ATOM 2012 C C . GLY A 1 259 ? 8.623 -0.432 -2.743 1.00 97.38 259 GLY A C 1
ATOM 2013 O O . GLY A 1 259 ? 8.875 -1.581 -2.388 1.00 97.38 259 GLY A O 1
ATOM 2014 N N . THR A 1 260 ? 7.746 -0.174 -3.717 1.00 96.69 260 THR A N 1
ATOM 2015 C CA . THR A 1 260 ? 7.013 -1.233 -4.435 1.00 96.69 260 THR A CA 1
ATOM 2016 C C . THR A 1 260 ? 7.920 -2.035 -5.362 1.00 96.69 260 THR A C 1
ATOM 2018 O O . THR A 1 260 ? 7.812 -3.260 -5.389 1.00 96.69 260 THR A O 1
ATOM 2021 N N . ALA A 1 261 ? 8.861 -1.389 -6.055 1.00 97.25 261 ALA A N 1
ATOM 2022 C CA . ALA A 1 261 ? 9.864 -2.079 -6.863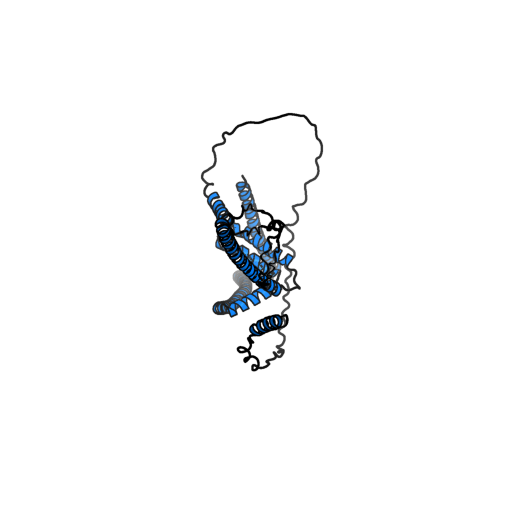 1.00 97.25 261 ALA A CA 1
ATOM 2023 C C . ALA A 1 261 ? 10.724 -3.022 -6.008 1.00 97.25 261 ALA A C 1
ATOM 2025 O O . ALA A 1 261 ? 10.893 -4.191 -6.354 1.00 97.25 261 ALA A O 1
ATOM 2026 N N . ALA A 1 262 ? 11.195 -2.552 -4.849 1.00 97.12 262 ALA A N 1
ATOM 2027 C CA . ALA A 1 262 ? 11.926 -3.380 -3.897 1.00 97.12 262 ALA A CA 1
ATOM 2028 C C . ALA A 1 262 ? 11.062 -4.529 -3.353 1.00 97.12 262 ALA A C 1
ATOM 2030 O O . ALA A 1 262 ? 11.546 -5.649 -3.228 1.00 97.12 262 ALA A O 1
ATOM 2031 N N . LEU A 1 263 ? 9.773 -4.296 -3.089 1.00 95.94 263 LEU A N 1
ATOM 2032 C CA . LEU A 1 263 ? 8.864 -5.349 -2.635 1.00 95.94 263 LEU A CA 1
ATOM 2033 C C . LEU A 1 263 ? 8.689 -6.459 -3.683 1.00 95.94 263 LEU A C 1
ATOM 2035 O O . LEU A 1 263 ? 8.700 -7.634 -3.325 1.00 95.94 263 LEU A O 1
ATOM 2039 N N . VAL A 1 264 ? 8.558 -6.101 -4.965 1.00 96.38 264 VAL A N 1
ATOM 2040 C CA . VAL A 1 264 ? 8.480 -7.072 -6.073 1.00 96.38 264 VAL A CA 1
ATOM 2041 C C . VAL A 1 264 ? 9.798 -7.828 -6.237 1.00 96.38 264 VAL A C 1
ATOM 2043 O O . VAL A 1 264 ? 9.781 -9.025 -6.513 1.00 96.38 264 VAL A O 1
ATOM 2046 N N . HIS A 1 265 ? 10.929 -7.148 -6.039 1.00 96.19 265 HIS A N 1
ATOM 2047 C CA . HIS A 1 265 ? 12.254 -7.744 -6.167 1.00 96.19 265 HIS A CA 1
ATOM 2048 C C . HIS A 1 265 ? 12.578 -8.729 -5.033 1.00 96.19 265 HIS A C 1
ATOM 2050 O O . HIS A 1 265 ? 13.022 -9.842 -5.302 1.00 96.19 265 HIS A O 1
ATOM 2056 N N . PHE A 1 266 ? 12.340 -8.343 -3.776 1.00 96.00 266 PHE A N 1
ATOM 2057 C CA . PHE A 1 266 ? 12.704 -9.160 -2.614 1.00 96.00 266 PHE A CA 1
ATOM 2058 C C . PHE A 1 266 ? 11.646 -10.192 -2.221 1.00 96.00 266 PHE A C 1
ATOM 2060 O O . PHE A 1 266 ? 12.013 -11.203 -1.633 1.00 96.00 266 PHE A O 1
ATOM 2067 N N . ASN A 1 267 ? 10.364 -9.954 -2.533 1.00 95.44 267 ASN A N 1
ATOM 2068 C CA . ASN A 1 267 ? 9.268 -10.871 -2.205 1.00 95.44 267 ASN A CA 1
ATOM 2069 C C . ASN A 1 267 ? 8.407 -11.201 -3.447 1.00 95.44 267 ASN A C 1
ATOM 2071 O O . ASN A 1 267 ? 7.245 -10.768 -3.557 1.00 95.44 267 ASN A O 1
ATOM 2075 N N . PRO A 1 268 ? 8.949 -11.940 -4.432 1.00 95.12 268 PRO A N 1
ATOM 2076 C CA . PRO A 1 268 ? 8.243 -12.244 -5.674 1.00 95.12 268 PRO A CA 1
ATOM 2077 C C . PRO A 1 268 ? 6.964 -13.067 -5.462 1.00 95.12 268 PRO A C 1
ATOM 2079 O O . PRO A 1 268 ? 5.982 -12.848 -6.174 1.00 95.12 268 PRO A O 1
ATOM 2082 N N . ARG A 1 269 ? 6.926 -13.987 -4.484 1.00 95.38 269 ARG A N 1
ATOM 2083 C CA . ARG A 1 269 ? 5.740 -14.833 -4.247 1.00 95.38 269 ARG A CA 1
ATOM 2084 C C . ARG A 1 269 ? 4.623 -14.042 -3.581 1.00 95.38 269 ARG A C 1
ATOM 2086 O O . ARG A 1 269 ? 3.500 -14.041 -4.083 1.00 95.38 269 ARG A O 1
ATOM 2093 N N . LEU A 1 270 ? 4.940 -13.300 -2.520 1.00 95.19 270 LEU A N 1
ATOM 2094 C CA . LEU A 1 270 ? 3.984 -12.392 -1.887 1.00 95.19 270 LEU A CA 1
ATOM 2095 C C . LEU A 1 270 ? 3.405 -11.383 -2.890 1.00 95.19 270 LEU A C 1
ATOM 2097 O O . LEU A 1 270 ? 2.191 -11.193 -2.956 1.00 95.19 270 LEU A O 1
ATOM 2101 N N . SER A 1 271 ? 4.258 -10.749 -3.698 1.00 95.12 271 SER A N 1
ATOM 2102 C CA . SER A 1 271 ? 3.804 -9.758 -4.678 1.00 95.12 271 SER A CA 1
ATOM 2103 C C . SER A 1 271 ? 2.943 -10.368 -5.790 1.00 95.12 271 SER A C 1
ATOM 2105 O O . SER A 1 271 ? 2.052 -9.691 -6.304 1.00 95.12 271 SER A O 1
ATOM 2107 N N . ALA A 1 272 ? 3.158 -11.634 -6.166 1.00 95.44 272 ALA A N 1
ATOM 2108 C CA . ALA A 1 272 ? 2.282 -12.353 -7.091 1.00 95.44 272 ALA A CA 1
ATOM 2109 C C . ALA A 1 272 ? 0.908 -12.648 -6.464 1.00 95.44 272 ALA A C 1
ATOM 2111 O O . ALA A 1 272 ? -0.112 -12.370 -7.093 1.00 95.44 272 ALA A O 1
ATOM 2112 N N . ASN A 1 273 ? 0.869 -13.112 -5.210 1.00 95.69 273 ASN A N 1
ATOM 2113 C CA . ASN A 1 273 ? -0.380 -13.384 -4.487 1.00 95.69 273 ASN A CA 1
ATOM 2114 C C . ASN A 1 273 ? -1.215 -12.112 -4.282 1.00 95.69 273 ASN A C 1
ATOM 2116 O O . ASN A 1 273 ? -2.424 -12.120 -4.506 1.00 95.69 273 ASN A O 1
ATOM 2120 N N . ILE A 1 274 ? -0.571 -11.002 -3.902 1.00 95.50 274 ILE A N 1
ATOM 2121 C CA . ILE A 1 274 ? -1.238 -9.702 -3.749 1.00 95.50 274 ILE A CA 1
ATOM 2122 C C . ILE A 1 274 ? -1.810 -9.231 -5.088 1.00 95.50 274 ILE A C 1
ATOM 2124 O O . ILE A 1 274 ? -2.953 -8.786 -5.127 1.00 95.50 274 ILE A O 1
ATOM 2128 N N . ARG A 1 275 ? -1.054 -9.354 -6.190 1.00 94.69 275 ARG A N 1
ATOM 2129 C CA . ARG A 1 275 ? -1.536 -8.978 -7.530 1.00 94.69 275 ARG A CA 1
ATOM 2130 C C . ARG A 1 275 ? -2.712 -9.836 -7.985 1.00 94.69 275 ARG A C 1
ATOM 2132 O O . ARG A 1 275 ? -3.678 -9.287 -8.500 1.00 94.69 275 ARG A O 1
ATOM 2139 N N . ALA A 1 276 ? -2.654 -11.149 -7.770 1.00 95.50 276 ALA A N 1
ATOM 2140 C CA . ALA A 1 276 ? -3.758 -12.050 -8.094 1.00 95.50 276 ALA A CA 1
ATOM 2141 C C . ALA A 1 276 ? -5.018 -11.703 -7.289 1.00 95.50 276 ALA A C 1
ATOM 2143 O O . ALA A 1 276 ? -6.118 -11.672 -7.832 1.00 95.50 276 ALA A O 1
ATOM 2144 N N . TYR A 1 277 ? -4.854 -11.379 -6.004 1.00 95.88 277 TYR A N 1
ATOM 2145 C CA . TYR A 1 277 ? -5.967 -10.948 -5.169 1.00 95.88 277 TYR A CA 1
ATOM 2146 C C . TYR A 1 277 ? -6.547 -9.598 -5.595 1.00 95.88 277 TYR A C 1
ATOM 2148 O O . TYR A 1 277 ? -7.765 -9.462 -5.654 1.00 95.88 277 TYR A O 1
ATOM 2156 N N . ALA A 1 278 ? -5.694 -8.616 -5.892 1.00 94.94 278 ALA A N 1
ATOM 2157 C CA . ALA A 1 278 ? -6.134 -7.315 -6.381 1.00 94.94 278 ALA A CA 1
ATOM 2158 C C . ALA A 1 278 ? -6.921 -7.458 -7.691 1.00 94.94 278 ALA A C 1
ATOM 2160 O O . ALA A 1 278 ? -7.996 -6.884 -7.795 1.00 94.94 278 ALA A O 1
ATOM 2161 N N . GLY A 1 279 ? -6.450 -8.299 -8.621 1.00 95.12 279 GLY A N 1
ATOM 2162 C CA . GLY A 1 279 ? -7.177 -8.616 -9.853 1.00 95.12 279 GLY A CA 1
ATOM 2163 C C . GLY A 1 279 ? -8.553 -9.226 -9.581 1.00 95.12 279 GLY A C 1
ATOM 2164 O O . GLY A 1 279 ? -9.551 -8.700 -10.051 1.00 95.12 279 GLY A O 1
ATOM 2165 N N . ALA A 1 280 ? -8.635 -10.249 -8.722 1.00 95.06 280 ALA A N 1
ATOM 2166 C CA . ALA A 1 280 ? -9.920 -10.856 -8.364 1.00 95.06 280 ALA A CA 1
ATOM 2167 C C . ALA A 1 280 ? -10.896 -9.854 -7.715 1.00 95.06 280 ALA A C 1
ATOM 2169 O O . ALA A 1 280 ? -12.103 -9.917 -7.941 1.00 95.06 280 ALA A O 1
ATOM 2170 N N . LEU A 1 281 ? -10.379 -8.918 -6.911 1.00 95.94 281 LEU A N 1
ATOM 2171 C CA . LEU A 1 281 ? -11.191 -7.882 -6.275 1.00 95.94 281 LEU A CA 1
ATOM 2172 C C . LEU A 1 281 ? -11.674 -6.832 -7.286 1.00 95.94 281 LEU A C 1
ATOM 2174 O O . LEU A 1 281 ? -12.817 -6.382 -7.196 1.00 95.94 281 LEU A O 1
ATOM 2178 N N . GLU A 1 282 ? -10.811 -6.448 -8.227 1.00 96.69 282 GLU A N 1
ATOM 2179 C CA . GLU A 1 282 ? -11.146 -5.564 -9.345 1.00 96.69 282 GLU A CA 1
ATOM 2180 C C . GLU A 1 282 ? -12.218 -6.195 -10.239 1.00 96.69 282 GLU A C 1
ATOM 2182 O O . GLU A 1 282 ? -13.184 -5.517 -10.574 1.00 96.69 282 GLU A O 1
ATOM 2187 N N . ASP A 1 283 ? -12.113 -7.487 -10.548 1.00 96.19 283 ASP A N 1
ATOM 2188 C CA . ASP A 1 283 ? -13.103 -8.210 -11.353 1.00 96.19 283 ASP A CA 1
ATOM 2189 C C . ASP A 1 283 ? -14.481 -8.260 -10.672 1.00 96.19 283 ASP A C 1
ATOM 2191 O O . ASP A 1 283 ? -15.508 -8.062 -11.323 1.00 96.19 283 ASP A O 1
ATOM 2195 N N . GLU A 1 284 ? -14.514 -8.492 -9.355 1.00 96.94 284 GLU A N 1
ATOM 2196 C CA . GLU A 1 284 ? -15.761 -8.605 -8.588 1.00 96.94 284 GLU A CA 1
ATOM 2197 C C . GLU A 1 284 ? -16.439 -7.245 -8.359 1.00 96.94 284 GLU A C 1
ATOM 2199 O O . GLU A 1 284 ? -17.659 -7.128 -8.480 1.00 96.94 284 GLU A O 1
ATOM 2204 N N . HIS A 1 285 ? -15.665 -6.207 -8.023 1.00 97.25 285 HIS A N 1
ATOM 2205 C CA . HIS A 1 285 ? -16.223 -4.928 -7.570 1.00 97.25 285 HIS A CA 1
ATOM 2206 C C . HIS A 1 285 ? -16.167 -3.820 -8.629 1.00 97.25 285 HIS A C 1
ATOM 2208 O O . HIS A 1 285 ? -16.970 -2.888 -8.569 1.00 97.25 285 HIS A O 1
ATOM 2214 N N . LEU A 1 286 ? -15.217 -3.869 -9.570 1.00 97.44 286 LEU A N 1
ATOM 2215 C CA . LEU A 1 286 ? -14.888 -2.775 -10.495 1.00 97.44 286 LEU A CA 1
ATOM 2216 C C . LEU A 1 286 ? -14.520 -3.290 -11.909 1.00 97.44 286 LEU A C 1
ATOM 2218 O O . LEU A 1 286 ? -13.426 -2.999 -12.405 1.00 97.44 286 LEU A O 1
ATOM 2222 N N . PRO A 1 287 ? -15.435 -3.973 -12.626 1.00 95.31 287 PRO A N 1
ATOM 2223 C CA . PRO A 1 287 ? -15.116 -4.643 -13.894 1.00 95.31 287 PRO A CA 1
ATOM 2224 C C . PRO A 1 287 ? -14.631 -3.686 -14.995 1.00 95.31 287 PRO A C 1
ATOM 2226 O O . PRO A 1 287 ? -13.855 -4.072 -15.867 1.00 95.31 287 PRO A O 1
ATOM 2229 N N . ALA A 1 288 ? -15.042 -2.413 -14.953 1.00 95.62 288 ALA A N 1
ATOM 2230 C CA . ALA A 1 288 ? -14.538 -1.399 -15.877 1.00 95.62 288 ALA A CA 1
ATOM 2231 C C . ALA A 1 288 ? -13.027 -1.162 -15.698 1.00 95.62 288 ALA A C 1
ATOM 2233 O O . ALA A 1 288 ? -12.301 -1.045 -16.681 1.00 95.62 288 ALA A O 1
ATOM 2234 N N . VAL A 1 289 ? -12.541 -1.128 -14.452 1.00 95.00 289 VAL A N 1
ATOM 2235 C CA . VAL A 1 289 ? -11.115 -0.928 -14.146 1.00 95.00 289 VAL A CA 1
ATOM 2236 C C . VAL A 1 289 ? -10.302 -2.139 -14.590 1.00 95.00 289 VAL A C 1
ATOM 2238 O O . VAL A 1 289 ? -9.251 -1.959 -15.203 1.00 95.00 289 VAL A O 1
ATOM 2241 N N . ALA A 1 290 ? -10.821 -3.350 -14.378 1.00 94.31 290 ALA A N 1
ATOM 2242 C CA . ALA A 1 290 ? -10.181 -4.579 -14.839 1.00 94.31 290 ALA A CA 1
ATOM 2243 C C . ALA A 1 290 ? -9.948 -4.570 -16.363 1.00 94.31 290 ALA A C 1
ATOM 2245 O O . ALA A 1 290 ? -8.837 -4.829 -16.827 1.00 94.31 290 ALA A O 1
ATOM 2246 N N . GLN A 1 291 ? -10.946 -4.156 -17.155 1.00 94.81 291 GLN A N 1
ATOM 2247 C CA . GLN A 1 291 ? -10.800 -4.030 -18.613 1.00 94.81 291 GLN A CA 1
ATOM 2248 C C . GLN A 1 291 ? -9.730 -3.005 -19.017 1.00 94.81 291 GLN A C 1
ATOM 2250 O O . GLN A 1 291 ? -8.951 -3.255 -19.943 1.00 94.81 291 GLN A O 1
ATOM 2255 N N . PHE A 1 292 ? -9.653 -1.865 -18.319 1.00 95.56 292 PHE A N 1
ATOM 2256 C CA . PHE A 1 292 ? -8.602 -0.873 -18.557 1.00 95.56 292 PHE A CA 1
ATOM 2257 C C . PHE A 1 292 ? -7.218 -1.394 -18.172 1.00 95.56 292 PHE A C 1
ATOM 2259 O O . PHE A 1 292 ? -6.257 -1.117 -18.887 1.00 95.56 292 PHE A O 1
ATOM 2266 N N . HIS A 1 293 ? -7.097 -2.160 -17.087 1.00 94.12 293 HIS A N 1
ATOM 2267 C CA . HIS A 1 293 ? -5.837 -2.785 -16.699 1.00 94.12 293 HIS A CA 1
ATOM 2268 C C . HIS A 1 293 ? -5.379 -3.829 -17.716 1.00 94.12 293 HIS A C 1
ATOM 2270 O O . HIS A 1 293 ? -4.212 -3.807 -18.096 1.00 94.12 293 HIS A O 1
ATOM 2276 N N . GLU A 1 294 ? -6.265 -4.692 -18.214 1.00 93.50 294 GLU A N 1
ATOM 2277 C CA . GLU A 1 294 ? -5.907 -5.679 -19.242 1.00 93.50 294 GLU A CA 1
ATOM 2278 C C . GLU A 1 294 ? -5.524 -5.013 -20.571 1.00 93.50 294 GLU A C 1
ATOM 2280 O O . GLU A 1 294 ? -4.484 -5.324 -21.156 1.00 93.50 294 GLU A O 1
ATOM 2285 N N . THR A 1 295 ? -6.287 -4.005 -20.997 1.00 95.25 295 THR A N 1
ATOM 2286 C CA . THR A 1 295 ? -5.963 -3.207 -22.191 1.00 95.25 295 THR A CA 1
ATOM 2287 C C . THR A 1 295 ? -4.636 -2.465 -22.011 1.00 95.25 295 THR A C 1
ATOM 2289 O O . THR A 1 295 ? -3.770 -2.476 -22.886 1.00 95.25 295 THR A O 1
ATOM 2292 N N . GLY A 1 296 ? -4.431 -1.862 -20.839 1.00 95.69 296 GLY A N 1
ATOM 2293 C CA . GLY A 1 296 ? -3.205 -1.165 -20.473 1.00 95.69 296 GLY A CA 1
ATOM 2294 C C . GLY A 1 296 ? -1.991 -2.090 -20.454 1.00 95.69 296 GLY A C 1
ATOM 2295 O O . GLY A 1 296 ? -0.948 -1.716 -20.983 1.00 95.69 296 GLY A O 1
ATOM 2296 N N . LYS A 1 297 ? -2.122 -3.313 -19.923 1.00 93.75 297 LYS A N 1
ATOM 2297 C CA . LYS A 1 297 ? -1.068 -4.339 -19.962 1.00 93.75 297 LYS A CA 1
ATOM 2298 C C . LYS A 1 297 ? -0.713 -4.702 -21.398 1.00 93.75 297 LYS A C 1
ATOM 2300 O O . LYS A 1 297 ? 0.467 -4.681 -21.734 1.00 93.75 297 LYS A O 1
ATOM 2305 N N . ALA A 1 298 ? -1.699 -4.966 -22.256 1.00 95.50 298 ALA A N 1
ATOM 2306 C CA . ALA A 1 298 ? -1.450 -5.286 -23.661 1.00 95.50 298 ALA A CA 1
ATOM 2307 C C . ALA A 1 298 ? -0.706 -4.148 -24.386 1.00 95.50 298 ALA A C 1
ATOM 2309 O O . ALA A 1 298 ? 0.290 -4.388 -25.069 1.00 95.50 298 ALA A O 1
ATOM 2310 N N . HIS A 1 299 ? -1.123 -2.893 -24.185 1.00 96.12 299 HIS A N 1
ATOM 2311 C CA . HIS A 1 299 ? -0.437 -1.739 -24.772 1.00 96.12 299 HIS A CA 1
ATOM 2312 C C . HIS A 1 299 ? 0.944 -1.477 -24.170 1.00 96.12 299 HIS A C 1
ATOM 2314 O O . HIS A 1 299 ? 1.851 -1.083 -24.900 1.00 96.12 299 HIS A O 1
ATOM 2320 N N . ALA A 1 300 ? 1.130 -1.712 -22.872 1.00 95.62 300 ALA A N 1
ATOM 2321 C CA . ALA A 1 300 ? 2.428 -1.590 -22.222 1.00 95.62 300 ALA A CA 1
ATOM 2322 C C . ALA A 1 300 ? 3.410 -2.649 -22.735 1.00 95.62 300 ALA A C 1
ATOM 2324 O O . ALA A 1 300 ? 4.558 -2.313 -23.013 1.00 95.62 300 ALA A O 1
ATOM 2325 N N . LEU A 1 301 ? 2.955 -3.893 -22.924 1.00 96.12 301 LEU A N 1
ATOM 2326 C CA . LEU A 1 301 ? 3.758 -4.965 -23.515 1.00 96.12 301 LEU A CA 1
ATOM 2327 C C . LEU A 1 301 ? 4.145 -4.626 -24.957 1.00 96.12 301 LEU A C 1
ATOM 2329 O O . LEU A 1 301 ? 5.332 -4.618 -25.273 1.00 96.12 301 LEU A O 1
ATOM 2333 N N . MET A 1 302 ? 3.183 -4.219 -25.791 1.00 95.06 302 MET A N 1
ATOM 2334 C CA . MET A 1 302 ? 3.473 -3.769 -27.158 1.00 95.06 302 MET A CA 1
ATOM 2335 C C . MET A 1 302 ? 4.422 -2.564 -27.187 1.00 95.06 302 MET A C 1
ATOM 2337 O O . MET A 1 302 ? 5.310 -2.491 -28.031 1.00 95.06 302 MET A O 1
ATOM 2341 N N . GLY A 1 303 ? 4.253 -1.599 -26.279 1.00 97.12 303 GLY A N 1
ATOM 2342 C CA . GLY A 1 303 ? 5.127 -0.432 -26.166 1.00 97.12 303 GLY A CA 1
ATOM 2343 C C . GLY A 1 303 ? 6.548 -0.811 -25.754 1.00 97.12 303 GLY A C 1
ATOM 2344 O O . GLY A 1 303 ? 7.509 -0.310 -26.336 1.00 97.12 303 GLY A O 1
ATOM 2345 N N . TRP A 1 304 ? 6.685 -1.732 -24.799 1.00 96.56 304 TRP A N 1
ATOM 2346 C CA . TRP A 1 304 ? 7.972 -2.258 -24.355 1.00 96.56 304 TRP A CA 1
ATOM 2347 C C . TRP A 1 304 ? 8.698 -3.007 -25.472 1.00 96.56 304 TRP A C 1
ATOM 2349 O O . TRP A 1 304 ? 9.877 -2.750 -25.719 1.00 96.56 304 TRP A O 1
ATOM 2359 N N . GLU A 1 305 ? 7.989 -3.869 -26.200 1.00 95.50 305 GLU A N 1
ATOM 2360 C CA . GLU A 1 305 ? 8.523 -4.561 -27.375 1.00 95.50 305 GLU A CA 1
ATOM 2361 C C . GLU A 1 305 ? 8.973 -3.569 -28.448 1.00 95.50 305 GLU A C 1
ATOM 2363 O O . GLU A 1 305 ? 10.081 -3.693 -28.963 1.00 95.50 305 GLU A O 1
ATOM 2368 N N . ARG A 1 306 ? 8.192 -2.513 -28.709 1.00 95.88 306 ARG A N 1
ATOM 2369 C CA . ARG A 1 306 ? 8.554 -1.464 -29.675 1.00 95.88 306 ARG A CA 1
ATOM 2370 C C . ARG A 1 306 ? 9.806 -0.689 -29.271 1.00 95.88 306 ARG A C 1
ATOM 2372 O O . ARG A 1 306 ? 10.612 -0.328 -30.124 1.00 95.88 306 ARG A O 1
ATOM 2379 N N . VAL A 1 307 ? 9.976 -0.413 -27.978 1.00 96.25 307 VAL A N 1
ATOM 2380 C CA . VAL A 1 307 ? 11.179 0.247 -27.445 1.00 96.25 307 VAL A CA 1
ATOM 2381 C C . VAL A 1 307 ? 12.389 -0.678 -27.549 1.00 96.25 307 VAL A C 1
ATOM 2383 O O . VAL A 1 307 ? 13.465 -0.232 -27.958 1.00 96.25 307 VAL A O 1
ATOM 2386 N N . ARG A 1 308 ? 12.221 -1.965 -27.228 1.00 96.50 308 ARG A N 1
ATOM 2387 C CA . ARG A 1 308 ? 13.269 -2.978 -27.377 1.00 96.50 308 ARG A CA 1
ATOM 2388 C C . ARG A 1 308 ? 13.703 -3.103 -28.836 1.00 96.50 308 ARG A C 1
ATOM 2390 O O . ARG A 1 308 ? 14.886 -2.946 -29.128 1.00 96.50 308 ARG A O 1
ATOM 2397 N N . GLU A 1 309 ? 12.749 -3.278 -29.744 1.00 94.44 309 GLU A N 1
ATOM 2398 C CA . GLU A 1 309 ? 12.987 -3.363 -31.184 1.00 94.44 309 GLU A CA 1
ATOM 2399 C C . GLU A 1 309 ? 13.627 -2.073 -31.718 1.00 94.44 309 GLU A C 1
ATOM 2401 O O . GLU A 1 309 ? 14.596 -2.109 -32.473 1.00 94.44 309 GLU A O 1
ATOM 2406 N N . GLY A 1 310 ? 13.144 -0.907 -31.279 1.00 95.25 310 GLY A N 1
ATOM 2407 C CA . GLY A 1 310 ? 13.731 0.389 -31.614 1.00 95.25 310 GLY A CA 1
ATOM 2408 C C . GLY A 1 310 ? 15.188 0.515 -31.162 1.00 95.25 310 GLY A C 1
ATOM 2409 O O . GLY A 1 310 ? 16.008 1.065 -31.895 1.00 95.25 310 GLY A O 1
ATOM 2410 N N . THR A 1 311 ? 15.533 -0.041 -29.999 1.00 95.06 311 THR A N 1
ATOM 2411 C CA . THR A 1 311 ? 16.898 -0.036 -29.452 1.00 95.06 311 THR A CA 1
ATOM 2412 C C . THR A 1 311 ? 17.819 -0.990 -30.214 1.00 95.06 311 THR A C 1
ATOM 2414 O O . THR A 1 311 ? 18.944 -0.618 -30.555 1.00 95.06 311 THR A O 1
ATOM 2417 N N 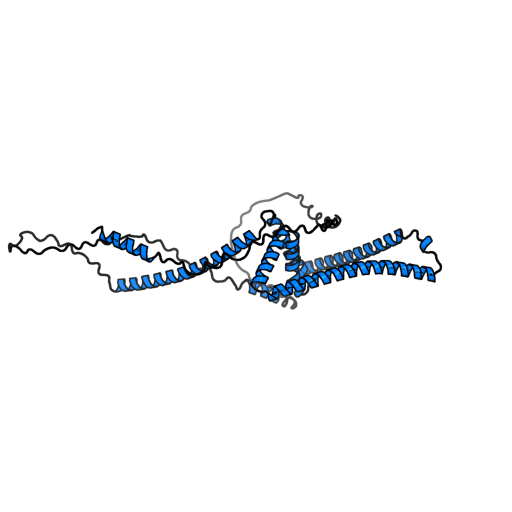. GLU A 1 312 ? 17.346 -2.196 -30.533 1.00 94.19 312 GLU A N 1
ATOM 2418 C CA . GLU A 1 312 ? 18.080 -3.169 -31.352 1.00 94.19 312 GLU A CA 1
ATOM 2419 C C . GLU A 1 312 ? 18.319 -2.617 -32.771 1.00 94.19 312 GLU A C 1
ATOM 2421 O O . GLU A 1 312 ? 19.453 -2.601 -33.262 1.00 94.19 312 GLU A O 1
ATOM 2426 N N . ASN A 1 313 ? 17.287 -2.032 -33.385 1.00 92.62 313 ASN A N 1
ATOM 2427 C CA . ASN A 1 313 ? 17.377 -1.371 -34.686 1.00 92.62 313 ASN A CA 1
ATOM 2428 C C . ASN A 1 313 ? 18.285 -0.134 -34.663 1.00 92.62 313 ASN A C 1
ATOM 2430 O O . ASN A 1 313 ? 19.008 0.107 -35.632 1.00 92.62 313 ASN A O 1
ATOM 2434 N N . ALA A 1 314 ? 18.277 0.650 -33.582 1.00 92.81 314 ALA A N 1
ATOM 2435 C CA . ALA A 1 314 ? 19.171 1.793 -33.418 1.00 92.81 314 ALA A CA 1
ATOM 2436 C C . ALA A 1 314 ? 20.633 1.343 -33.332 1.00 92.81 314 ALA A C 1
ATOM 2438 O O . ALA A 1 314 ? 21.461 1.863 -34.077 1.00 92.81 314 ALA A O 1
ATOM 2439 N N . ARG A 1 315 ? 20.949 0.325 -32.517 1.00 90.94 315 ARG A N 1
ATOM 2440 C CA . ARG A 1 315 ? 22.302 -0.258 -32.456 1.00 90.94 315 ARG A CA 1
ATOM 2441 C C . ARG A 1 315 ? 22.759 -0.754 -33.828 1.00 90.94 315 ARG A C 1
ATOM 2443 O O . ARG A 1 315 ? 23.857 -0.415 -34.260 1.00 90.94 315 ARG A O 1
ATOM 2450 N N . GLY A 1 316 ? 21.888 -1.460 -34.552 1.00 87.62 316 GLY A N 1
ATOM 2451 C CA . GLY A 1 316 ? 22.175 -1.937 -35.907 1.00 87.62 316 GLY A CA 1
ATOM 2452 C C . GLY A 1 316 ? 22.298 -0.832 -36.966 1.00 87.62 316 GLY A C 1
ATOM 2453 O O . GLY A 1 316 ? 22.939 -1.036 -37.994 1.00 87.62 316 GLY A O 1
ATOM 2454 N N . LYS A 1 317 ? 21.674 0.336 -36.774 1.00 90.12 317 LYS A N 1
ATOM 2455 C CA . LYS A 1 317 ? 21.816 1.500 -37.670 1.00 90.12 317 LYS A CA 1
ATOM 2456 C C . LYS A 1 317 ? 23.046 2.337 -37.339 1.00 90.12 317 LYS A C 1
ATOM 2458 O O . LYS A 1 317 ? 23.661 2.859 -38.258 1.00 90.12 317 LYS A O 1
ATOM 2463 N N . VAL A 1 318 ? 23.425 2.438 -36.067 1.00 91.94 318 VAL A N 1
ATOM 2464 C CA . VAL A 1 318 ? 24.662 3.111 -35.651 1.00 91.94 318 VAL A CA 1
ATOM 2465 C C . VAL A 1 318 ? 25.873 2.338 -36.162 1.00 91.94 318 VAL A C 1
ATOM 2467 O O . VAL A 1 318 ? 26.735 2.942 -36.791 1.00 91.94 318 VAL A O 1
ATOM 2470 N N . SER A 1 319 ? 25.911 1.010 -36.000 1.00 83.75 319 SER A N 1
ATOM 2471 C CA . SER A 1 319 ? 27.010 0.197 -36.539 1.00 83.75 319 SER A CA 1
ATOM 2472 C C . SER A 1 319 ? 27.110 0.302 -38.065 1.00 83.75 319 SER A C 1
ATOM 2474 O O . SER A 1 319 ? 28.196 0.531 -38.592 1.00 83.75 319 SER A O 1
ATOM 2476 N N . ARG A 1 320 ? 25.979 0.242 -38.784 1.00 83.62 320 ARG A N 1
ATOM 2477 C CA . ARG A 1 320 ? 25.940 0.456 -40.244 1.00 83.62 320 ARG A CA 1
ATOM 2478 C C . ARG A 1 320 ? 26.339 1.873 -40.659 1.00 83.62 320 ARG A C 1
ATOM 2480 O O . ARG A 1 320 ? 27.105 2.021 -41.600 1.00 83.62 320 ARG A O 1
ATOM 2487 N N . GLY A 1 321 ? 25.885 2.902 -39.947 1.00 88.94 321 GLY A N 1
ATOM 2488 C CA . GLY A 1 321 ? 26.229 4.296 -40.233 1.00 88.94 321 GLY A CA 1
ATOM 2489 C C . GLY A 1 321 ? 27.711 4.600 -40.009 1.00 88.94 321 GLY A C 1
ATOM 2490 O O . GLY A 1 321 ? 28.305 5.338 -40.790 1.00 88.94 321 GLY A O 1
ATOM 2491 N N . VAL A 1 322 ? 28.329 3.986 -38.995 1.00 85.88 322 VAL A N 1
ATOM 2492 C CA . VAL A 1 322 ? 29.782 4.056 -38.782 1.00 85.88 322 VAL A CA 1
ATOM 2493 C C . VAL A 1 322 ? 30.523 3.376 -39.936 1.00 85.88 322 VAL A C 1
ATOM 2495 O O . VAL A 1 322 ? 31.468 3.956 -40.465 1.00 85.88 322 VAL A O 1
ATOM 2498 N N . LEU A 1 323 ? 30.070 2.201 -40.389 1.00 83.56 323 LEU A N 1
ATOM 2499 C CA . LEU A 1 323 ? 30.672 1.506 -41.533 1.00 83.56 323 LEU A CA 1
ATOM 2500 C C . LEU A 1 323 ? 30.546 2.308 -42.841 1.00 83.56 323 LEU A C 1
ATOM 2502 O O . LEU A 1 323 ? 31.541 2.484 -43.539 1.00 83.56 323 LEU A O 1
ATOM 2506 N N . GLU A 1 324 ? 29.369 2.859 -43.144 1.00 84.25 324 GLU A N 1
ATOM 2507 C CA . GLU A 1 324 ? 29.141 3.677 -44.346 1.00 84.25 324 GLU A CA 1
ATOM 2508 C C . GLU A 1 324 ? 29.908 5.009 -44.313 1.00 84.25 324 GLU A C 1
ATOM 2510 O O . GLU A 1 324 ? 30.387 5.482 -45.346 1.00 84.25 324 GLU A O 1
ATOM 2515 N N . ALA A 1 325 ? 30.048 5.633 -43.139 1.00 83.50 325 ALA A N 1
ATOM 2516 C CA . ALA A 1 325 ? 30.851 6.843 -42.983 1.00 83.50 325 ALA A CA 1
ATOM 2517 C C . ALA A 1 325 ? 32.336 6.554 -43.235 1.00 83.50 325 ALA A C 1
ATOM 2519 O O . ALA A 1 325 ? 32.999 7.309 -43.949 1.00 83.50 325 ALA A O 1
ATOM 2520 N N . VAL A 1 326 ? 32.843 5.433 -42.714 1.00 82.50 326 VAL A N 1
ATOM 2521 C CA . VAL A 1 326 ? 34.211 4.973 -42.979 1.00 82.50 326 VAL A CA 1
ATOM 2522 C C . VAL A 1 326 ? 34.408 4.674 -44.470 1.00 82.50 326 VAL A C 1
ATOM 2524 O O . VAL A 1 326 ? 35.431 5.058 -45.035 1.00 82.50 326 VAL A O 1
ATOM 2527 N N . GLU A 1 327 ? 33.426 4.061 -45.132 1.00 78.75 327 GLU A N 1
ATOM 2528 C CA . GLU A 1 327 ? 33.480 3.746 -46.564 1.00 78.75 327 GLU A CA 1
ATOM 2529 C C . GLU A 1 327 ? 33.464 5.006 -47.449 1.00 78.75 327 GLU A C 1
ATOM 2531 O O . GLU A 1 327 ? 34.260 5.120 -48.382 1.00 78.75 327 GLU A O 1
ATOM 2536 N N . LYS A 1 328 ? 32.644 6.013 -47.118 1.00 83.25 328 LYS A N 1
ATOM 2537 C CA . LYS A 1 328 ? 32.623 7.303 -47.835 1.00 83.25 328 LYS A CA 1
ATOM 2538 C C . LYS A 1 328 ? 33.913 8.097 -47.654 1.00 83.25 328 LYS A C 1
ATOM 2540 O O . LYS A 1 328 ? 34.385 8.714 -48.607 1.00 83.25 328 LYS A O 1
ATOM 2545 N N . VAL A 1 329 ? 34.506 8.062 -46.461 1.00 78.12 329 VAL A N 1
ATOM 2546 C CA . VAL A 1 329 ? 35.808 8.694 -46.210 1.00 78.12 329 VAL A CA 1
ATOM 2547 C C . VAL A 1 329 ? 36.913 7.968 -46.983 1.00 78.12 329 VAL A C 1
ATOM 2549 O O . VAL A 1 329 ? 37.755 8.633 -47.581 1.00 78.12 329 VAL A O 1
ATOM 2552 N N . GLN A 1 330 ? 36.882 6.633 -47.068 1.00 74.19 330 GLN A N 1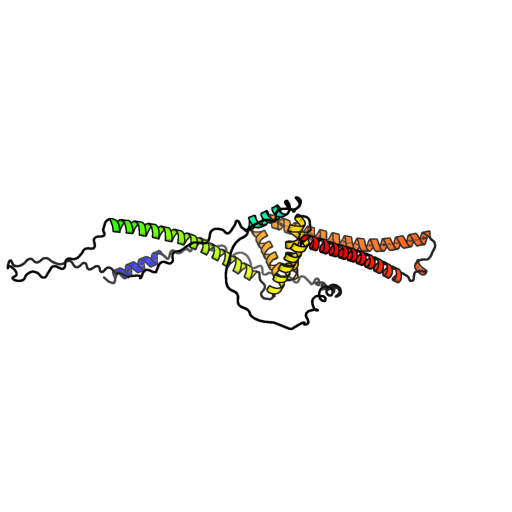
ATOM 2553 C CA . GLN A 1 330 ? 37.814 5.860 -47.904 1.00 74.19 330 GLN A CA 1
ATOM 2554 C C . GLN A 1 330 ? 37.665 6.177 -49.398 1.00 74.19 330 GLN A C 1
ATOM 2556 O O . GLN A 1 330 ? 38.668 6.396 -50.076 1.00 74.19 330 GLN A O 1
ATOM 2561 N N . GLY A 1 331 ? 36.432 6.267 -49.904 1.00 75.81 331 GLY A N 1
ATOM 2562 C CA . GLY A 1 331 ? 36.161 6.606 -51.303 1.00 75.81 331 GLY A CA 1
ATOM 2563 C C . GLY A 1 331 ? 36.581 8.030 -51.682 1.00 75.81 331 GLY A C 1
ATOM 2564 O O . GLY A 1 331 ? 37.074 8.246 -52.785 1.00 75.81 331 GLY A O 1
ATOM 2565 N N . ALA A 1 332 ? 36.436 8.993 -50.765 1.00 79.62 332 ALA A N 1
ATOM 2566 C CA . ALA A 1 332 ? 36.805 10.389 -51.005 1.00 79.62 332 ALA A CA 1
ATOM 2567 C C . ALA A 1 332 ? 38.307 10.665 -50.836 1.00 79.62 332 ALA A C 1
ATOM 2569 O O . ALA A 1 332 ? 38.844 11.552 -51.494 1.00 79.62 332 ALA A O 1
ATOM 2570 N N . THR A 1 333 ? 38.991 9.929 -49.955 1.00 75.31 333 THR A N 1
ATOM 2571 C CA . THR A 1 333 ? 40.411 10.180 -49.653 1.00 75.31 333 THR A CA 1
ATOM 2572 C C . THR A 1 333 ? 41.368 9.261 -50.407 1.00 75.31 333 THR A C 1
ATOM 2574 O O . THR A 1 333 ? 42.567 9.524 -50.409 1.00 75.31 333 THR A O 1
ATOM 2577 N N . GLY A 1 334 ? 40.886 8.187 -51.048 1.00 65.94 334 GLY A N 1
ATOM 2578 C CA . GLY A 1 334 ? 41.719 7.238 -51.803 1.00 65.94 334 GLY A CA 1
ATOM 2579 C C . GLY A 1 334 ? 42.727 6.457 -50.947 1.00 65.94 334 GLY A C 1
ATOM 2580 O O . GLY A 1 334 ? 43.447 5.597 -51.455 1.00 65.94 334 GLY A O 1
ATOM 2581 N N . LEU A 1 335 ? 42.774 6.724 -49.640 1.00 61.16 335 LEU A N 1
ATOM 2582 C CA . LEU A 1 335 ? 43.598 6.017 -48.678 1.00 61.16 335 LEU A CA 1
ATOM 2583 C C . LEU A 1 335 ? 42.889 4.724 -48.279 1.00 61.16 335 LEU A C 1
ATOM 2585 O O . LEU A 1 335 ? 41.761 4.735 -47.781 1.00 61.16 335 LEU A O 1
ATOM 2589 N N . ARG A 1 336 ? 43.580 3.591 -48.451 1.00 49.66 336 ARG A N 1
ATOM 2590 C CA . ARG A 1 336 ? 43.149 2.277 -47.957 1.00 49.66 336 ARG A CA 1
ATOM 2591 C C . ARG A 1 336 ? 43.280 2.197 -46.438 1.00 49.66 336 ARG A C 1
ATOM 2593 O O . ARG A 1 336 ? 44.075 1.446 -45.881 1.00 49.66 336 ARG A O 1
ATOM 2600 N N . ILE A 1 337 ? 42.442 2.972 -45.759 1.00 57.16 337 ILE A N 1
ATOM 2601 C CA . ILE A 1 337 ? 42.315 2.993 -44.303 1.00 57.16 337 ILE A CA 1
ATOM 2602 C C . ILE A 1 337 ? 41.888 1.603 -43.796 1.00 57.16 337 ILE A C 1
ATOM 2604 O O . ILE A 1 337 ? 42.223 1.233 -42.685 1.00 57.16 337 ILE A O 1
ATOM 2608 N N . ARG A 1 338 ? 41.241 0.778 -44.629 1.00 56.44 338 ARG A N 1
ATOM 2609 C CA . ARG A 1 338 ? 40.829 -0.592 -44.288 1.00 56.44 338 ARG A CA 1
ATOM 2610 C C . ARG A 1 338 ? 41.991 -1.590 -44.145 1.00 56.44 338 ARG A C 1
ATOM 2612 O O . ARG A 1 338 ? 41.820 -2.581 -43.452 1.00 56.44 338 ARG A O 1
ATOM 2619 N N . GLU A 1 339 ? 43.142 -1.329 -44.776 1.00 59.38 339 GLU A N 1
ATOM 2620 C CA . GLU A 1 339 ? 44.342 -2.193 -44.738 1.00 59.38 339 GLU A CA 1
ATOM 2621 C C . GLU A 1 339 ? 45.483 -1.578 -43.910 1.00 59.38 339 GLU A C 1
ATOM 2623 O O . GLU A 1 339 ? 46.253 -2.312 -43.299 1.00 59.38 339 GLU A O 1
ATOM 2628 N N . ALA A 1 340 ? 45.559 -0.243 -43.807 1.00 54.00 340 ALA A N 1
ATOM 2629 C CA . ALA A 1 340 ? 46.473 0.437 -42.880 1.00 54.00 340 ALA A CA 1
ATOM 2630 C C . ALA A 1 340 ? 45.968 0.424 -41.424 1.00 54.00 340 ALA A C 1
ATOM 2632 O O . ALA A 1 340 ? 46.756 0.564 -40.491 1.00 54.00 340 ALA A O 1
ATOM 2633 N N . LEU A 1 341 ? 44.663 0.220 -41.213 1.00 52.72 341 LEU A N 1
ATOM 2634 C CA . LEU A 1 341 ? 44.096 -0.019 -39.895 1.00 52.72 341 LEU A CA 1
ATOM 2635 C C . LEU A 1 341 ? 43.950 -1.523 -39.633 1.00 52.72 341 LEU A C 1
ATOM 2637 O O . LEU A 1 341 ? 42.850 -2.067 -39.652 1.00 52.72 341 LEU A O 1
ATOM 2641 N N . GLY A 1 342 ? 45.022 -2.132 -39.123 1.00 52.56 342 GLY A N 1
ATOM 2642 C CA . GLY A 1 342 ? 44.912 -3.146 -38.058 1.00 52.56 342 GLY A CA 1
ATOM 2643 C C . GLY A 1 342 ? 44.306 -2.589 -36.749 1.00 52.56 342 GLY A C 1
ATOM 2644 O O . GLY A 1 342 ? 44.488 -3.159 -35.683 1.00 52.56 342 GLY A O 1
ATOM 2645 N N . VAL A 1 343 ? 43.585 -1.465 -36.833 1.00 54.31 343 VAL A N 1
ATOM 2646 C CA . VAL A 1 343 ? 43.091 -0.579 -35.769 1.00 54.31 343 VAL A CA 1
ATOM 2647 C C . VAL A 1 343 ? 41.575 -0.766 -35.603 1.00 54.31 343 VAL A C 1
ATOM 2649 O O . VAL A 1 343 ? 40.908 0.034 -34.966 1.00 54.31 343 VAL A O 1
ATOM 2652 N N . ALA A 1 344 ? 40.994 -1.849 -36.136 1.00 52.06 344 ALA A N 1
ATOM 2653 C CA . ALA A 1 344 ? 39.653 -2.262 -35.715 1.00 52.06 344 ALA A CA 1
ATOM 2654 C C . ALA A 1 344 ? 39.619 -2.499 -34.192 1.00 52.06 344 ALA A C 1
ATOM 2656 O O . ALA A 1 344 ? 38.660 -2.102 -33.549 1.00 52.06 344 ALA A O 1
ATOM 2657 N N . ARG A 1 345 ? 40.715 -3.014 -33.609 1.00 56.59 345 ARG A N 1
ATOM 2658 C CA . ARG A 1 345 ? 40.879 -3.129 -32.152 1.00 56.59 345 ARG A CA 1
ATOM 2659 C C . ARG A 1 345 ? 41.205 -1.802 -31.466 1.00 56.59 345 ARG A C 1
ATOM 2661 O O . ARG A 1 345 ? 40.595 -1.499 -30.458 1.00 56.59 345 ARG A O 1
ATOM 2668 N N . ASP A 1 346 ? 42.072 -0.972 -32.039 1.00 57.00 346 ASP A N 1
ATOM 2669 C CA . ASP A 1 346 ? 42.446 0.324 -31.444 1.00 57.00 346 ASP A CA 1
ATOM 2670 C C . ASP A 1 346 ? 41.325 1.384 -31.527 1.00 57.00 346 ASP A C 1
ATOM 2672 O O . ASP A 1 346 ? 41.303 2.320 -30.731 1.00 57.00 346 ASP A O 1
ATOM 2676 N N . ILE A 1 347 ? 40.401 1.290 -32.493 1.00 60.38 347 ILE A N 1
ATOM 2677 C CA . ILE A 1 347 ? 39.203 2.145 -32.549 1.00 60.38 347 ILE A CA 1
ATOM 2678 C C . ILE A 1 347 ? 38.149 1.623 -31.586 1.00 60.38 347 ILE A C 1
ATOM 2680 O O . ILE A 1 347 ? 37.516 2.437 -30.931 1.00 60.38 347 ILE A O 1
ATOM 2684 N N . GLU A 1 348 ? 37.974 0.308 -31.463 1.00 60.81 348 GLU A N 1
ATOM 2685 C CA . GLU A 1 348 ? 37.094 -0.276 -30.447 1.00 60.81 348 GLU A CA 1
ATOM 2686 C C . GLU A 1 348 ? 37.594 0.091 -29.040 1.00 60.81 348 GLU A C 1
ATOM 2688 O O . GLU A 1 348 ? 36.823 0.611 -28.244 1.00 60.81 348 GLU A O 1
ATOM 2693 N N . GLU A 1 349 ? 38.907 0.029 -28.805 1.00 63.25 349 GLU A N 1
ATOM 2694 C CA . GLU A 1 349 ? 39.552 0.458 -27.561 1.00 63.25 349 GLU A CA 1
ATOM 2695 C C . GLU A 1 349 ? 39.512 1.985 -27.360 1.00 63.25 349 GLU A C 1
ATOM 2697 O O . GLU A 1 349 ? 39.371 2.461 -26.238 1.00 63.25 349 GLU A O 1
ATOM 2702 N N . LYS A 1 350 ? 39.591 2.799 -28.424 1.00 66.44 350 LYS A N 1
ATOM 2703 C CA . LYS A 1 350 ? 39.395 4.260 -28.317 1.00 66.44 350 LYS A CA 1
ATOM 2704 C C . LYS A 1 350 ? 37.937 4.639 -28.108 1.00 66.44 350 LYS A C 1
ATOM 2706 O O . LYS A 1 350 ? 37.674 5.629 -27.440 1.00 66.44 350 LYS A O 1
ATOM 2711 N N . VAL A 1 351 ? 36.994 3.896 -28.674 1.00 70.00 351 VAL A N 1
ATOM 2712 C CA . VAL A 1 351 ? 35.563 4.111 -28.453 1.00 70.00 351 VAL A CA 1
ATOM 2713 C C . VAL A 1 351 ? 35.204 3.685 -27.037 1.00 70.00 351 VAL A C 1
ATOM 2715 O O . VAL A 1 351 ? 34.518 4.444 -26.364 1.00 70.00 351 VAL A O 1
ATOM 2718 N N . GLU A 1 352 ? 35.731 2.562 -26.546 1.00 71.56 352 GLU A N 1
ATOM 2719 C CA . GLU A 1 352 ? 35.630 2.178 -25.136 1.00 71.56 352 GLU A CA 1
ATOM 2720 C C . GLU A 1 352 ? 36.268 3.230 -24.233 1.00 71.56 352 GLU A C 1
ATOM 2722 O O . GLU A 1 352 ? 35.601 3.689 -23.316 1.00 71.56 352 GLU A O 1
ATOM 2727 N N . ARG A 1 353 ? 37.466 3.738 -24.546 1.00 71.06 353 ARG A N 1
ATOM 2728 C CA . ARG A 1 353 ? 38.078 4.831 -23.773 1.00 71.06 353 ARG A CA 1
ATOM 2729 C C . ARG A 1 353 ? 37.291 6.135 -23.820 1.00 71.06 353 ARG A C 1
ATOM 2731 O O . ARG A 1 353 ? 37.245 6.817 -22.814 1.00 71.06 353 ARG A O 1
ATOM 2738 N N . VAL A 1 354 ? 36.656 6.496 -24.936 1.00 72.75 354 VAL A N 1
ATOM 2739 C CA . VAL A 1 354 ? 35.807 7.704 -25.013 1.00 72.75 354 VAL A CA 1
ATOM 2740 C C . VAL A 1 354 ? 34.488 7.494 -24.267 1.00 72.75 354 VAL A C 1
ATOM 2742 O O . VAL A 1 354 ? 33.928 8.442 -23.719 1.00 72.75 354 VAL A O 1
ATOM 2745 N N . ILE A 1 355 ? 33.971 6.265 -24.235 1.00 77.94 355 ILE A N 1
ATOM 2746 C CA . ILE A 1 355 ? 32.809 5.917 -23.417 1.00 77.94 355 ILE A CA 1
ATOM 2747 C C . ILE A 1 355 ? 33.197 5.959 -21.937 1.00 77.94 355 ILE A C 1
ATOM 2749 O O . ILE A 1 355 ? 32.486 6.596 -21.170 1.00 77.94 355 ILE A O 1
ATOM 2753 N N . GLU A 1 356 ? 34.326 5.372 -21.543 1.00 72.81 356 GLU A N 1
ATOM 2754 C CA . GLU A 1 356 ? 34.854 5.418 -20.176 1.00 72.81 356 GLU A CA 1
ATOM 2755 C C . GLU A 1 356 ? 35.216 6.841 -19.745 1.00 72.81 356 GLU A C 1
ATOM 2757 O O . GLU A 1 356 ? 34.871 7.232 -18.641 1.00 72.81 356 GLU A O 1
ATOM 2762 N N . GLU A 1 357 ? 35.819 7.652 -20.615 1.00 80.50 357 GLU A N 1
ATOM 2763 C CA . GLU A 1 357 ? 36.120 9.066 -20.363 1.00 80.50 357 GLU A CA 1
ATOM 2764 C C . GLU A 1 357 ? 34.833 9.862 -20.151 1.00 80.50 357 GLU A C 1
ATOM 2766 O O . GLU A 1 357 ? 34.722 10.609 -19.187 1.00 80.50 357 GLU A O 1
ATOM 2771 N N . LYS A 1 358 ? 33.803 9.647 -20.979 1.00 75.50 358 LYS A N 1
ATOM 2772 C CA . LYS A 1 358 ? 32.510 10.314 -20.782 1.00 75.50 358 LYS A CA 1
ATOM 2773 C C . LYS A 1 358 ? 31.754 9.803 -19.563 1.00 75.50 358 LYS A C 1
ATOM 2775 O O . LYS A 1 358 ? 31.007 10.569 -18.961 1.00 75.50 358 LYS A O 1
ATOM 2780 N N . VAL A 1 359 ? 31.914 8.534 -19.198 1.00 76.44 359 VAL A N 1
ATOM 2781 C CA . VAL A 1 359 ? 31.371 7.984 -17.950 1.00 76.44 359 VAL A CA 1
ATOM 2782 C C . VAL A 1 359 ? 32.115 8.578 -16.748 1.00 76.44 359 VAL A C 1
ATOM 2784 O O . VAL A 1 359 ? 31.458 9.004 -15.804 1.00 76.44 359 VAL A O 1
ATOM 2787 N N . ALA A 1 360 ? 33.439 8.730 -16.818 1.00 74.88 360 ALA A N 1
ATOM 2788 C CA . ALA A 1 360 ? 34.261 9.362 -15.788 1.00 74.88 360 ALA A CA 1
ATOM 2789 C C . ALA A 1 360 ? 33.992 10.872 -15.662 1.00 74.88 360 ALA A C 1
ATOM 2791 O O . ALA A 1 360 ? 33.935 11.394 -14.552 1.00 74.88 360 ALA A O 1
ATOM 2792 N N . ASP A 1 361 ? 33.743 11.578 -16.767 1.00 76.38 361 ASP A N 1
ATOM 2793 C CA . ASP A 1 361 ? 33.307 12.979 -16.748 1.00 76.38 361 ASP A CA 1
ATOM 2794 C C . ASP A 1 361 ? 31.940 13.120 -16.068 1.00 76.38 361 ASP A C 1
ATOM 2796 O O . ASP A 1 361 ? 31.704 14.064 -15.312 1.00 76.38 361 ASP A O 1
ATOM 2800 N N . LEU A 1 362 ? 31.029 12.168 -16.293 1.00 72.00 362 LEU A N 1
ATOM 2801 C CA . LEU A 1 362 ? 29.734 12.138 -15.615 1.00 72.00 362 LEU A CA 1
ATOM 2802 C C . LEU A 1 362 ? 29.872 11.815 -14.120 1.00 72.00 362 LEU A C 1
ATOM 2804 O O . LEU A 1 362 ? 29.153 12.413 -13.316 1.00 72.00 362 LEU A O 1
ATOM 2808 N N . GLU A 1 363 ? 30.803 10.941 -13.735 1.00 72.12 363 GLU A N 1
ATOM 2809 C CA . GLU A 1 363 ? 31.143 10.683 -12.328 1.00 72.12 363 GLU A CA 1
ATOM 2810 C C . GLU A 1 363 ? 31.798 11.906 -11.667 1.00 72.12 363 GLU A C 1
ATOM 2812 O O . GLU A 1 363 ? 31.387 12.307 -10.582 1.00 72.12 363 GLU A O 1
ATOM 2817 N N . GLY A 1 364 ? 32.708 12.611 -12.344 1.00 73.31 364 GLY A N 1
ATOM 2818 C CA . GLY A 1 364 ? 33.295 13.859 -11.841 1.00 73.31 364 GLY A CA 1
ATOM 2819 C C . GLY A 1 364 ? 32.267 14.989 -11.685 1.00 73.31 364 GLY A C 1
ATOM 2820 O O . GLY A 1 364 ? 32.337 15.799 -10.749 1.00 73.31 364 GLY A O 1
ATOM 2821 N N . VAL A 1 365 ? 31.258 15.035 -12.561 1.00 76.25 365 VAL A N 1
ATOM 2822 C CA . VAL A 1 365 ? 30.097 15.924 -12.401 1.00 76.25 365 VAL A CA 1
ATOM 2823 C C . VAL A 1 365 ? 29.237 15.493 -11.206 1.00 76.25 365 VAL A C 1
ATOM 2825 O O . VAL A 1 365 ? 28.736 16.357 -10.486 1.00 76.25 365 VAL A O 1
ATOM 2828 N N . ALA A 1 366 ? 29.096 14.195 -10.934 1.00 72.50 366 ALA A N 1
ATOM 2829 C CA . ALA A 1 366 ? 28.403 13.706 -9.743 1.00 72.50 366 ALA A CA 1
ATOM 2830 C C . ALA A 1 366 ? 29.151 14.084 -8.446 1.00 72.50 366 ALA A C 1
ATOM 2832 O O . ALA A 1 366 ? 28.536 14.657 -7.545 1.00 72.50 366 ALA A O 1
ATOM 2833 N N . ASP A 1 367 ? 30.472 13.905 -8.395 1.00 77.81 367 ASP A N 1
ATOM 2834 C CA . ASP A 1 367 ? 31.314 14.236 -7.235 1.00 77.81 367 ASP A CA 1
ATOM 2835 C C . ASP A 1 367 ? 31.368 15.745 -6.949 1.00 77.81 367 ASP A C 1
ATOM 2837 O O . ASP A 1 367 ? 31.373 16.190 -5.797 1.00 77.81 367 ASP A O 1
ATOM 2841 N N . THR A 1 368 ? 31.397 16.580 -7.994 1.00 78.88 368 THR A N 1
ATOM 2842 C CA . THR A 1 368 ? 31.332 18.043 -7.827 1.00 78.88 368 THR A CA 1
ATOM 2843 C C . THR A 1 368 ? 29.956 18.510 -7.362 1.00 78.88 368 THR A C 1
ATOM 2845 O O . THR A 1 368 ? 29.865 19.488 -6.614 1.00 78.88 368 THR A O 1
ATOM 2848 N N . VAL A 1 369 ? 28.886 17.813 -7.751 1.00 83.75 369 VAL A N 1
ATOM 2849 C CA . VAL A 1 369 ? 27.538 18.043 -7.213 1.00 83.75 369 VAL A CA 1
ATOM 2850 C C . VAL A 1 369 ? 27.456 17.600 -5.751 1.00 83.75 369 VAL A C 1
ATOM 2852 O O . VAL A 1 369 ? 26.850 18.311 -4.949 1.00 83.75 369 VAL A O 1
ATOM 2855 N N . GLU A 1 370 ? 28.107 16.499 -5.376 1.00 82.62 370 GLU A N 1
ATOM 2856 C CA . GLU A 1 370 ? 28.142 16.003 -3.997 1.00 82.62 370 GLU A CA 1
ATOM 2857 C C . GLU A 1 370 ? 28.934 16.937 -3.068 1.00 82.62 370 GLU A C 1
ATOM 2859 O O . GLU A 1 370 ? 28.414 17.356 -2.034 1.00 82.62 370 GLU A O 1
ATOM 2864 N N . LYS A 1 371 ? 30.118 17.413 -3.479 1.00 87.62 371 LYS A N 1
ATOM 2865 C CA . LYS A 1 371 ? 30.885 18.421 -2.715 1.00 87.62 371 LYS A CA 1
ATOM 2866 C C . LYS A 1 371 ? 30.128 19.737 -2.538 1.00 87.62 371 LYS A C 1
ATOM 2868 O O . LYS A 1 371 ? 30.108 20.294 -1.441 1.00 87.62 371 LYS A O 1
ATOM 2873 N N . LYS A 1 372 ? 29.445 20.216 -3.586 1.00 85.50 372 LYS A N 1
ATOM 2874 C CA . LYS A 1 372 ? 28.581 21.407 -3.483 1.00 85.50 372 LYS A CA 1
ATOM 2875 C C . LYS A 1 372 ? 27.377 21.168 -2.570 1.00 85.50 372 LYS A C 1
ATOM 2877 O O . LYS A 1 372 ? 26.927 22.097 -1.901 1.00 85.50 372 LYS A O 1
ATOM 2882 N N . ALA A 1 373 ? 26.859 19.941 -2.515 1.00 80.06 373 ALA A N 1
ATOM 2883 C CA . ALA A 1 373 ? 25.793 19.574 -1.591 1.00 80.06 373 ALA A CA 1
ATOM 2884 C C . ALA A 1 373 ? 26.279 19.536 -0.131 1.00 80.06 373 ALA A C 1
ATOM 2886 O O . ALA A 1 373 ? 25.543 19.974 0.754 1.00 80.06 373 ALA A O 1
ATOM 2887 N N . GLU A 1 374 ? 27.510 19.084 0.131 1.00 86.50 374 GLU A N 1
ATOM 2888 C CA . GLU A 1 374 ? 28.109 19.096 1.472 1.00 86.50 374 GLU A CA 1
ATOM 2889 C C . GLU A 1 374 ? 28.439 20.509 1.978 1.00 86.50 374 GLU A C 1
ATOM 2891 O O . GLU A 1 374 ? 28.172 20.819 3.142 1.00 86.50 374 GLU A O 1
ATOM 2896 N N . GLU A 1 375 ? 28.971 21.392 1.126 1.00 88.44 375 GLU A N 1
ATOM 2897 C CA . GLU A 1 375 ? 29.207 22.802 1.483 1.00 88.44 375 GLU A CA 1
ATOM 2898 C C . GLU A 1 375 ? 27.889 23.524 1.797 1.00 88.44 375 GLU A C 1
ATOM 2900 O O . GLU A 1 375 ? 27.761 24.151 2.852 1.00 88.44 375 GLU A O 1
ATOM 2905 N N . ALA A 1 376 ? 26.860 23.331 0.964 1.00 82.62 376 ALA A N 1
ATOM 2906 C CA . ALA A 1 376 ? 25.526 23.882 1.203 1.00 82.62 376 ALA A CA 1
ATOM 2907 C C . ALA A 1 376 ? 24.828 23.277 2.440 1.00 82.62 376 ALA A C 1
ATOM 2909 O O . ALA A 1 376 ? 23.926 23.895 3.014 1.00 82.62 376 ALA A O 1
ATOM 2910 N N . ALA A 1 377 ? 25.211 22.066 2.862 1.00 79.94 377 ALA A N 1
ATOM 2911 C CA . ALA A 1 377 ? 24.724 21.457 4.095 1.00 79.94 377 ALA A CA 1
ATOM 2912 C C . ALA A 1 377 ? 25.402 22.059 5.335 1.00 79.94 377 ALA A C 1
ATOM 2914 O O . ALA A 1 377 ? 24.709 22.327 6.315 1.00 79.94 377 ALA A O 1
ATOM 2915 N N . LYS A 1 378 ? 26.715 22.329 5.292 1.00 87.31 378 LYS A N 1
ATOM 2916 C CA . LYS A 1 378 ? 27.454 22.969 6.398 1.00 87.31 378 LYS A CA 1
ATOM 2917 C C . LYS A 1 378 ? 27.007 24.413 6.635 1.00 87.31 378 LYS A C 1
ATOM 2919 O O . LYS A 1 378 ? 26.842 24.805 7.785 1.00 87.31 378 LYS A O 1
ATOM 2924 N N . GLU A 1 379 ? 26.713 25.162 5.573 1.00 81.81 379 GLU A N 1
ATOM 2925 C CA . GLU A 1 379 ? 26.209 26.542 5.670 1.00 81.81 379 GLU A CA 1
ATOM 2926 C C . GLU A 1 379 ? 24.775 26.631 6.237 1.00 81.81 379 GLU A C 1
ATOM 2928 O O . GLU A 1 379 ? 24.339 27.690 6.670 1.00 81.81 379 GLU A O 1
ATOM 2933 N N . ARG A 1 380 ? 24.031 25.514 6.284 1.00 64.19 380 ARG A N 1
ATOM 2934 C CA . ARG A 1 380 ? 22.673 25.441 6.859 1.00 64.19 380 ARG A CA 1
ATOM 2935 C C . ARG A 1 380 ? 22.613 24.984 8.322 1.00 64.19 380 ARG A C 1
ATOM 2937 O O . ARG A 1 380 ? 21.515 24.954 8.878 1.00 64.19 380 ARG A O 1
ATOM 2944 N N . VAL A 1 381 ? 23.732 24.557 8.914 1.00 62.53 381 VAL A N 1
ATOM 2945 C CA . VAL A 1 381 ? 23.805 24.090 10.318 1.00 62.53 381 VAL A CA 1
ATOM 2946 C C . VAL A 1 381 ? 24.324 25.176 11.275 1.00 62.53 381 VAL A C 1
ATOM 2948 O O . VAL A 1 381 ? 24.179 25.031 12.489 1.00 62.53 381 VAL A O 1
ATOM 2951 N N . VAL A 1 382 ? 24.857 26.278 10.743 1.00 47.25 382 VAL A N 1
ATOM 2952 C CA . VAL A 1 382 ? 25.122 27.530 11.478 1.00 47.25 382 VAL A CA 1
ATOM 2953 C C . VAL A 1 382 ? 23.885 28.417 11.404 1.00 47.25 382 VAL A C 1
ATOM 2955 O O . VAL A 1 382 ? 23.542 29.027 12.442 1.00 47.25 382 VAL A O 1
#

pLDDT: mean 70.66, std 22.91, range [34.84, 98.38]

InterPro domains:
  IPR019166 MICOS complex subunit MIC26/MIC27 [PF09769] (171-290)
  IPR033181 MICOS subunit Mic26, fungi [PTHR28268] (154-338)

Sequence (382 aa):
MRCQLAQAIDRSKRRLSVPVSGRFEKEANQANTVTPQPNNTSFLPSSSGEYLPLSPLVVLTLGSSFSARLRHDGLRPPSTTEGAHPPSRCQEKISLQCPRAFRTALDHVCWIRRFFCAGTRNWRTNPFRTSSPVADIYLPCESNFSGGILTFSSQPSIYDPPPTETLLLDTPSALEAHIGTVRRATTGKYREAHAHVQGVVSRWIGVENRVEHRVKSLLPPDERLVPGVLYAAVAFLSGAIVARHRILPIRALLPPVLGTAALVHFNPRLSANIRAYAGALEDEHLPAVAQFHETGKAHALMGWERVREGTENARGKVSRGVLEAVEKVQGATGLRIREALGVARDIEEKVERVIEEKVADLEGVADTVEKKAEEAAKERVV